Protein AF-A0A3D4UMM6-F1 (afdb_monomer)

Solvent-accessible surface area (backbone atoms only — not comparable to full-atom values): 27914 Å² total; per-residue (Å²): 135,83,89,82,91,86,87,90,85,89,84,88,84,90,84,82,95,77,92,90,87,89,80,90,81,88,78,94,67,90,73,76,74,73,75,72,77,53,72,61,40,45,60,52,69,57,92,91,57,96,60,86,86,85,70,81,53,97,82,38,48,57,34,25,31,24,60,84,80,28,36,75,89,38,85,10,67,42,84,94,35,12,12,31,48,64,60,63,50,56,68,73,52,52,69,54,32,35,22,31,42,27,32,32,30,65,31,63,41,84,45,51,53,66,61,64,81,60,21,13,56,34,85,88,36,34,18,34,43,29,21,23,60,83,49,72,46,52,23,34,26,36,8,51,30,83,40,50,28,26,44,28,63,58,86,66,72,34,33,14,35,36,39,32,36,41,30,44,34,44,48,84,60,56,63,88,41,72,19,27,35,36,36,38,55,32,23,32,38,43,38,39,40,27,31,31,37,31,33,61,16,12,24,22,28,35,40,46,33,46,88,100,72,40,51,34,30,39,39,37,39,38,37,27,32,32,30,43,2,26,30,58,81,53,80,10,18,20,26,39,38,32,33,36,41,36,38,38,40,28,56,23,40,28,35,38,4,11,27,37,71,94,67,67,9,64,47,38,88,82,9,15,20,30,40,38,36,48,65,29,41,68,35,39,42,32,30,22,35,26,28,44,13,13,21,23,23,33,34,29,20,32,28,30,40,42,30,38,27,30,29,36,39,8,8,23,33,35,36,40,18,18,59,97,67,50,58,84,84,32,26,47,37,40,33,32,48,28,42,41,32,48,16,21,53,44,41,98,86,52,64,33,19,19,39,32,40,40,23,13,26,41,33,31,41,42,29,48,28,39,36,37,36,36,57,88,71,79,74,24,28,44,34,32,35,57,42,92,63,35,60,23,42,25,49,33,39,39,32,47,28,40,39,38,50,42,57,22,18,57,31,44,49,52,67,37,98,80,29,48,59,29,62,29,39,42,27,49,29,38,37,36,37,74,37,64,74,41,99,83,71,56,75,76,58,26,69,38,27,44,28,54,80,37,84,81,28,48,47,52,38,56,28,36,44,38,30,22,61,80,61,82,41,44,29,30,54,50,93,39,69,32,35,67,68,58,39,30,74,74,63,22,76,57,54,43,82,43,82,44,97,60,76,77,84,80,85,47,64,41,48,53,33,48,76,72,76,38,89,60,44,63,67,54,45,51,58,47,34,64,59,42,30,71,75,38,65,41,62,91,46,35,27,56,52,50,48,54,53,60,69,69,48,79,50,76,68,58,60,60,74,77,115

pLDDT: mean 86.94, std 17.61, range [27.81, 98.94]

Structure (mmCIF, N/CA/C/O backbone):
data_AF-A0A3D4UMM6-F1
#
_entry.id   AF-A0A3D4UMM6-F1
#
loop_
_atom_site.group_PDB
_atom_site.id
_atom_site.type_symbol
_atom_site.label_atom_id
_atom_site.label_alt_id
_atom_site.label_comp_id
_atom_site.label_asym_id
_atom_site.label_entity_id
_atom_site.label_seq_id
_atom_site.pdbx_PDB_ins_code
_atom_site.Cartn_x
_atom_site.Cartn_y
_atom_site.Cartn_z
_atom_site.occupancy
_atom_site.B_iso_or_equiv
_atom_site.auth_seq_id
_atom_site.auth_comp_id
_atom_site.auth_asym_id
_atom_site.auth_atom_id
_atom_site.pdbx_PDB_model_num
ATOM 1 N N . MET A 1 1 ? 71.684 -23.745 23.868 1.00 33.88 1 MET A N 1
ATOM 2 C CA . MET A 1 1 ? 73.091 -24.184 23.768 1.00 33.88 1 MET A CA 1
ATOM 3 C C . MET A 1 1 ? 73.199 -25.240 22.677 1.00 33.88 1 MET A C 1
ATOM 5 O O . MET A 1 1 ? 72.455 -26.202 22.736 1.00 33.88 1 MET A O 1
ATOM 9 N N . ALA A 1 2 ? 74.092 -24.990 21.714 1.00 32.94 2 ALA A N 1
ATOM 10 C CA . ALA A 1 2 ? 74.837 -25.927 20.858 1.00 32.94 2 ALA A CA 1
ATOM 11 C C . ALA A 1 2 ? 74.114 -27.076 20.106 1.00 32.94 2 ALA A C 1
ATOM 13 O O . ALA A 1 2 ? 73.856 -28.149 20.635 1.00 32.94 2 ALA A O 1
ATOM 14 N N . THR A 1 3 ? 73.891 -26.807 18.817 1.00 32.06 3 THR A N 1
ATOM 15 C CA . THR A 1 3 ? 74.255 -27.561 17.592 1.00 32.06 3 THR A CA 1
ATOM 16 C C . THR A 1 3 ? 75.137 -28.820 17.709 1.00 32.06 3 THR A C 1
ATOM 18 O O . THR A 1 3 ? 76.051 -28.823 18.524 1.00 32.06 3 THR A O 1
ATOM 21 N N . ILE A 1 4 ? 74.947 -29.781 16.774 1.00 33.00 4 ILE A N 1
ATOM 22 C CA . ILE A 1 4 ? 75.949 -30.535 15.944 1.00 33.00 4 ILE A CA 1
ATOM 23 C C . ILE A 1 4 ? 75.188 -31.654 15.163 1.00 33.00 4 ILE A C 1
ATOM 25 O O . ILE A 1 4 ? 74.508 -32.456 15.791 1.00 33.00 4 ILE A O 1
ATOM 29 N N . THR A 1 5 ? 74.950 -31.567 13.834 1.00 33.38 5 THR A N 1
ATOM 30 C CA . THR A 1 5 ? 75.728 -32.104 12.661 1.00 33.38 5 THR A CA 1
ATOM 31 C C . THR A 1 5 ? 76.009 -33.628 12.721 1.00 33.38 5 THR A C 1
ATOM 33 O O . THR A 1 5 ? 76.312 -34.131 13.786 1.00 33.38 5 THR A O 1
ATOM 36 N N . HIS A 1 6 ? 75.924 -34.502 11.699 1.00 32.72 6 HIS A N 1
ATOM 37 C CA . HIS A 1 6 ? 76.168 -34.509 10.240 1.00 32.72 6 HIS A CA 1
ATOM 38 C C . HIS A 1 6 ? 75.595 -35.844 9.650 1.00 32.72 6 HIS A C 1
ATOM 40 O O . HIS A 1 6 ? 75.558 -36.840 10.357 1.00 32.72 6 HIS A O 1
ATOM 46 N N . ASN A 1 7 ? 74.989 -35.924 8.455 1.00 31.30 7 ASN A N 1
ATOM 47 C CA . ASN A 1 7 ? 75.530 -35.952 7.076 1.00 31.30 7 ASN A CA 1
ATOM 48 C C . ASN A 1 7 ? 75.678 -37.372 6.444 1.00 31.30 7 ASN A C 1
ATOM 50 O O . ASN A 1 7 ? 76.569 -38.140 6.782 1.00 31.30 7 ASN A O 1
ATOM 54 N N . THR A 1 8 ? 74.791 -37.642 5.473 1.00 36.94 8 THR A N 1
ATOM 55 C CA . THR A 1 8 ? 74.926 -38.374 4.185 1.00 36.94 8 THR A CA 1
ATOM 56 C C . THR A 1 8 ? 75.698 -39.696 4.044 1.00 36.94 8 THR A C 1
ATOM 58 O O . THR A 1 8 ? 76.904 -39.746 4.262 1.00 36.94 8 THR A O 1
ATOM 61 N N . LYS A 1 9 ? 75.069 -40.656 3.339 1.00 29.44 9 LYS A N 1
ATOM 62 C CA . LYS A 1 9 ? 75.676 -41.369 2.190 1.00 29.44 9 LYS A CA 1
ATOM 63 C C . LYS A 1 9 ? 74.608 -41.908 1.222 1.00 29.44 9 LYS A C 1
ATOM 65 O O . LYS A 1 9 ? 73.663 -42.575 1.623 1.00 29.44 9 LYS A O 1
ATOM 70 N N . ARG A 1 10 ? 74.777 -41.584 -0.066 1.00 34.91 10 ARG A N 1
ATOM 71 C CA . ARG A 1 10 ? 74.031 -42.100 -1.230 1.00 34.91 10 ARG A CA 1
ATOM 72 C C . ARG A 1 10 ? 74.667 -43.403 -1.726 1.00 34.91 10 ARG A C 1
ATOM 74 O O . ARG A 1 10 ? 75.887 -43.447 -1.840 1.00 34.91 10 ARG A O 1
ATOM 81 N N . SER A 1 11 ? 73.861 -44.337 -2.231 1.00 30.06 11 SER A N 1
ATOM 82 C CA . SER A 1 11 ? 74.217 -45.130 -3.420 1.00 30.06 11 SER A CA 1
ATOM 83 C C . SER A 1 11 ? 72.967 -45.656 -4.129 1.00 30.06 11 SER A C 1
ATOM 85 O O . SER A 1 11 ? 72.020 -46.111 -3.498 1.00 30.06 11 SER A O 1
ATOM 87 N N . ARG A 1 12 ? 72.990 -45.517 -5.455 1.00 34.31 12 ARG A N 1
ATOM 88 C CA . ARG A 1 12 ? 71.911 -45.717 -6.427 1.00 34.31 12 ARG A CA 1
ATOM 89 C C . ARG A 1 12 ? 71.711 -47.195 -6.776 1.00 34.31 12 ARG A C 1
ATOM 91 O O . ARG A 1 12 ? 72.692 -47.926 -6.867 1.00 34.31 12 ARG A O 1
ATOM 98 N N . LEU A 1 13 ? 70.484 -47.559 -7.145 1.00 32.50 13 LEU A N 1
ATOM 99 C CA . LEU A 1 13 ? 70.198 -48.670 -8.055 1.00 32.50 13 LEU A CA 1
ATOM 100 C C . LEU A 1 13 ? 69.187 -48.194 -9.109 1.00 32.50 13 LEU A C 1
ATOM 102 O O . LEU A 1 13 ? 68.095 -47.743 -8.779 1.00 32.50 13 LEU A O 1
ATOM 106 N N . ASN A 1 14 ? 69.612 -48.256 -10.372 1.00 34.53 14 ASN A N 1
ATOM 107 C CA . ASN A 1 14 ? 68.819 -48.013 -11.577 1.00 34.53 14 ASN A CA 1
ATOM 108 C C . ASN A 1 14 ? 68.177 -49.327 -12.027 1.00 34.53 14 ASN A C 1
ATOM 110 O O . ASN A 1 14 ? 68.931 -50.275 -12.216 1.00 34.53 14 ASN A O 1
ATOM 114 N N . TRP A 1 15 ? 66.873 -49.339 -12.326 1.00 30.20 15 TRP A N 1
ATOM 115 C CA . TRP A 1 15 ? 66.260 -50.216 -13.338 1.00 30.20 15 TRP A CA 1
ATOM 116 C C . TRP A 1 15 ? 65.118 -49.482 -14.070 1.00 30.20 15 TRP A C 1
ATOM 118 O O . TRP A 1 15 ? 64.527 -48.535 -13.560 1.00 30.20 15 TRP A O 1
ATOM 128 N N . THR A 1 16 ? 64.919 -49.895 -15.320 1.00 37.53 16 THR A N 1
ATOM 129 C CA . THR A 1 16 ? 64.316 -49.228 -16.490 1.00 37.53 16 THR A CA 1
ATOM 130 C C . THR A 1 16 ? 62.823 -49.591 -16.711 1.00 37.53 16 THR A C 1
ATOM 132 O O . THR A 1 16 ? 62.187 -50.143 -15.823 1.00 37.53 16 THR A O 1
ATOM 135 N N . PRO A 1 17 ? 62.209 -49.324 -17.882 1.00 44.00 17 PRO A N 1
ATOM 136 C CA . PRO A 1 17 ? 61.390 -48.162 -18.190 1.00 44.00 17 PRO A CA 1
ATOM 137 C C . PRO A 1 17 ? 59.918 -48.569 -18.387 1.00 44.00 17 PRO A C 1
ATOM 139 O O . PRO A 1 17 ? 59.522 -48.968 -19.478 1.00 44.00 17 PRO A O 1
ATOM 142 N N . ARG A 1 18 ? 59.087 -48.458 -17.352 1.00 39.34 18 ARG A N 1
ATOM 143 C CA . ARG A 1 18 ? 57.619 -48.459 -17.455 1.00 39.34 18 ARG A CA 1
ATOM 144 C C . ARG A 1 18 ? 57.078 -47.844 -16.169 1.00 39.34 18 ARG A C 1
ATOM 146 O O . ARG A 1 18 ? 57.476 -48.265 -15.097 1.00 39.34 18 ARG A O 1
ATOM 153 N N . GLN A 1 19 ? 56.170 -46.879 -16.320 1.00 41.44 19 GLN A N 1
ATOM 154 C CA . GLN A 1 19 ? 55.566 -46.042 -15.269 1.00 41.44 19 GLN A CA 1
ATOM 155 C C . GLN A 1 19 ? 56.451 -44.886 -14.776 1.00 41.44 19 GLN A C 1
ATOM 157 O O . GLN A 1 19 ? 57.228 -45.040 -13.849 1.00 41.44 19 GLN A O 1
ATOM 162 N N . LEU A 1 20 ? 56.295 -43.720 -15.417 1.00 31.16 20 LEU A N 1
ATOM 163 C CA . LEU A 1 20 ? 56.352 -42.370 -14.824 1.00 31.16 20 LEU A CA 1
ATOM 164 C C . LEU A 1 20 ? 56.167 -41.343 -15.956 1.00 31.16 20 LEU A C 1
ATOM 166 O O . LEU A 1 20 ? 57.111 -40.785 -16.504 1.00 31.16 20 LEU A O 1
ATOM 170 N N . LYS A 1 21 ? 54.912 -41.127 -16.351 1.00 30.75 21 LYS A N 1
ATOM 171 C CA . LYS A 1 21 ? 54.481 -39.942 -17.101 1.00 30.75 21 LYS A CA 1
ATOM 172 C C . LYS A 1 21 ? 53.145 -39.506 -16.526 1.00 30.75 21 LYS A C 1
ATOM 174 O O . LYS A 1 21 ? 52.124 -40.090 -16.867 1.00 30.75 21 LYS A O 1
ATOM 179 N N . ARG A 1 22 ? 53.180 -38.509 -15.646 1.00 34.19 22 ARG A N 1
ATOM 180 C CA . ARG A 1 22 ? 52.098 -37.551 -15.379 1.00 34.19 22 ARG A CA 1
ATOM 181 C C . ARG A 1 22 ? 52.657 -36.501 -14.426 1.00 34.19 22 ARG A C 1
ATOM 183 O O . ARG A 1 22 ? 52.575 -36.679 -13.223 1.00 34.19 22 ARG A O 1
ATOM 190 N N . GLN A 1 23 ? 53.282 -35.468 -14.985 1.00 33.47 23 GLN A N 1
ATOM 191 C CA . GLN A 1 23 ? 53.184 -34.080 -14.523 1.00 33.47 23 GLN A CA 1
ATOM 192 C C . GLN A 1 23 ? 53.961 -33.166 -15.489 1.00 33.47 23 GLN A C 1
ATOM 194 O O . GLN A 1 23 ? 55.097 -33.459 -15.845 1.00 33.47 23 GLN A O 1
ATOM 199 N N . ALA A 1 24 ? 53.278 -32.092 -15.897 1.00 33.91 24 ALA A N 1
ATOM 200 C CA . ALA A 1 24 ? 53.756 -30.881 -16.568 1.00 33.91 24 ALA A CA 1
ATOM 201 C C . ALA A 1 24 ? 54.419 -31.010 -17.958 1.00 33.91 24 ALA A C 1
ATOM 203 O O . ALA A 1 24 ? 55.626 -31.181 -18.068 1.00 33.91 24 ALA A O 1
ATOM 204 N N . LEU A 1 25 ? 53.629 -30.790 -19.019 1.00 28.28 25 LEU A N 1
ATOM 205 C CA . LEU A 1 25 ? 53.886 -29.698 -19.974 1.00 28.28 25 LEU A CA 1
ATOM 206 C C . LEU A 1 25 ? 52.655 -29.466 -20.876 1.00 28.28 25 LEU A C 1
ATOM 208 O O . LEU A 1 25 ? 52.283 -30.320 -21.674 1.00 28.28 25 LEU A O 1
ATOM 212 N N . THR A 1 26 ? 52.038 -28.303 -20.678 1.00 36.56 26 THR A N 1
ATOM 213 C CA . THR A 1 26 ? 51.482 -27.386 -21.685 1.00 36.56 26 THR A CA 1
ATOM 214 C C . THR A 1 26 ? 50.743 -27.985 -22.888 1.00 36.56 26 THR A C 1
ATOM 216 O O . THR A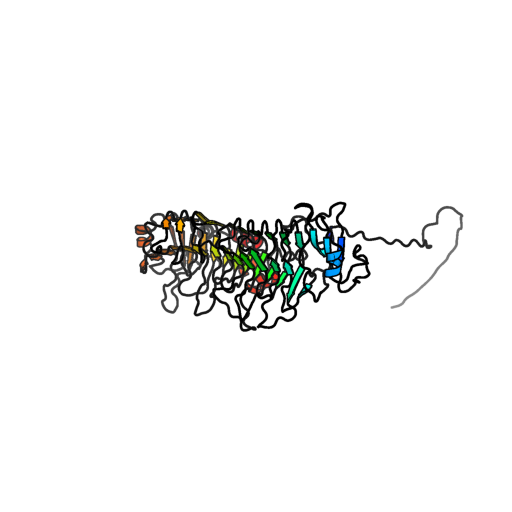 1 26 ? 51.342 -28.277 -23.920 1.00 36.56 26 THR A O 1
ATOM 219 N N . LEU A 1 27 ? 49.408 -28.012 -22.804 1.00 30.59 27 LEU A N 1
ATOM 220 C CA . LEU A 1 27 ? 48.553 -27.829 -23.975 1.00 30.59 27 LEU A CA 1
ATOM 221 C C . LEU A 1 27 ? 47.824 -26.491 -23.828 1.00 30.59 27 LEU A C 1
ATOM 223 O O . LEU A 1 27 ? 47.023 -26.313 -22.912 1.00 30.59 27 LEU A O 1
ATOM 227 N N . CYS A 1 28 ? 48.113 -25.566 -24.744 1.00 39.19 28 CYS A N 1
ATOM 228 C CA . CYS A 1 28 ? 47.215 -24.473 -25.079 1.00 39.19 28 CYS A CA 1
ATOM 229 C C . CYS A 1 28 ? 45.876 -25.070 -25.517 1.00 39.19 28 CYS A C 1
ATOM 231 O O . CYS A 1 28 ? 45.760 -25.609 -26.615 1.00 39.19 28 CYS A O 1
ATOM 233 N N . ALA A 1 29 ? 44.870 -24.944 -24.668 1.00 30.14 29 ALA A N 1
ATOM 234 C CA . ALA A 1 29 ? 43.486 -24.907 -25.087 1.00 30.14 29 ALA A CA 1
ATOM 235 C C . ALA A 1 29 ? 42.887 -23.701 -24.372 1.00 30.14 29 ALA A C 1
ATOM 237 O O . ALA A 1 29 ? 42.767 -23.700 -23.148 1.00 30.14 29 ALA A O 1
ATOM 238 N N . CYS A 1 30 ? 42.591 -22.648 -25.133 1.00 32.91 30 CYS A N 1
ATOM 239 C CA . CYS A 1 30 ? 41.723 -21.565 -24.698 1.00 32.91 30 CYS A CA 1
ATOM 240 C C . CYS A 1 30 ? 40.363 -22.175 -24.352 1.00 32.91 30 CYS A C 1
ATOM 242 O O . CYS A 1 30 ? 39.481 -22.283 -25.198 1.00 32.91 30 CYS A O 1
ATOM 244 N N . GLY A 1 31 ? 40.217 -22.624 -23.109 1.00 27.81 31 GLY A N 1
ATOM 245 C CA . GLY A 1 31 ? 38.927 -22.844 -22.495 1.00 27.81 31 GLY A CA 1
ATOM 246 C C . GLY A 1 31 ? 38.342 -21.477 -22.199 1.00 27.81 31 GLY A C 1
ATOM 247 O O . GLY A 1 31 ? 38.535 -20.947 -21.110 1.00 27.81 31 GLY A O 1
ATOM 248 N N . VAL A 1 32 ? 37.636 -20.900 -23.169 1.00 33.22 32 VAL A N 1
ATOM 249 C CA . VAL A 1 32 ? 36.535 -20.009 -22.818 1.00 33.22 32 VAL A CA 1
ATOM 250 C C . VAL A 1 32 ? 35.508 -20.934 -22.176 1.00 33.22 32 VAL A C 1
ATOM 252 O O . VAL A 1 32 ? 34.712 -21.569 -22.862 1.00 33.22 32 VAL A O 1
ATOM 255 N N . ILE A 1 33 ? 35.582 -21.091 -20.853 1.00 33.50 33 ILE A N 1
ATOM 256 C CA . ILE A 1 33 ? 34.386 -21.434 -20.096 1.00 33.50 33 ILE A CA 1
ATOM 257 C C . ILE A 1 33 ? 33.529 -20.186 -20.255 1.00 33.50 33 ILE A C 1
ATOM 259 O O . ILE A 1 33 ? 33.692 -19.218 -19.519 1.00 33.50 33 ILE A O 1
ATOM 263 N N . ALA A 1 34 ? 32.691 -20.168 -21.293 1.00 33.66 34 ALA A N 1
ATOM 264 C CA . ALA A 1 34 ? 31.513 -19.334 -21.258 1.00 33.66 34 ALA A CA 1
ATOM 265 C C . ALA A 1 34 ? 30.771 -19.834 -20.024 1.00 33.66 34 ALA A C 1
ATOM 267 O O . ALA A 1 34 ? 30.235 -20.945 -20.027 1.00 33.66 34 ALA A O 1
ATOM 268 N N . VAL A 1 35 ? 30.863 -19.084 -18.928 1.00 37.59 35 VAL A N 1
ATOM 269 C CA . VAL A 1 35 ? 29.930 -19.243 -17.826 1.00 37.59 35 VAL A CA 1
ATOM 270 C C . VAL A 1 35 ? 28.607 -18.847 -18.454 1.00 37.59 35 VAL A C 1
ATOM 272 O O . VAL A 1 35 ? 28.281 -17.670 -18.547 1.00 37.59 35 VAL A O 1
ATOM 275 N N . SER A 1 36 ? 27.900 -19.824 -19.021 1.00 40.19 36 SER A N 1
ATOM 276 C CA . SER A 1 36 ? 26.510 -19.644 -19.389 1.00 40.19 36 SER A CA 1
ATOM 277 C C . SER A 1 36 ? 25.835 -19.200 -18.104 1.00 40.19 36 SER A C 1
ATOM 279 O O . SER A 1 36 ? 25.768 -19.995 -17.161 1.00 40.19 36 SER A O 1
ATOM 281 N N . MET A 1 37 ? 25.452 -17.924 -18.028 1.00 49.22 37 MET A N 1
ATOM 282 C CA . MET A 1 37 ? 24.699 -17.410 -16.895 1.00 49.22 37 MET A CA 1
ATOM 283 C C . MET A 1 37 ? 23.513 -18.346 -16.706 1.00 49.22 37 MET A C 1
ATOM 285 O O . MET A 1 37 ? 22.700 -18.531 -17.614 1.00 49.22 37 MET A O 1
ATOM 289 N N . SER A 1 38 ? 23.465 -19.011 -15.556 1.00 49.00 38 SER A N 1
ATOM 290 C CA . SER A 1 38 ? 22.259 -19.709 -15.158 1.00 49.00 38 SER A CA 1
ATOM 291 C C . SER A 1 38 ? 21.160 -18.654 -14.994 1.00 49.00 38 SER A C 1
ATOM 293 O O . SER A 1 38 ? 21.461 -17.539 -14.545 1.00 49.00 38 SER A O 1
ATOM 295 N N . PRO A 1 39 ? 19.895 -18.987 -15.307 1.00 49.00 39 PRO A N 1
ATOM 296 C CA . PRO A 1 39 ? 18.746 -18.116 -15.052 1.00 49.00 39 PRO A CA 1
ATOM 297 C C . PRO A 1 39 ? 18.759 -17.476 -13.651 1.00 49.00 39 PRO A C 1
ATOM 299 O O . PRO A 1 39 ? 18.305 -16.354 -13.501 1.00 49.00 39 PRO A O 1
ATOM 302 N N . SER A 1 40 ? 19.397 -18.123 -12.666 1.00 52.69 40 SER A N 1
ATOM 303 C CA . SER A 1 40 ? 19.588 -17.641 -11.289 1.00 52.69 40 SER A CA 1
ATOM 304 C C . SER A 1 40 ? 20.339 -16.306 -11.126 1.00 52.69 40 SER A C 1
ATOM 306 O O . SER A 1 40 ? 20.273 -15.704 -10.061 1.00 52.69 40 SER A O 1
ATOM 308 N N . THR A 1 41 ? 21.081 -15.842 -12.138 1.00 59.25 41 THR A N 1
ATOM 309 C CA . THR A 1 41 ? 21.821 -14.555 -12.097 1.00 59.25 41 THR A CA 1
ATOM 310 C C . THR A 1 41 ? 21.102 -13.414 -12.829 1.00 59.25 41 THR A C 1
ATOM 312 O O . THR A 1 41 ? 21.523 -12.258 -12.742 1.00 59.25 41 THR A O 1
ATOM 315 N N . ALA A 1 42 ? 20.011 -13.725 -13.537 1.00 69.94 42 ALA A N 1
ATOM 316 C CA . ALA A 1 42 ? 19.047 -12.751 -14.028 1.00 69.94 42 ALA A CA 1
ATOM 317 C C . ALA A 1 42 ? 17.931 -12.615 -12.985 1.00 69.94 42 ALA A C 1
ATOM 319 O O . ALA A 1 42 ? 17.477 -13.606 -12.423 1.00 69.94 42 ALA A O 1
ATOM 320 N N . LEU A 1 43 ? 17.511 -11.384 -12.702 1.00 80.38 43 LEU A N 1
ATOM 321 C CA . LEU A 1 43 ? 16.438 -11.013 -11.770 1.00 80.38 43 LEU A CA 1
ATOM 322 C C . LEU A 1 43 ? 16.678 -11.350 -10.286 1.00 80.38 43 LEU A C 1
ATOM 324 O O . LEU A 1 43 ? 15.975 -10.799 -9.449 1.00 80.38 43 LEU A O 1
ATOM 328 N N . ALA A 1 44 ? 17.721 -12.123 -9.956 1.00 71.56 44 ALA A N 1
ATOM 329 C CA . ALA A 1 44 ? 17.950 -12.760 -8.654 1.00 71.56 44 ALA A CA 1
ATOM 330 C C . ALA A 1 44 ? 16.813 -13.741 -8.288 1.00 71.56 44 ALA A C 1
ATOM 332 O O . ALA A 1 44 ? 15.639 -13.372 -8.230 1.00 71.56 44 ALA A O 1
ATOM 333 N N . SER A 1 45 ? 17.157 -15.014 -8.072 1.00 66.25 45 SER A N 1
ATOM 334 C CA . SER A 1 45 ? 16.207 -16.065 -7.681 1.00 66.25 45 SER A CA 1
ATOM 335 C C . SER A 1 45 ? 16.194 -16.267 -6.166 1.00 66.25 45 SER A C 1
ATOM 337 O O . SER A 1 45 ? 17.260 -16.449 -5.577 1.00 66.25 45 SER A O 1
ATOM 339 N N . ASP A 1 46 ? 15.003 -16.322 -5.571 1.00 67.38 46 ASP A N 1
ATOM 340 C CA . ASP A 1 46 ? 14.778 -16.706 -4.171 1.00 67.38 46 ASP A CA 1
ATOM 341 C C . ASP A 1 46 ? 13.658 -17.762 -4.108 1.00 67.38 46 ASP A C 1
ATOM 343 O O . ASP A 1 46 ? 12.466 -17.447 -4.026 1.00 67.38 46 ASP A O 1
ATOM 347 N N . ASP A 1 47 ? 14.039 -19.028 -4.292 1.00 59.66 47 ASP A N 1
ATOM 348 C CA . ASP A 1 47 ? 13.116 -20.163 -4.385 1.00 59.66 47 ASP A CA 1
ATOM 349 C C . ASP A 1 47 ? 12.365 -20.375 -3.057 1.00 59.66 47 ASP A C 1
ATOM 351 O O . ASP A 1 47 ? 12.973 -20.631 -2.020 1.00 59.66 47 ASP A O 1
ATOM 355 N N . GLY A 1 48 ? 11.028 -20.335 -3.096 1.00 57.03 48 GLY A N 1
ATOM 356 C CA . GLY A 1 48 ? 10.171 -20.539 -1.916 1.00 57.03 48 GLY A CA 1
ATOM 357 C C . GLY A 1 48 ? 9.763 -19.261 -1.172 1.00 57.03 48 GLY A C 1
ATOM 358 O O . GLY A 1 48 ? 9.114 -19.349 -0.132 1.00 57.03 48 GLY A O 1
ATOM 359 N N . SER A 1 49 ? 10.111 -18.093 -1.710 1.00 77.19 49 SER A N 1
ATOM 360 C CA . SER A 1 49 ? 9.643 -16.781 -1.251 1.00 77.19 49 SER A CA 1
ATOM 361 C C . SER A 1 49 ? 8.306 -16.369 -1.895 1.00 77.19 49 SER A C 1
ATOM 363 O O . SER A 1 49 ? 7.725 -17.108 -2.692 1.00 77.19 49 SER A O 1
ATOM 365 N N . PHE A 1 50 ? 7.829 -15.161 -1.575 1.00 85.25 50 PHE A N 1
ATOM 366 C CA . PHE A 1 50 ? 6.684 -14.522 -2.238 1.00 85.25 50 PHE A CA 1
ATOM 367 C C . PHE A 1 50 ? 7.033 -13.907 -3.609 1.00 85.25 50 PHE A C 1
ATOM 369 O O . PHE A 1 50 ? 6.177 -13.289 -4.240 1.00 85.25 50 PHE A O 1
ATOM 376 N N . TRP A 1 51 ? 8.277 -14.040 -4.078 1.00 91.00 51 TRP A N 1
ATOM 377 C CA . TRP A 1 51 ? 8.721 -13.487 -5.353 1.00 91.00 51 TRP A CA 1
ATOM 378 C C . TRP A 1 51 ? 8.300 -14.356 -6.540 1.00 91.00 51 TRP A C 1
ATOM 380 O O . TRP A 1 51 ? 8.389 -15.586 -6.511 1.00 91.00 51 TRP A O 1
ATOM 390 N N . THR A 1 52 ? 7.927 -13.706 -7.642 1.00 91.56 52 THR A N 1
ATOM 391 C CA . THR A 1 52 ? 7.603 -14.391 -8.896 1.00 91.56 52 THR A CA 1
ATOM 392 C C . THR A 1 52 ? 8.818 -15.147 -9.438 1.00 91.56 52 THR A C 1
ATOM 394 O O . THR A 1 52 ? 9.922 -14.603 -9.553 1.00 91.56 52 THR A O 1
ATOM 397 N N . GLN A 1 53 ? 8.621 -16.408 -9.821 1.00 89.75 53 GLN A N 1
ATOM 398 C CA . GLN A 1 53 ? 9.653 -17.209 -10.476 1.00 89.75 53 GLN A CA 1
ATOM 399 C C . GLN A 1 53 ? 9.549 -17.056 -11.993 1.00 89.75 53 GLN A C 1
ATOM 401 O O . GLN A 1 53 ? 8.646 -17.599 -12.629 1.00 89.75 53 GLN A O 1
ATOM 406 N N . PHE A 1 54 ? 10.492 -16.324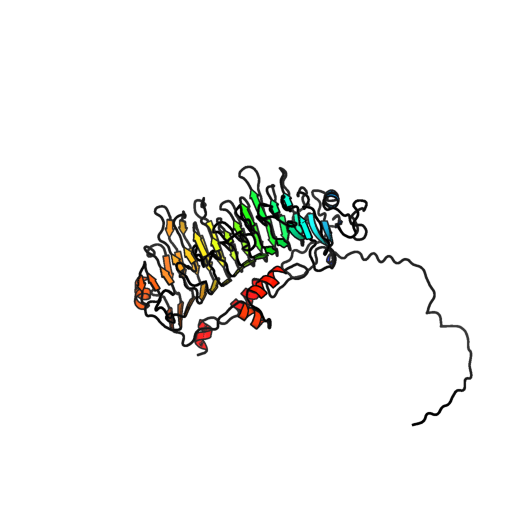 -12.584 1.00 90.19 54 PHE A N 1
ATOM 407 C CA . PHE A 1 54 ? 10.554 -16.128 -14.029 1.00 90.19 54 PHE A CA 1
ATOM 408 C C . PHE A 1 54 ? 11.430 -17.191 -14.680 1.00 90.19 54 PHE A C 1
ATOM 410 O O . PHE A 1 54 ? 12.594 -17.367 -14.322 1.00 90.19 54 PHE A O 1
ATOM 417 N N . THR A 1 55 ? 10.891 -17.864 -15.693 1.00 90.12 55 THR A N 1
ATOM 418 C CA . THR A 1 55 ? 11.646 -18.816 -16.512 1.00 90.12 55 THR A CA 1
ATOM 419 C C . THR A 1 55 ? 11.668 -18.327 -17.958 1.00 90.12 55 THR A C 1
ATOM 421 O O . THR A 1 55 ? 10.594 -18.140 -18.529 1.00 90.12 55 THR A O 1
ATOM 424 N N . PRO A 1 56 ? 12.849 -18.118 -18.572 1.00 91.69 56 PRO A N 1
ATOM 425 C CA . PRO A 1 56 ? 12.932 -17.792 -19.990 1.00 91.69 56 PRO A CA 1
ATOM 426 C C . PRO A 1 56 ? 12.316 -18.898 -20.852 1.00 91.69 56 PRO A C 1
ATOM 428 O O . PRO A 1 56 ? 12.589 -20.085 -20.647 1.00 91.69 56 PRO A O 1
ATOM 431 N N . SER A 1 57 ? 11.550 -18.510 -21.865 1.00 94.19 57 SER A N 1
ATOM 432 C CA . SER A 1 57 ? 11.094 -19.417 -22.914 1.00 94.19 57 SER A CA 1
ATOM 433 C C . SER A 1 57 ? 12.256 -19.813 -23.827 1.00 94.19 57 SER A C 1
ATOM 435 O O . SER A 1 57 ? 13.279 -19.132 -23.902 1.00 94.19 57 SER A O 1
ATOM 437 N N . VAL A 1 58 ? 12.083 -20.894 -24.598 1.00 94.38 58 VAL A N 1
ATOM 438 C CA . VAL A 1 58 ? 13.089 -21.365 -25.575 1.00 94.38 58 VAL A CA 1
ATOM 439 C C . VAL A 1 58 ? 13.525 -20.268 -26.553 1.00 94.38 58 VAL A C 1
ATOM 441 O O . VAL A 1 58 ? 14.667 -20.274 -27.009 1.00 94.38 58 VAL A O 1
ATOM 444 N N . ASP A 1 59 ? 12.633 -19.335 -26.884 1.00 96.44 59 ASP A N 1
ATOM 445 C CA . ASP A 1 59 ? 12.898 -18.238 -27.809 1.00 96.44 59 ASP A CA 1
ATOM 446 C C . ASP A 1 59 ? 12.989 -16.857 -27.138 1.00 96.44 59 ASP A C 1
ATOM 448 O O . ASP A 1 59 ? 12.992 -15.847 -27.849 1.00 96.44 59 ASP A O 1
ATOM 452 N N . THR A 1 60 ? 13.097 -16.797 -25.805 1.00 97.31 60 THR A N 1
ATOM 453 C CA . THR A 1 60 ? 13.369 -15.554 -25.069 1.00 97.31 60 THR A CA 1
ATOM 454 C C . THR A 1 60 ? 14.694 -14.955 -25.526 1.00 97.31 60 THR A C 1
ATOM 456 O O . THR A 1 60 ? 15.742 -15.606 -25.503 1.00 97.31 60 THR A O 1
ATOM 459 N N . ARG A 1 61 ? 14.669 -13.678 -25.916 1.00 97.38 61 ARG A N 1
ATOM 460 C CA . ARG A 1 61 ? 15.887 -12.898 -26.139 1.00 97.38 61 ARG A CA 1
ATOM 461 C C . ARG A 1 61 ? 16.279 -12.195 -24.845 1.00 97.38 61 ARG A C 1
ATOM 463 O O . ARG A 1 61 ? 15.520 -11.369 -24.355 1.00 97.38 61 ARG A O 1
ATOM 470 N N . LEU A 1 62 ? 17.479 -12.477 -24.345 1.00 97.75 62 LEU A N 1
ATOM 471 C CA . LEU A 1 62 ? 18.089 -11.720 -23.252 1.00 97.75 62 LEU A CA 1
ATOM 472 C C . LEU A 1 62 ? 18.889 -10.546 -23.832 1.00 97.75 62 LEU A C 1
ATOM 474 O O . LEU A 1 62 ? 19.737 -10.746 -24.704 1.00 97.75 62 LEU A O 1
ATOM 478 N N . ILE A 1 63 ? 18.596 -9.335 -23.367 1.00 98.62 63 ILE A N 1
ATOM 479 C CA . ILE A 1 63 ? 19.227 -8.082 -23.785 1.00 98.62 63 ILE A CA 1
ATOM 480 C C . ILE A 1 63 ? 19.895 -7.465 -22.560 1.00 98.62 63 ILE A C 1
ATOM 482 O O . ILE A 1 63 ? 19.217 -7.041 -21.632 1.00 98.62 63 ILE A O 1
ATOM 486 N N . PHE A 1 64 ? 21.220 -7.412 -22.557 1.00 98.50 64 PHE A N 1
ATOM 487 C CA . PHE A 1 64 ? 22.032 -6.925 -21.449 1.00 98.50 64 PHE A CA 1
ATOM 488 C C . PHE A 1 64 ? 22.395 -5.455 -21.640 1.00 98.50 64 PHE A C 1
ATOM 490 O O . PHE A 1 64 ? 22.833 -5.047 -22.723 1.00 98.50 64 PHE A O 1
ATOM 497 N N . VAL A 1 65 ? 22.244 -4.680 -20.569 1.00 98.62 65 VAL A N 1
ATOM 498 C CA . VAL A 1 65 ? 22.448 -3.231 -20.542 1.00 98.62 65 VAL A CA 1
ATOM 499 C C . VAL A 1 65 ? 23.371 -2.871 -19.388 1.00 98.62 65 VAL A C 1
ATOM 501 O O . VAL A 1 65 ? 23.108 -3.235 -18.245 1.00 98.62 65 VAL A O 1
ATOM 504 N N . SER A 1 66 ? 24.446 -2.145 -19.672 1.00 98.56 66 SER A N 1
ATOM 505 C CA . SER A 1 66 ? 25.379 -1.669 -18.650 1.00 98.56 66 SER A CA 1
ATOM 506 C C . SER A 1 66 ? 25.866 -0.272 -19.004 1.00 98.56 66 SER A C 1
ATOM 508 O O . SER A 1 66 ? 26.419 -0.059 -20.084 1.00 98.56 66 SER A O 1
ATOM 510 N N . SER A 1 67 ? 25.684 0.688 -18.098 1.00 98.50 67 SER A N 1
ATOM 511 C CA . SER A 1 67 ? 26.178 2.052 -18.293 1.00 98.50 67 SER A CA 1
ATOM 512 C C . SER A 1 67 ? 27.697 2.143 -18.119 1.00 98.50 67 SER A C 1
ATOM 514 O O . SER A 1 67 ? 28.334 2.998 -18.747 1.00 98.50 67 SER A O 1
ATOM 516 N N . SER A 1 68 ? 28.279 1.249 -17.312 1.00 98.00 68 SER A N 1
ATOM 517 C CA . SER A 1 68 ? 29.707 1.224 -16.985 1.00 98.00 68 SER A CA 1
ATOM 518 C C . SER A 1 68 ? 30.554 0.439 -17.994 1.00 98.00 68 SER A C 1
ATOM 520 O O . SER A 1 68 ? 31.678 0.844 -18.297 1.00 98.00 68 SER A O 1
ATOM 522 N N . GLU A 1 69 ? 30.018 -0.644 -18.564 1.00 97.38 69 GLU A N 1
ATOM 523 C CA . GLU A 1 69 ? 30.751 -1.556 -19.460 1.00 97.38 69 GLU A CA 1
ATOM 524 C C . GLU A 1 69 ? 30.185 -1.611 -20.889 1.00 97.38 69 GLU A C 1
ATOM 526 O O . GLU A 1 69 ? 30.824 -2.151 -21.798 1.00 97.38 69 GLU A O 1
ATOM 531 N N . GLY A 1 70 ? 28.987 -1.067 -21.111 1.00 97.75 70 GLY A N 1
ATOM 532 C CA . GLY A 1 70 ? 28.273 -1.180 -22.377 1.00 97.75 70 GLY A CA 1
ATOM 533 C C . GLY A 1 70 ? 28.721 -0.220 -23.477 1.00 97.75 70 GLY A C 1
ATOM 534 O O . GLY A 1 70 ? 29.325 0.833 -23.264 1.00 97.75 70 GLY A O 1
ATOM 535 N N . SER A 1 71 ? 28.358 -0.584 -24.707 1.00 98.50 71 SER A N 1
ATOM 536 C CA . SER A 1 71 ? 28.456 0.261 -25.899 1.00 98.50 71 SER A CA 1
ATOM 537 C C . SER A 1 71 ? 27.279 -0.030 -26.819 1.00 98.50 71 SER A C 1
ATOM 539 O O . SER A 1 71 ? 27.020 -1.189 -27.117 1.00 98.50 71 SER A O 1
ATOM 541 N N . ASP A 1 72 ? 26.619 0.993 -27.362 1.00 98.44 72 ASP A N 1
ATOM 542 C CA . ASP A 1 72 ? 25.479 0.800 -28.282 1.00 98.44 72 ASP A CA 1
ATOM 543 C C . ASP A 1 72 ? 25.873 0.203 -29.644 1.00 98.44 72 ASP A C 1
ATOM 545 O O . ASP A 1 72 ? 25.017 -0.189 -30.437 1.00 98.44 72 ASP A O 1
ATOM 549 N N . SER A 1 73 ? 27.180 0.071 -29.894 1.00 98.12 73 SER A N 1
ATOM 550 C CA . SER A 1 73 ? 27.729 -0.714 -31.005 1.00 98.12 73 SER A CA 1
ATOM 551 C C . SER A 1 73 ? 27.760 -2.226 -30.736 1.00 98.12 73 SER A C 1
ATOM 553 O O . SER A 1 73 ? 27.991 -3.017 -31.655 1.00 98.12 73 SER A O 1
ATOM 555 N N . ASN A 1 74 ? 27.554 -2.648 -29.486 1.00 98.31 74 ASN A N 1
ATOM 556 C CA . ASN A 1 74 ? 27.470 -4.052 -29.115 1.00 98.31 74 ASN A CA 1
ATOM 557 C C . ASN A 1 74 ? 26.122 -4.654 -29.538 1.00 98.31 74 ASN A C 1
ATOM 559 O O . ASN A 1 74 ? 25.149 -3.951 -29.803 1.00 98.31 74 ASN A O 1
ATOM 563 N N . SER A 1 75 ? 26.059 -5.987 -29.596 1.00 97.06 75 SER A N 1
ATOM 564 C CA . SER A 1 75 ? 24.806 -6.682 -29.903 1.00 97.06 75 SER A CA 1
ATOM 565 C C . SER A 1 75 ? 23.791 -6.600 -28.763 1.00 97.06 75 SER A C 1
ATOM 567 O O . SER A 1 75 ? 22.600 -6.698 -29.032 1.00 97.06 75 SER A O 1
ATOM 569 N N . GLY A 1 76 ? 24.251 -6.485 -27.511 1.00 97.06 76 GLY A N 1
ATOM 570 C CA . GLY A 1 76 ? 23.411 -6.576 -26.318 1.00 97.06 76 GLY A CA 1
ATOM 571 C C . GLY A 1 76 ? 22.969 -7.998 -25.978 1.00 97.06 76 GLY A C 1
ATOM 572 O O . GLY A 1 76 ? 22.270 -8.180 -24.999 1.00 97.06 76 GLY A O 1
ATOM 573 N N . LEU A 1 77 ? 23.352 -9.018 -26.753 1.00 95.56 77 LEU A N 1
ATOM 574 C CA . LEU A 1 77 ? 22.826 -10.386 -26.598 1.00 95.56 77 LEU A CA 1
ATOM 575 C C . LEU A 1 77 ? 23.669 -11.284 -25.681 1.00 95.56 77 LEU A C 1
ATOM 577 O O . LEU A 1 77 ? 23.337 -12.452 -25.495 1.00 95.56 77 LEU A O 1
ATOM 581 N N . THR A 1 78 ? 24.776 -10.769 -25.141 1.00 94.19 78 THR A N 1
ATOM 582 C CA . THR A 1 78 ? 25.596 -11.458 -24.134 1.00 94.19 78 THR A CA 1
ATOM 583 C C . THR A 1 78 ? 26.031 -10.463 -23.055 1.00 94.19 78 THR A C 1
ATOM 585 O O . THR A 1 78 ? 26.183 -9.274 -23.361 1.00 94.19 78 THR A O 1
ATOM 588 N N . PRO A 1 79 ? 26.260 -10.915 -21.810 1.00 93.00 79 PRO A N 1
ATOM 589 C CA . PRO A 1 79 ? 26.650 -10.032 -20.711 1.00 93.00 79 PRO A CA 1
ATOM 590 C C . PRO A 1 79 ? 28.044 -9.407 -20.892 1.00 93.00 79 PRO A C 1
ATOM 592 O O . PRO A 1 79 ? 28.310 -8.369 -20.302 1.00 93.00 79 PRO A O 1
ATOM 595 N N . GLU A 1 80 ? 28.924 -9.977 -21.727 1.00 94.81 80 GLU A N 1
ATOM 596 C CA . GLU A 1 80 ? 30.249 -9.417 -22.063 1.00 94.81 80 GLU A CA 1
ATOM 597 C C . GLU A 1 80 ? 30.192 -8.352 -23.169 1.00 94.81 80 GLU A C 1
ATOM 599 O O . GLU A 1 80 ? 31.174 -7.655 -23.438 1.00 94.81 80 GLU A O 1
ATOM 604 N N . ARG A 1 81 ? 29.060 -8.262 -23.874 1.00 96.75 81 ARG A N 1
ATOM 605 C CA . ARG A 1 81 ? 28.812 -7.296 -24.950 1.00 96.75 81 ARG A CA 1
ATOM 606 C C . ARG A 1 81 ? 27.467 -6.586 -24.714 1.00 96.75 81 ARG A C 1
ATOM 608 O O . ARG A 1 81 ? 26.621 -6.620 -25.616 1.00 96.75 81 ARG A O 1
ATOM 615 N N . PRO A 1 82 ? 27.252 -5.939 -23.549 1.00 98.38 82 PRO A N 1
ATOM 616 C CA . PRO A 1 82 ? 26.005 -5.243 -23.266 1.00 98.38 82 PRO A CA 1
ATOM 617 C C . PRO A 1 82 ? 25.911 -3.949 -24.083 1.00 98.38 82 PRO A C 1
ATOM 619 O O . PRO A 1 82 ? 26.931 -3.339 -24.428 1.00 98.38 82 PRO A O 1
ATOM 622 N N . VAL A 1 83 ? 24.692 -3.519 -24.405 1.00 98.81 83 VAL A N 1
ATOM 623 C CA . VAL A 1 83 ? 24.460 -2.152 -24.908 1.00 98.81 83 VAL A CA 1
ATOM 624 C C . VAL A 1 83 ? 24.548 -1.151 -23.752 1.00 98.81 83 VAL A C 1
ATOM 626 O O . VAL A 1 83 ? 24.556 -1.555 -22.589 1.00 98.81 83 VAL A O 1
ATOM 629 N N . LYS A 1 84 ? 24.692 0.143 -24.053 1.00 98.56 84 LYS A N 1
ATOM 630 C CA . LYS A 1 84 ? 24.899 1.175 -23.031 1.00 98.56 84 LYS A CA 1
ATOM 631 C C . LYS A 1 84 ? 23.601 1.873 -22.632 1.00 98.56 84 LYS A C 1
ATOM 633 O O . LYS A 1 84 ? 23.331 1.997 -21.439 1.00 98.56 84 LYS A O 1
ATOM 638 N N . SER A 1 85 ? 22.844 2.355 -23.615 1.00 98.31 85 SER A N 1
ATOM 639 C CA . SER A 1 85 ? 21.643 3.163 -23.383 1.00 98.31 85 SER A CA 1
ATOM 640 C C . SER A 1 85 ? 20.388 2.311 -23.226 1.00 98.31 85 SER A C 1
ATOM 642 O O . SER A 1 85 ? 20.258 1.237 -23.831 1.00 98.31 85 SER A O 1
ATOM 644 N N . LEU A 1 86 ? 19.439 2.816 -22.432 1.00 98.56 86 LEU A N 1
ATOM 645 C CA . LEU A 1 86 ? 18.135 2.176 -22.262 1.00 98.56 86 LEU A CA 1
ATOM 646 C C . LEU A 1 86 ? 17.342 2.155 -23.574 1.00 98.56 86 LEU A C 1
ATOM 648 O O . LEU A 1 86 ? 16.756 1.127 -23.910 1.00 98.56 86 LEU A O 1
ATOM 652 N N . ASP A 1 87 ? 17.379 3.239 -24.353 1.00 98.06 87 ASP A N 1
ATOM 653 C CA . ASP A 1 87 ? 16.700 3.322 -25.653 1.00 98.06 87 ASP A CA 1
ATOM 654 C C . ASP A 1 87 ? 17.193 2.239 -26.618 1.00 98.06 87 ASP A C 1
ATOM 656 O O . ASP A 1 87 ? 16.392 1.511 -27.214 1.00 98.06 87 ASP A O 1
ATOM 660 N N . ARG A 1 88 ? 18.518 2.060 -26.724 1.00 98.44 88 ARG A N 1
ATOM 661 C CA . ARG A 1 88 ? 19.087 1.038 -27.605 1.00 98.44 88 ARG A CA 1
ATOM 662 C C . ARG A 1 88 ? 18.679 -0.369 -27.182 1.00 98.44 88 ARG A C 1
ATOM 664 O O . ARG A 1 88 ? 18.388 -1.206 -28.036 1.00 98.44 88 ARG A O 1
ATOM 671 N N . ALA A 1 89 ? 18.668 -0.645 -25.882 1.00 98.50 89 ALA A N 1
ATOM 672 C CA . ALA A 1 89 ? 18.203 -1.922 -25.357 1.00 98.50 89 ALA A CA 1
ATOM 673 C C . ALA A 1 89 ? 16.719 -2.151 -25.663 1.00 98.50 89 ALA A C 1
ATOM 675 O O . ALA A 1 89 ? 16.332 -3.233 -26.113 1.00 98.50 89 ALA A O 1
ATOM 676 N N . TYR A 1 90 ? 15.901 -1.114 -25.492 1.00 98.50 90 TYR A N 1
ATOM 677 C CA . TYR A 1 90 ? 14.471 -1.182 -25.739 1.00 98.50 90 TYR A CA 1
ATOM 678 C C . TYR A 1 90 ? 14.156 -1.473 -27.207 1.00 98.50 90 TYR A C 1
ATOM 680 O O . TYR A 1 90 ? 13.267 -2.274 -27.493 1.00 98.50 90 TYR A O 1
ATOM 688 N N . GLU A 1 91 ? 14.904 -0.908 -28.159 1.00 98.31 91 GLU A N 1
ATOM 689 C CA . GLU A 1 91 ? 14.781 -1.225 -29.591 1.00 98.31 91 GLU A CA 1
ATOM 690 C C . GLU A 1 91 ? 14.973 -2.717 -29.899 1.00 98.31 91 GLU A C 1
ATOM 692 O O . GLU A 1 91 ? 14.328 -3.243 -30.809 1.00 98.31 91 GLU A O 1
ATOM 697 N N . LEU A 1 92 ? 15.832 -3.409 -29.144 1.00 98.50 92 LEU A N 1
ATOM 698 C CA . LEU A 1 92 ? 16.146 -4.824 -29.359 1.00 98.50 92 LEU A CA 1
ATOM 699 C C . LEU A 1 92 ? 15.032 -5.774 -28.897 1.00 98.50 92 LEU A C 1
ATOM 701 O O . LEU A 1 92 ? 15.013 -6.925 -29.352 1.00 98.50 92 LEU A O 1
ATOM 705 N N . LEU A 1 93 ? 14.118 -5.315 -28.035 1.00 98.69 93 LEU A N 1
ATOM 706 C CA . LEU A 1 93 ? 12.934 -6.070 -27.613 1.00 98.69 93 LEU A CA 1
ATOM 707 C C . LEU A 1 93 ? 11.979 -6.286 -28.793 1.00 98.69 93 LEU A C 1
ATOM 709 O O . LEU A 1 93 ? 11.770 -5.383 -29.610 1.00 98.69 93 LEU A O 1
ATOM 713 N N . ARG A 1 94 ? 11.334 -7.449 -28.863 1.00 98.44 94 ARG A N 1
ATOM 714 C CA . ARG A 1 94 ? 10.274 -7.734 -29.838 1.00 98.44 94 ARG A CA 1
ATOM 715 C C . ARG A 1 94 ? 8.904 -7.650 -29.171 1.00 98.44 94 ARG A C 1
ATOM 717 O O . ARG A 1 94 ? 8.695 -8.220 -28.108 1.00 98.44 94 ARG A O 1
ATOM 724 N N . ASP A 1 95 ? 7.972 -6.965 -29.823 1.00 98.44 95 ASP A N 1
ATOM 725 C CA . ASP A 1 95 ? 6.580 -6.914 -29.373 1.00 98.44 95 ASP A CA 1
ATOM 726 C C . ASP A 1 95 ? 5.893 -8.280 -29.539 1.00 98.44 95 ASP A C 1
ATOM 728 O O . ASP A 1 95 ? 6.040 -8.926 -30.580 1.00 98.44 95 ASP A O 1
ATOM 732 N N . GLY A 1 96 ? 5.176 -8.731 -28.508 1.00 98.44 96 GLY A N 1
ATOM 733 C CA . GLY A 1 96 ? 4.510 -10.035 -28.451 1.00 98.44 96 GLY A CA 1
ATOM 734 C C . GLY A 1 96 ? 5.434 -11.222 -28.142 1.00 98.44 96 GLY A C 1
ATOM 735 O O . GLY A 1 96 ? 5.018 -12.372 -28.306 1.00 98.44 96 GLY A O 1
ATOM 736 N N . TYR A 1 97 ? 6.678 -10.979 -27.715 1.00 98.56 97 TYR A N 1
ATOM 737 C CA . TYR A 1 97 ? 7.651 -12.020 -27.355 1.00 98.56 97 TYR A CA 1
ATOM 738 C C . TYR A 1 97 ? 8.053 -11.924 -25.876 1.00 98.56 97 TYR A C 1
ATOM 740 O O . TYR A 1 97 ? 8.052 -10.828 -25.315 1.00 98.56 97 TYR A O 1
ATOM 748 N N . PRO A 1 98 ? 8.452 -13.045 -25.245 1.00 98.00 98 PRO A N 1
ATOM 749 C CA . PRO A 1 98 ? 8.936 -13.067 -23.865 1.00 98.00 98 PRO A CA 1
ATOM 750 C C . PRO A 1 98 ? 10.390 -12.584 -23.767 1.00 98.00 98 PRO A C 1
ATOM 752 O O . PRO A 1 98 ? 11.255 -13.293 -23.256 1.00 98.00 98 PRO A O 1
ATOM 755 N N . ASP A 1 99 ? 10.692 -11.419 -24.342 1.00 98.62 99 ASP A N 1
ATOM 756 C CA . ASP A 1 99 ? 12.042 -10.850 -24.356 1.00 98.62 99 ASP A CA 1
ATOM 757 C C . ASP A 1 99 ? 12.355 -10.141 -23.039 1.00 98.62 99 ASP A C 1
ATOM 759 O O . ASP A 1 99 ? 11.474 -9.547 -22.417 1.00 98.62 99 ASP A O 1
ATOM 763 N N . TRP A 1 100 ? 13.609 -10.224 -22.596 1.00 98.50 100 TRP A N 1
ATOM 764 C CA . TRP A 1 100 ? 14.050 -9.679 -21.317 1.00 98.50 100 TRP A CA 1
ATOM 765 C C . TRP A 1 100 ? 15.119 -8.607 -21.537 1.00 98.50 100 TRP A C 1
ATOM 767 O O . TRP A 1 100 ? 16.184 -8.897 -22.078 1.00 98.50 100 TRP A O 1
ATOM 777 N N . MET A 1 101 ? 14.856 -7.382 -21.091 1.00 98.69 101 MET A N 1
ATOM 778 C CA . MET A 1 101 ? 15.836 -6.302 -20.974 1.00 98.69 101 MET A CA 1
ATOM 779 C C . MET A 1 101 ? 16.380 -6.289 -19.547 1.00 98.69 101 MET A C 1
ATOM 781 O O . MET A 1 101 ? 15.627 -6.126 -18.595 1.00 98.69 101 MET A O 1
ATOM 785 N N . LEU A 1 102 ? 17.686 -6.487 -19.399 1.00 98.56 102 LEU A N 1
ATOM 786 C CA . LEU A 1 102 ? 18.352 -6.712 -18.125 1.00 98.56 102 LEU A CA 1
ATOM 787 C C . LEU A 1 102 ? 19.426 -5.648 -17.899 1.00 98.56 102 LEU A C 1
ATOM 789 O O . LEU A 1 102 ? 20.443 -5.624 -18.592 1.00 98.56 102 LEU A O 1
ATOM 793 N N . LEU A 1 103 ? 19.211 -4.788 -16.910 1.00 98.69 103 LEU A N 1
ATOM 794 C CA . LEU A 1 103 ? 20.136 -3.747 -16.476 1.00 98.69 103 LEU A CA 1
ATOM 795 C C . LEU A 1 103 ? 21.111 -4.310 -15.440 1.00 98.69 103 LEU A C 1
ATOM 797 O O . LEU A 1 103 ? 20.728 -5.049 -14.534 1.00 98.69 103 LEU A O 1
ATOM 801 N N . LYS A 1 104 ? 22.390 -3.980 -15.564 1.00 98.19 104 LYS A N 1
ATOM 802 C CA . LYS A 1 104 ? 23.410 -4.488 -14.650 1.00 98.19 104 LYS A CA 1
ATOM 803 C C . LYS A 1 104 ? 23.223 -3.906 -13.246 1.00 98.19 104 LYS A C 1
ATOM 805 O O . LYS A 1 104 ? 23.195 -2.693 -13.079 1.00 98.19 104 LYS A O 1
ATOM 810 N N . ARG A 1 105 ? 23.120 -4.765 -12.233 1.00 97.88 105 ARG A N 1
ATOM 811 C CA . ARG A 1 105 ? 23.098 -4.370 -10.815 1.00 97.88 105 ARG A CA 1
ATOM 812 C C . ARG A 1 105 ? 24.356 -3.573 -10.449 1.00 97.88 105 ARG A C 1
ATOM 814 O O . ARG A 1 105 ? 25.438 -3.874 -10.957 1.00 97.88 105 ARG A O 1
ATOM 821 N N . GLY A 1 106 ? 24.186 -2.553 -9.609 1.00 97.38 106 GLY A N 1
ATOM 822 C CA . GLY A 1 106 ? 25.229 -1.589 -9.236 1.00 97.38 106 GLY A CA 1
ATOM 823 C C . GLY A 1 106 ? 25.528 -0.486 -10.267 1.00 97.38 106 GLY A C 1
ATOM 824 O O . GLY A 1 106 ? 26.221 0.475 -9.932 1.00 97.38 106 GLY A O 1
ATOM 825 N N . ASP A 1 107 ? 25.012 -0.571 -11.501 1.00 98.62 107 ASP A N 1
ATOM 826 C CA . ASP A 1 107 ? 25.163 0.510 -12.484 1.00 98.62 107 ASP A CA 1
ATOM 827 C C . ASP A 1 107 ? 24.142 1.640 -12.254 1.00 98.62 107 ASP A C 1
ATOM 829 O O . ASP A 1 107 ? 23.037 1.432 -11.746 1.00 98.62 107 ASP A O 1
ATOM 833 N N . ALA A 1 108 ? 24.510 2.844 -12.700 1.00 98.50 108 ALA A N 1
ATOM 834 C CA . ALA A 1 108 ? 23.665 4.034 -12.666 1.00 98.50 108 ALA A CA 1
ATOM 835 C C . ALA A 1 108 ? 23.458 4.624 -14.068 1.00 98.50 108 ALA A C 1
ATOM 837 O O . ALA A 1 108 ? 24.404 4.719 -14.857 1.00 98.50 108 ALA A O 1
ATOM 838 N N . TRP A 1 109 ? 22.238 5.068 -14.355 1.00 98.62 109 TRP A N 1
ATOM 839 C CA . TRP A 1 109 ? 21.846 5.771 -15.577 1.00 98.62 109 TRP A CA 1
ATOM 840 C C . TRP A 1 109 ? 21.326 7.168 -15.244 1.00 98.62 109 TRP A C 1
ATOM 842 O O . TRP A 1 109 ? 20.667 7.351 -14.229 1.00 98.62 109 TRP A O 1
ATOM 852 N N . TYR A 1 110 ? 21.601 8.135 -16.120 1.00 97.75 110 TYR A N 1
ATOM 853 C CA . TYR A 1 110 ? 21.100 9.514 -16.035 1.00 97.75 110 TYR A CA 1
ATOM 854 C C . TYR A 1 110 ? 20.124 9.779 -17.186 1.00 97.75 110 TYR A C 1
ATOM 856 O O . TYR A 1 110 ? 20.355 10.621 -18.054 1.00 97.75 110 TYR A O 1
ATOM 864 N N . GLU A 1 111 ? 19.082 8.958 -17.255 1.00 96.44 111 GLU A N 1
ATOM 865 C CA . GLU A 1 111 ? 18.045 8.995 -18.283 1.00 96.44 111 GLU A CA 1
ATOM 866 C C . GLU A 1 111 ? 16.731 8.418 -17.736 1.00 96.44 111 GLU A C 1
ATOM 868 O O . GLU A 1 111 ? 16.702 7.760 -16.695 1.00 96.44 111 GLU A O 1
ATOM 873 N N . ASN A 1 112 ? 15.627 8.696 -18.428 1.00 97.00 112 ASN A N 1
ATOM 874 C CA . ASN A 1 112 ? 14.316 8.140 -18.095 1.00 97.00 112 ASN A CA 1
ATOM 875 C C . ASN A 1 112 ? 14.165 6.735 -18.690 1.00 97.00 112 ASN A C 1
ATOM 877 O O . ASN A 1 112 ? 14.816 6.391 -19.676 1.00 97.00 112 ASN A O 1
ATOM 881 N N . MET A 1 113 ? 13.239 5.946 -18.146 1.00 97.44 113 MET A N 1
ATOM 882 C CA . MET A 1 113 ? 12.846 4.684 -18.765 1.00 97.44 113 MET A CA 1
ATOM 883 C C . MET A 1 113 ? 12.147 4.954 -20.112 1.00 97.44 113 MET A C 1
ATOM 885 O O . MET A 1 113 ? 11.255 5.813 -20.166 1.00 97.44 113 MET A O 1
ATOM 889 N N . PRO A 1 114 ? 12.474 4.206 -21.185 1.00 96.12 114 PRO A N 1
ATOM 890 C CA . PRO A 1 114 ? 11.762 4.300 -22.453 1.00 96.12 114 PRO A CA 1
ATOM 891 C C . PRO A 1 114 ? 10.259 4.081 -22.269 1.00 96.12 114 PRO A C 1
ATOM 893 O O . PRO A 1 114 ? 9.833 3.248 -21.465 1.00 96.12 114 PRO A O 1
ATOM 896 N N . SER A 1 115 ? 9.441 4.823 -23.021 1.00 95.25 115 SER A N 1
ATOM 897 C CA . SER A 1 115 ? 7.984 4.723 -22.905 1.00 95.25 115 SER A CA 1
ATOM 898 C C . SER A 1 115 ? 7.517 3.303 -23.251 1.00 95.25 115 SER A C 1
ATOM 900 O O . SER A 1 115 ? 7.736 2.853 -24.386 1.00 95.25 115 SER A O 1
ATOM 902 N N . PRO A 1 116 ? 6.861 2.585 -22.315 1.00 95.94 116 PRO A N 1
ATOM 903 C CA . PRO A 1 116 ? 6.375 1.246 -22.593 1.00 95.94 116 PRO A CA 1
ATOM 904 C C . PRO A 1 116 ? 5.444 1.247 -23.810 1.00 95.94 116 PRO A C 1
ATOM 906 O O . PRO A 1 116 ? 4.526 2.063 -23.917 1.00 95.94 116 PRO A O 1
ATOM 909 N N . SER A 1 117 ? 5.705 0.334 -24.745 1.00 96.31 117 SER A N 1
ATOM 910 C CA . SER A 1 117 ? 4.964 0.174 -26.001 1.00 96.31 117 SER A CA 1
ATOM 911 C C . SER A 1 117 ? 4.957 -1.248 -26.566 1.00 96.31 117 SER A C 1
ATOM 913 O O . SER A 1 117 ? 4.405 -1.456 -27.641 1.00 96.31 117 SER A O 1
ATOM 915 N N . LYS A 1 118 ? 5.537 -2.217 -25.849 1.00 98.06 118 LYS A N 1
ATOM 916 C CA . LYS A 1 118 ? 5.659 -3.621 -26.262 1.00 98.06 118 LYS A CA 1
ATOM 917 C C . LYS A 1 118 ? 5.056 -4.539 -25.207 1.00 98.06 118 LYS A C 1
ATOM 919 O O . LYS A 1 118 ? 5.193 -4.267 -24.016 1.00 98.06 118 LYS A O 1
ATOM 924 N N . SER A 1 119 ? 4.424 -5.614 -25.656 1.00 98.62 119 SER A N 1
ATOM 925 C CA . SER A 1 119 ? 3.763 -6.623 -24.830 1.00 98.62 119 SER A CA 1
ATOM 926 C C . SER A 1 119 ? 4.561 -7.923 -24.772 1.00 98.62 119 SER A C 1
ATOM 928 O O . SER A 1 119 ? 5.266 -8.274 -25.720 1.00 98.62 119 SER A O 1
ATOM 930 N N . GLY A 1 120 ? 4.396 -8.671 -23.682 1.00 98.62 120 GLY A N 1
ATOM 931 C CA . GLY A 1 120 ? 4.780 -10.078 -23.621 1.00 98.62 120 GLY A CA 1
ATOM 932 C C . GLY A 1 120 ? 3.790 -10.968 -24.364 1.00 98.62 120 GLY A C 1
ATOM 933 O O . GLY A 1 120 ? 2.658 -10.570 -24.656 1.00 98.62 120 GLY A O 1
ATOM 934 N N . ARG A 1 121 ? 4.200 -12.206 -24.647 1.00 98.25 121 ARG A N 1
ATOM 935 C CA . ARG A 1 121 ? 3.364 -13.152 -25.397 1.00 98.25 121 ARG A CA 1
ATOM 936 C C . ARG A 1 121 ? 2.119 -13.558 -24.611 1.00 98.25 121 ARG A C 1
ATOM 938 O O . ARG A 1 121 ? 1.039 -13.676 -25.182 1.00 98.25 121 ARG A O 1
ATOM 945 N N . SER A 1 122 ? 2.280 -13.815 -23.317 1.00 98.00 122 SER A N 1
ATOM 946 C CA . SER A 1 122 ? 1.200 -14.239 -22.424 1.00 98.00 122 SER A CA 1
ATOM 947 C C . SER A 1 122 ? 1.576 -13.992 -20.964 1.00 98.00 122 SER A C 1
ATOM 949 O O . SER A 1 122 ? 2.724 -13.676 -20.671 1.00 98.00 122 SER A O 1
ATOM 951 N N . GLU A 1 123 ? 0.634 -14.187 -20.044 1.00 95.50 123 GLU A N 1
ATOM 952 C CA . GLU A 1 123 ? 0.873 -14.107 -18.596 1.00 95.50 123 GLU A CA 1
ATOM 953 C C . GLU A 1 123 ? 2.010 -15.020 -18.112 1.00 95.50 123 GLU A C 1
ATOM 955 O O . GLU A 1 123 ? 2.783 -14.630 -17.245 1.00 95.50 123 GLU A O 1
ATOM 960 N N . HIS A 1 124 ? 2.160 -16.199 -18.721 1.00 95.50 124 HIS A N 1
ATOM 961 C CA . HIS A 1 124 ? 3.206 -17.166 -18.371 1.00 95.50 124 HIS A CA 1
ATOM 962 C C . HIS A 1 124 ? 4.516 -16.932 -19.137 1.00 95.50 124 HIS A C 1
ATOM 964 O O . HIS A 1 124 ? 5.536 -17.540 -18.830 1.00 95.50 124 HIS A O 1
ATOM 970 N N . GLU A 1 125 ? 4.487 -16.072 -20.155 1.00 97.25 125 GLU A N 1
ATOM 971 C CA . GLU A 1 125 ? 5.622 -15.736 -21.014 1.00 97.25 125 GLU A CA 1
ATOM 972 C C . GLU A 1 125 ? 5.687 -14.202 -21.189 1.00 97.25 125 GLU A C 1
ATOM 974 O O . GLU A 1 125 ? 5.461 -13.693 -22.301 1.00 97.25 125 GLU A O 1
ATOM 979 N N . PRO A 1 126 ? 5.914 -13.449 -20.092 1.00 98.19 126 PRO A N 1
ATOM 980 C CA . PRO A 1 126 ? 5.893 -11.994 -20.115 1.00 98.19 126 PRO A CA 1
ATOM 981 C C . PRO A 1 126 ? 7.157 -11.418 -20.760 1.00 98.19 126 PRO A C 1
ATOM 983 O O . PRO A 1 126 ? 8.224 -12.038 -20.770 1.00 98.19 126 PRO A O 1
ATOM 986 N N . LEU A 1 127 ? 7.040 -10.185 -21.254 1.00 98.75 127 LEU A N 1
ATOM 987 C CA . LEU A 1 127 ? 8.197 -9.333 -21.507 1.00 98.75 127 LEU A CA 1
ATOM 988 C C . LEU A 1 127 ? 8.694 -8.828 -20.152 1.00 98.75 127 LEU A C 1
ATOM 990 O O . LEU A 1 127 ? 7.895 -8.366 -19.336 1.00 98.75 127 LEU A O 1
ATOM 994 N N . VAL A 1 128 ? 9.999 -8.906 -19.908 1.00 98.69 128 VAL A N 1
ATOM 995 C CA . VAL A 1 128 ? 10.584 -8.508 -18.620 1.00 98.69 128 VAL A CA 1
ATOM 996 C C . VAL A 1 128 ? 11.561 -7.361 -18.819 1.00 98.69 128 VAL A C 1
ATOM 998 O O . VAL A 1 128 ? 12.420 -7.406 -19.695 1.00 98.69 128 VAL A O 1
ATOM 1001 N N . ILE A 1 129 ? 11.458 -6.334 -17.987 1.00 98.75 129 ILE A N 1
ATOM 1002 C CA . ILE A 1 129 ? 12.470 -5.290 -17.842 1.00 98.75 129 ILE A CA 1
ATOM 1003 C C . ILE A 1 129 ? 12.956 -5.370 -16.402 1.00 98.75 129 ILE A C 1
ATOM 1005 O O . ILE A 1 129 ? 12.216 -5.058 -15.476 1.00 98.75 129 ILE A O 1
ATOM 1009 N N . GLY A 1 130 ? 14.182 -5.825 -16.190 1.00 97.75 130 GLY A N 1
ATOM 1010 C CA . GLY A 1 130 ? 14.693 -6.024 -14.843 1.00 97.75 130 GLY A CA 1
ATOM 1011 C C . GLY A 1 130 ? 16.201 -5.950 -14.754 1.00 97.75 130 GLY A C 1
ATOM 1012 O O . GLY A 1 130 ? 16.830 -5.264 -15.555 1.00 97.75 130 GLY A O 1
ATOM 1013 N N . ALA A 1 131 ? 16.783 -6.638 -13.776 1.00 97.00 131 ALA A N 1
ATOM 1014 C CA . ALA A 1 131 ? 18.207 -6.536 -13.473 1.00 97.00 131 ALA A CA 1
ATOM 1015 C C . ALA A 1 131 ? 18.984 -7.852 -13.670 1.00 97.00 131 ALA A C 1
ATOM 1017 O O . ALA A 1 131 ? 18.409 -8.937 -13.613 1.00 97.00 131 ALA A O 1
ATOM 1018 N N . TYR A 1 132 ? 20.304 -7.785 -13.863 1.00 96.19 132 TYR A N 1
ATOM 1019 C CA . TYR A 1 132 ? 21.208 -8.946 -13.849 1.00 96.19 132 TYR A CA 1
ATOM 1020 C C . TYR A 1 132 ? 22.507 -8.660 -13.098 1.00 96.19 132 TYR A C 1
ATOM 1022 O O . TYR A 1 132 ? 22.894 -7.510 -12.905 1.00 96.19 132 TYR A O 1
ATOM 1030 N N . GLY A 1 133 ? 23.222 -9.725 -12.742 1.00 93.12 133 GLY A N 1
ATOM 1031 C CA . GLY A 1 133 ? 24.500 -9.639 -12.043 1.00 93.12 133 GLY A CA 1
ATOM 1032 C C . GLY A 1 133 ? 24.359 -9.898 -10.546 1.00 93.12 133 GLY A C 1
ATOM 1033 O O . GLY A 1 133 ? 23.263 -10.120 -10.040 1.00 93.12 133 GLY A O 1
ATOM 1034 N N . ASN A 1 134 ? 25.499 -9.914 -9.858 1.00 90.69 134 ASN A N 1
ATOM 1035 C CA . ASN A 1 134 ? 25.595 -10.366 -8.466 1.00 90.69 134 ASN A CA 1
ATOM 1036 C C . ASN A 1 134 ? 25.734 -9.221 -7.457 1.00 90.69 134 ASN A C 1
ATOM 1038 O O . ASN A 1 134 ? 25.840 -9.492 -6.263 1.00 90.69 134 ASN A O 1
ATOM 1042 N N . ASP A 1 135 ? 25.815 -7.974 -7.923 1.00 93.69 135 ASP A N 1
ATOM 1043 C CA . ASP A 1 135 ? 25.832 -6.830 -7.016 1.00 93.69 135 ASP A CA 1
ATOM 1044 C C . ASP A 1 135 ? 24.497 -6.791 -6.248 1.00 93.69 135 ASP A C 1
ATOM 1046 O O . ASP A 1 135 ? 23.452 -7.021 -6.867 1.00 93.69 135 ASP A O 1
ATOM 1050 N N . PRO A 1 136 ? 24.498 -6.600 -4.917 1.00 91.38 136 PRO A N 1
ATOM 1051 C CA . PRO A 1 136 ? 23.257 -6.552 -4.155 1.00 91.38 136 PRO A CA 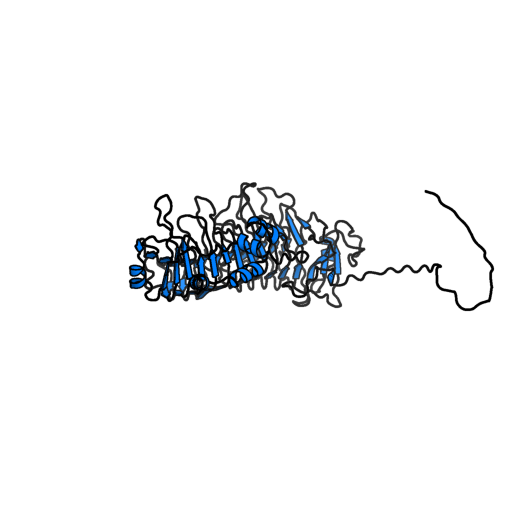1
ATOM 1052 C C . PRO A 1 136 ? 22.390 -5.342 -4.521 1.00 91.38 136 PRO A C 1
ATOM 1054 O O . PRO A 1 136 ? 21.169 -5.433 -4.398 1.00 91.38 136 PRO A O 1
ATOM 1057 N N . GLU A 1 137 ? 22.976 -4.249 -5.007 1.00 95.44 137 GLU A N 1
ATOM 1058 C CA . GLU A 1 137 ? 22.252 -3.014 -5.282 1.00 95.44 137 GLU A CA 1
ATOM 1059 C C . GLU A 1 137 ? 21.468 -3.082 -6.596 1.00 95.44 137 GLU A C 1
ATOM 1061 O O . GLU A 1 137 ? 21.903 -3.640 -7.612 1.00 95.44 137 GLU A O 1
ATOM 1066 N N . ARG A 1 138 ? 20.271 -2.490 -6.601 1.00 97.19 138 ARG A N 1
ATOM 1067 C CA . ARG A 1 138 ? 19.485 -2.347 -7.833 1.00 97.19 138 ARG A CA 1
ATOM 1068 C C . ARG A 1 138 ? 20.226 -1.432 -8.821 1.00 97.19 138 ARG A C 1
ATOM 1070 O O . ARG A 1 138 ? 20.895 -0.496 -8.389 1.00 97.19 138 ARG A O 1
ATOM 1077 N N . PRO A 1 139 ? 20.098 -1.648 -10.142 1.00 98.38 139 PRO A N 1
ATOM 1078 C CA . PRO A 1 139 ? 20.416 -0.597 -11.101 1.00 98.38 139 PRO A CA 1
ATOM 1079 C C . PRO A 1 139 ? 19.564 0.645 -10.809 1.00 98.38 139 PRO A C 1
ATOM 1081 O O . PRO A 1 139 ? 18.343 0.531 -10.647 1.00 98.38 139 PRO A O 1
ATOM 1084 N N . ILE A 1 140 ? 20.201 1.815 -10.771 1.00 98.56 140 ILE A N 1
ATOM 1085 C CA . ILE A 1 140 ? 19.532 3.087 -10.481 1.00 98.56 140 ILE A CA 1
ATOM 1086 C C . ILE A 1 140 ? 19.378 3.951 -11.725 1.00 98.56 140 ILE A C 1
ATOM 1088 O O . ILE A 1 140 ? 20.310 4.126 -12.512 1.00 98.56 140 ILE A O 1
ATOM 1092 N N . LEU A 1 141 ? 18.185 4.510 -11.891 1.00 98.62 141 LEU A N 1
ATOM 1093 C CA . LEU A 1 141 ? 17.877 5.531 -12.877 1.00 98.62 141 LEU A CA 1
ATOM 1094 C C . LEU A 1 141 ? 17.710 6.862 -12.144 1.00 98.62 141 LEU A C 1
ATOM 1096 O O . LEU A 1 141 ? 16.683 7.104 -11.508 1.00 98.62 141 LEU A O 1
ATOM 1100 N N . TRP A 1 142 ? 18.712 7.726 -12.283 1.00 98.25 142 TRP A N 1
ATOM 1101 C CA . TRP A 1 142 ? 18.639 9.147 -11.971 1.00 98.25 142 TRP A CA 1
ATOM 1102 C C . TRP A 1 142 ? 17.892 9.852 -13.103 1.00 98.25 142 TRP A C 1
ATOM 1104 O O . TRP A 1 142 ? 18.450 10.252 -14.125 1.00 98.25 142 TRP A O 1
ATOM 1114 N N . THR A 1 143 ? 16.577 9.916 -12.946 1.00 97.75 143 THR A N 1
ATOM 1115 C CA . THR A 1 143 ? 15.649 10.398 -13.972 1.00 97.75 143 THR A CA 1
ATOM 1116 C C . THR A 1 143 ? 15.633 11.919 -14.060 1.00 97.75 143 THR A C 1
ATOM 1118 O O . THR A 1 143 ? 15.991 12.626 -13.121 1.00 97.75 143 THR A O 1
ATOM 1121 N N . ASN A 1 144 ? 15.180 12.450 -15.191 1.00 94.81 144 ASN A N 1
ATOM 1122 C CA . ASN A 1 144 ? 15.049 13.887 -15.378 1.00 94.81 144 ASN A CA 1
ATOM 1123 C C . ASN A 1 144 ? 14.083 14.479 -14.328 1.00 94.81 144 ASN A C 1
ATOM 1125 O O . ASN A 1 144 ? 12.912 14.096 -14.299 1.00 94.81 144 ASN A O 1
ATOM 1129 N N . PRO A 1 145 ? 14.506 15.469 -13.524 1.00 92.12 145 PRO A N 1
ATOM 1130 C CA . PRO A 1 145 ? 13.706 15.965 -12.406 1.00 92.12 145 PRO A CA 1
ATOM 1131 C C . PRO A 1 145 ? 12.485 16.797 -12.838 1.00 92.12 145 PRO A C 1
ATOM 1133 O O . PRO A 1 145 ? 11.618 17.099 -12.026 1.00 92.12 145 PRO A O 1
ATOM 1136 N N . SER A 1 146 ? 12.376 17.161 -14.120 1.00 91.38 146 SER A N 1
ATOM 1137 C CA . SER A 1 146 ? 11.223 17.864 -14.704 1.00 91.38 146 SER A CA 1
ATOM 1138 C C . SER A 1 146 ? 10.290 16.959 -15.518 1.00 91.38 146 SER A C 1
ATOM 1140 O O . SER A 1 146 ? 9.334 17.452 -16.119 1.00 91.38 146 SER A O 1
ATOM 1142 N N . GLN A 1 147 ? 10.555 15.654 -15.597 1.00 93.38 147 GLN A N 1
ATOM 1143 C CA . GLN A 1 147 ? 9.761 14.708 -16.384 1.00 93.38 147 GLN A CA 1
ATOM 1144 C C . GLN A 1 147 ? 9.427 13.466 -15.560 1.00 93.38 147 GLN A C 1
ATOM 1146 O O . GLN A 1 147 ? 10.039 13.199 -14.534 1.00 93.38 147 GLN A O 1
ATOM 1151 N N . SER A 1 148 ? 8.425 12.700 -15.994 1.00 95.81 148 SER A N 1
ATOM 1152 C CA . SER A 1 148 ? 8.152 11.419 -15.345 1.00 95.81 148 SER A CA 1
ATOM 1153 C C . SER A 1 148 ? 9.296 10.433 -15.588 1.00 95.81 148 SER A C 1
ATOM 1155 O O . SER A 1 148 ? 9.766 10.330 -16.721 1.00 95.81 148 SER A O 1
ATOM 1157 N N . GLY A 1 149 ? 9.688 9.678 -14.559 1.00 97.38 149 GLY A N 1
ATOM 1158 C CA . GLY A 1 149 ? 10.776 8.701 -14.657 1.00 97.38 149 GLY A CA 1
ATOM 1159 C C . GLY A 1 149 ? 10.468 7.565 -15.634 1.00 97.38 149 GLY A C 1
ATOM 1160 O O . GLY A 1 149 ? 11.316 7.161 -16.425 1.00 97.38 149 GLY A O 1
ATOM 1161 N N . MET A 1 150 ? 9.217 7.112 -15.642 1.00 97.94 150 MET A N 1
ATOM 1162 C CA . MET A 1 150 ? 8.637 6.232 -16.645 1.00 97.94 150 MET A CA 1
ATOM 1163 C C . MET A 1 150 ? 7.232 6.719 -16.988 1.00 97.94 150 MET A C 1
ATOM 1165 O O . MET A 1 150 ? 6.400 6.947 -16.107 1.00 97.94 150 MET A O 1
ATOM 1169 N N . GLN A 1 151 ? 6.945 6.845 -18.281 1.00 96.88 151 GLN A N 1
ATOM 1170 C CA . GLN A 1 151 ? 5.645 7.301 -18.759 1.00 96.88 151 GLN A CA 1
ATOM 1171 C C . GLN A 1 151 ? 5.074 6.343 -19.801 1.00 96.88 151 GLN A C 1
ATOM 1173 O O . GLN A 1 151 ? 5.624 6.203 -20.892 1.00 96.88 151 GLN A O 1
ATOM 1178 N N . ALA A 1 152 ? 3.936 5.726 -19.485 1.00 96.44 152 ALA A N 1
ATOM 1179 C CA . ALA A 1 152 ? 3.159 4.927 -20.424 1.00 96.44 152 ALA A CA 1
ATOM 1180 C C . ALA A 1 152 ? 1.970 5.754 -20.925 1.00 96.44 152 ALA A C 1
ATOM 1182 O O . ALA A 1 152 ? 1.010 6.006 -20.194 1.00 96.44 152 ALA A O 1
ATOM 1183 N N . MET A 1 153 ? 2.050 6.186 -22.182 1.00 92.31 153 MET A N 1
ATOM 1184 C CA . MET A 1 153 ? 0.982 6.866 -22.917 1.00 92.31 153 MET A CA 1
ATOM 1185 C C . MET A 1 153 ? 0.879 6.244 -24.310 1.00 92.31 153 MET A C 1
ATOM 1187 O O . MET A 1 153 ? 1.862 5.724 -24.834 1.00 92.31 153 MET A O 1
ATOM 1191 N N . GLY A 1 154 ? -0.305 6.275 -24.910 1.00 88.50 154 GLY A N 1
ATOM 1192 C CA . GLY A 1 154 ? -0.549 5.689 -26.228 1.00 88.50 154 GLY A CA 1
ATOM 1193 C C . GLY A 1 154 ? -1.955 5.115 -26.337 1.00 88.50 154 GLY A C 1
ATOM 1194 O O . GLY A 1 154 ? -2.641 4.978 -25.327 1.00 88.50 154 GLY A O 1
ATOM 1195 N N . ALA A 1 155 ? -2.372 4.809 -27.566 1.00 83.38 155 ALA A N 1
ATOM 1196 C CA . ALA A 1 155 ? -3.710 4.290 -27.850 1.00 83.38 155 ALA A CA 1
ATOM 1197 C C . ALA A 1 155 ? -3.785 2.753 -27.835 1.00 83.38 155 ALA A C 1
ATOM 1199 O O . ALA A 1 155 ? -4.842 2.211 -27.540 1.00 83.38 155 ALA A O 1
ATOM 1200 N N . ASP A 1 156 ? -2.691 2.043 -28.138 1.00 90.81 156 ASP A N 1
ATOM 1201 C CA . ASP A 1 156 ? -2.723 0.574 -28.163 1.00 90.81 156 ASP A CA 1
ATOM 1202 C C . ASP A 1 156 ? -2.577 -0.010 -26.756 1.00 90.81 156 ASP A C 1
ATOM 1204 O O . ASP A 1 156 ? -1.834 0.522 -25.929 1.00 90.81 156 ASP A O 1
ATOM 1208 N N . THR A 1 157 ? -3.201 -1.154 -26.497 1.00 95.75 157 THR A N 1
ATOM 1209 C CA . THR A 1 157 ? -3.062 -1.870 -25.225 1.00 95.75 157 THR A CA 1
ATOM 1210 C C . THR A 1 157 ? -1.678 -2.506 -25.076 1.00 95.75 157 THR A C 1
ATOM 1212 O O . THR A 1 157 ? -1.171 -3.127 -26.007 1.00 95.75 157 THR A O 1
ATOM 1215 N N . ILE A 1 158 ? -1.083 -2.394 -23.885 1.00 97.44 158 ILE A N 1
ATOM 1216 C CA . ILE A 1 158 ? 0.108 -3.164 -23.489 1.00 97.44 158 ILE A CA 1
ATOM 1217 C C . ILE A 1 158 ? -0.312 -4.303 -22.574 1.00 97.44 158 ILE A C 1
ATOM 1219 O O . ILE A 1 158 ? -1.145 -4.117 -21.686 1.00 97.44 158 ILE A O 1
ATOM 1223 N N . SER A 1 159 ? 0.255 -5.491 -22.749 1.00 98.38 159 SER A N 1
ATOM 1224 C CA . SER A 1 159 ? -0.059 -6.611 -21.867 1.00 98.38 159 SER A CA 1
ATOM 1225 C C . SER A 1 159 ? 1.123 -7.499 -21.530 1.00 98.38 159 SER A C 1
ATOM 1227 O O . SER A 1 159 ? 2.060 -7.625 -22.313 1.00 98.38 159 SER A O 1
ATOM 1229 N N . ASN A 1 160 ? 1.033 -8.164 -20.378 1.00 98.75 160 ASN A N 1
ATOM 1230 C CA . ASN A 1 160 ? 1.984 -9.181 -19.931 1.00 98.75 160 ASN A CA 1
ATOM 1231 C C . ASN A 1 160 ? 3.416 -8.637 -19.833 1.00 98.75 160 ASN A C 1
ATOM 1233 O O . ASN A 1 160 ? 4.333 -9.134 -20.495 1.00 98.75 160 ASN A O 1
ATOM 1237 N N . VAL A 1 161 ? 3.592 -7.578 -19.045 1.00 98.75 161 VAL A N 1
ATOM 1238 C CA . VAL A 1 161 ? 4.895 -6.933 -18.837 1.00 98.75 161 VAL A CA 1
ATOM 1239 C C . VAL A 1 161 ? 5.232 -6.927 -17.356 1.00 98.75 161 VAL A C 1
ATOM 1241 O O . VAL A 1 161 ? 4.396 -6.546 -16.540 1.00 98.75 161 VAL A O 1
ATOM 1244 N N . ALA A 1 162 ? 6.462 -7.310 -17.023 1.00 98.75 162 ALA A N 1
ATOM 1245 C CA . ALA A 1 162 ? 6.995 -7.238 -15.670 1.00 98.75 162 ALA A CA 1
ATOM 1246 C C . ALA A 1 162 ? 8.185 -6.273 -15.592 1.00 98.75 162 ALA A C 1
ATOM 1248 O O . ALA A 1 162 ? 9.114 -6.359 -16.396 1.00 98.75 162 ALA A O 1
ATOM 1249 N N . PHE A 1 163 ? 8.165 -5.386 -14.600 1.00 98.75 163 PHE A N 1
ATOM 1250 C CA . PHE A 1 163 ? 9.280 -4.528 -14.208 1.00 98.75 163 PHE A CA 1
ATOM 1251 C C . PHE A 1 163 ? 9.838 -5.037 -12.882 1.00 98.75 163 PHE A C 1
ATOM 1253 O O . PHE A 1 163 ? 9.085 -5.112 -11.912 1.00 98.75 163 PHE A O 1
ATOM 1260 N N . VAL A 1 164 ? 11.116 -5.427 -12.850 1.00 98.00 164 VAL A N 1
ATOM 1261 C CA . VAL A 1 164 ? 11.662 -6.225 -11.741 1.00 98.00 164 VAL A CA 1
ATOM 1262 C C . VAL A 1 164 ? 13.016 -5.716 -11.255 1.00 98.00 164 VAL A C 1
ATOM 1264 O O . VAL A 1 164 ? 14.009 -5.792 -11.978 1.00 98.00 164 VAL A O 1
ATOM 1267 N N . GLY A 1 165 ? 13.097 -5.286 -9.996 1.00 97.12 165 GLY A N 1
ATOM 1268 C CA . GLY A 1 165 ? 14.388 -5.039 -9.346 1.00 97.12 165 GLY A CA 1
ATOM 1269 C C . GLY A 1 165 ? 15.094 -3.759 -9.788 1.00 97.12 165 GLY A C 1
ATOM 1270 O O . GLY A 1 165 ? 16.315 -3.772 -9.931 1.00 97.12 165 GLY A O 1
ATOM 1271 N N . LEU A 1 166 ? 14.355 -2.673 -10.036 1.00 98.50 166 LEU A N 1
ATOM 1272 C CA . LEU A 1 166 ? 14.892 -1.390 -10.516 1.00 98.50 166 LEU A CA 1
ATOM 1273 C C . LEU A 1 166 ? 14.687 -0.271 -9.486 1.00 98.50 166 LEU A C 1
ATOM 1275 O O . LEU A 1 166 ? 13.693 -0.279 -8.760 1.00 98.50 166 LEU A O 1
ATOM 1279 N N . HIS A 1 167 ? 15.593 0.710 -9.458 1.00 98.75 167 HIS A N 1
ATOM 1280 C CA . HIS A 1 167 ? 15.473 1.924 -8.641 1.00 98.75 167 HIS A CA 1
ATOM 1281 C C . HIS A 1 167 ? 15.227 3.142 -9.531 1.00 98.75 167 HIS A C 1
ATOM 1283 O O . HIS A 1 167 ? 16.008 3.410 -10.442 1.00 98.75 167 HIS A O 1
ATOM 1289 N N . LEU A 1 168 ? 14.148 3.882 -9.271 1.00 98.69 168 LEU A N 1
ATOM 1290 C CA . LEU A 1 168 ? 13.824 5.151 -9.926 1.00 98.69 168 LEU A CA 1
ATOM 1291 C C . LEU A 1 168 ? 13.843 6.295 -8.906 1.00 98.69 168 LEU A C 1
ATOM 1293 O O . LEU A 1 168 ? 13.152 6.228 -7.888 1.00 98.69 168 LEU A O 1
ATOM 1297 N N . GLU A 1 169 ? 14.598 7.350 -9.206 1.00 97.94 169 GLU A N 1
ATOM 1298 C CA . GLU A 1 169 ? 14.654 8.577 -8.406 1.00 97.94 169 GLU A CA 1
ATOM 1299 C C . GLU A 1 169 ? 14.925 9.791 -9.316 1.00 97.94 169 GLU A C 1
ATOM 1301 O O . GLU A 1 169 ? 15.613 9.655 -10.335 1.00 97.94 169 GLU A O 1
ATOM 1306 N N . PRO A 1 170 ? 14.362 10.983 -9.055 1.00 96.62 170 PRO A N 1
ATOM 1307 C CA . PRO A 1 170 ? 14.699 12.172 -9.833 1.00 96.62 170 PRO A CA 1
ATOM 1308 C C . PRO A 1 170 ? 16.094 12.699 -9.474 1.00 96.62 170 PRO A C 1
ATOM 1310 O O . PRO A 1 170 ? 16.434 12.864 -8.306 1.00 96.62 170 PRO A O 1
ATOM 1313 N N . ASP A 1 171 ? 16.885 13.026 -10.491 1.00 95.25 171 ASP A N 1
ATOM 1314 C CA . ASP A 1 171 ? 18.216 13.610 -10.345 1.00 95.25 171 ASP A CA 1
ATOM 1315 C C . ASP A 1 171 ? 18.118 15.045 -9.802 1.00 95.25 171 ASP A C 1
ATOM 1317 O O . ASP A 1 171 ? 17.786 15.969 -10.543 1.00 95.25 171 ASP A O 1
ATOM 1321 N N . HIS A 1 172 ? 18.400 15.241 -8.509 1.00 86.38 172 HIS A N 1
ATOM 1322 C CA . HIS A 1 172 ? 18.464 16.562 -7.861 1.00 86.38 172 HIS A CA 1
ATOM 1323 C C . HIS A 1 172 ? 17.199 17.417 -8.074 1.00 86.38 172 HIS A C 1
ATOM 1325 O O . HIS A 1 172 ? 17.243 18.519 -8.629 1.00 86.38 172 HIS A O 1
ATOM 1331 N N . ARG A 1 173 ? 16.051 16.900 -7.630 1.00 86.88 173 ARG A N 1
ATOM 1332 C CA . ARG A 1 173 ? 14.753 17.566 -7.783 1.00 86.88 173 ARG A CA 1
ATOM 1333 C C . ARG A 1 173 ? 14.653 18.864 -6.973 1.00 86.88 173 ARG A C 1
ATOM 1335 O O . ARG A 1 173 ? 14.870 18.857 -5.765 1.00 86.88 173 ARG A O 1
ATOM 1342 N N . ALA A 1 174 ? 14.259 19.951 -7.631 1.00 82.81 174 ALA A N 1
ATOM 1343 C CA . ALA A 1 174 ? 13.926 21.223 -6.994 1.00 82.81 174 ALA A CA 1
ATOM 1344 C C . ALA A 1 174 ? 12.487 21.239 -6.439 1.00 82.81 174 ALA A C 1
ATOM 1346 O O . ALA A 1 174 ? 11.634 20.441 -6.842 1.00 82.81 174 ALA A O 1
ATOM 1347 N N . ASP A 1 175 ? 12.205 22.186 -5.542 1.00 77.12 175 ASP A N 1
ATOM 1348 C CA . ASP A 1 175 ? 10.926 22.293 -4.825 1.00 77.12 175 ASP A CA 1
ATOM 1349 C C . ASP A 1 175 ? 9.715 22.565 -5.728 1.00 77.12 175 ASP A C 1
ATOM 1351 O O . ASP A 1 175 ? 8.607 22.101 -5.450 1.00 77.12 175 ASP A O 1
ATOM 1355 N N . ASP A 1 176 ? 9.913 23.298 -6.823 1.00 78.56 176 ASP A N 1
ATOM 1356 C CA . ASP A 1 176 ? 8.865 23.674 -7.775 1.00 78.56 176 ASP A CA 1
ATOM 1357 C C . ASP A 1 176 ? 8.612 22.617 -8.862 1.00 78.56 176 ASP A C 1
ATOM 1359 O O . ASP A 1 176 ? 7.670 22.740 -9.650 1.00 78.56 176 ASP A O 1
ATOM 1363 N N . GLN A 1 177 ? 9.417 21.554 -8.893 1.00 83.69 177 GLN A N 1
ATOM 1364 C CA . GLN A 1 177 ? 9.266 20.455 -9.834 1.00 83.69 177 GLN A CA 1
ATOM 1365 C C . GLN A 1 177 ? 8.320 19.384 -9.287 1.00 83.69 177 GLN A C 1
ATOM 1367 O O . GLN A 1 177 ? 8.365 18.999 -8.119 1.00 83.69 177 GLN A O 1
ATOM 1372 N N . ALA A 1 178 ? 7.469 18.861 -10.171 1.00 88.62 178 ALA A N 1
ATOM 1373 C CA . ALA A 1 178 ? 6.440 17.886 -9.823 1.00 88.62 178 ALA A CA 1
ATOM 1374 C C . ALA A 1 178 ? 6.459 16.627 -10.722 1.00 88.62 178 ALA A C 1
ATOM 1376 O O . ALA A 1 178 ? 5.423 16.277 -11.299 1.00 88.62 178 ALA A O 1
ATOM 1377 N N . PRO A 1 179 ? 7.610 15.945 -10.892 1.00 94.56 179 PRO A N 1
ATOM 1378 C CA . PRO A 1 179 ? 7.689 14.725 -11.686 1.00 94.56 179 PRO A CA 1
ATOM 1379 C C . PRO A 1 179 ? 6.936 13.573 -11.011 1.00 94.56 179 PRO A C 1
ATOM 1381 O O . PRO A 1 179 ? 6.789 13.527 -9.791 1.00 94.56 179 PRO A O 1
ATOM 1384 N N . THR A 1 180 ? 6.509 12.602 -11.813 1.00 97.62 180 THR A N 1
ATOM 1385 C CA . THR A 1 180 ? 5.939 11.339 -11.321 1.00 97.62 180 THR A CA 1
ATOM 1386 C C . THR A 1 180 ? 6.910 10.204 -11.611 1.00 97.62 180 THR A C 1
ATOM 1388 O O . THR A 1 180 ? 7.373 10.117 -12.746 1.00 97.62 180 THR A O 1
ATOM 1391 N N . GLY A 1 181 ? 7.176 9.311 -10.659 1.00 98.38 181 GLY A N 1
ATOM 1392 C CA . GLY A 1 181 ? 8.078 8.176 -10.884 1.00 98.38 181 GLY A CA 1
ATOM 1393 C C . GLY A 1 181 ? 7.567 7.270 -11.996 1.00 98.38 181 GLY A C 1
ATOM 1394 O O . GLY A 1 181 ? 8.160 7.196 -13.070 1.00 98.38 181 GLY A O 1
ATOM 1395 N N . ILE A 1 182 ? 6.398 6.669 -11.785 1.00 98.75 182 ILE A N 1
ATOM 1396 C CA . ILE A 1 182 ? 5.672 5.888 -12.790 1.00 98.75 182 ILE A CA 1
ATOM 1397 C C . ILE A 1 182 ? 4.347 6.569 -13.101 1.00 98.75 182 ILE A C 1
ATOM 1399 O O . ILE A 1 182 ? 3.461 6.627 -12.255 1.00 98.75 182 ILE A O 1
ATOM 1403 N N . ARG A 1 183 ? 4.176 7.048 -14.334 1.00 98.38 183 ARG A N 1
ATOM 1404 C CA . ARG A 1 183 ? 2.918 7.625 -14.820 1.00 98.38 183 ARG A CA 1
ATOM 1405 C C . ARG A 1 183 ? 2.316 6.742 -15.904 1.00 98.38 183 ARG A C 1
ATOM 1407 O O . ARG A 1 183 ? 2.776 6.758 -17.045 1.00 98.38 183 ARG A O 1
ATOM 1414 N N . TRP A 1 184 ? 1.267 6.002 -15.559 1.00 98.19 184 TRP A N 1
ATOM 1415 C CA . TRP A 1 184 ? 0.580 5.091 -16.469 1.00 98.19 184 TRP A CA 1
ATOM 1416 C C . TRP A 1 184 ? -0.811 5.604 -16.835 1.00 98.19 184 TRP A C 1
ATOM 1418 O O . TRP A 1 184 ? -1.725 5.604 -16.011 1.00 98.19 184 TRP A O 1
ATOM 1428 N N . LEU A 1 185 ? -0.963 6.022 -18.092 1.00 96.69 185 LEU A N 1
ATOM 1429 C CA . LEU A 1 185 ? -2.204 6.554 -18.674 1.00 96.69 185 LEU A CA 1
ATOM 1430 C C . LEU A 1 185 ? -2.628 5.799 -19.938 1.00 96.69 185 LEU A C 1
ATOM 1432 O O . LEU A 1 185 ? -3.405 6.301 -20.744 1.00 96.69 185 LEU A O 1
ATOM 1436 N N . ARG A 1 186 ? -2.054 4.619 -20.153 1.00 95.50 186 ARG A N 1
ATOM 1437 C CA . ARG A 1 186 ? -2.242 3.805 -21.349 1.00 95.50 186 ARG A CA 1
ATOM 1438 C C . ARG A 1 186 ? -3.035 2.554 -21.015 1.00 95.50 186 ARG A C 1
ATOM 1440 O O . ARG A 1 186 ? -2.870 2.014 -19.923 1.00 95.50 186 ARG A O 1
ATOM 1447 N N . ASP A 1 187 ? -3.835 2.085 -21.967 1.00 97.12 187 ASP A N 1
ATOM 1448 C CA . ASP A 1 187 ? -4.494 0.784 -21.884 1.00 97.12 187 ASP A CA 1
ATOM 1449 C C . ASP A 1 187 ? -3.511 -0.307 -21.482 1.00 97.12 187 ASP A C 1
ATOM 1451 O O . ASP A 1 187 ? -2.452 -0.473 -22.102 1.00 97.12 187 ASP A O 1
ATOM 1455 N N . CYS A 1 188 ? -3.866 -1.068 -20.453 1.00 98.06 188 CYS A N 1
ATOM 1456 C CA . CYS A 1 188 ? -3.060 -2.204 -20.061 1.00 98.06 188 CYS A CA 1
ATOM 1457 C C . CYS A 1 188 ? -3.865 -3.364 -19.501 1.00 98.06 188 CYS A C 1
ATOM 1459 O O . CYS A 1 188 ? -4.990 -3.213 -19.022 1.00 98.06 188 CYS A O 1
ATOM 1461 N N . ASN A 1 189 ? -3.245 -4.535 -19.569 1.00 98.56 189 ASN A N 1
ATOM 1462 C CA . ASN A 1 189 ? -3.716 -5.736 -18.914 1.00 98.56 189 ASN A CA 1
ATOM 1463 C C . ASN A 1 189 ? -2.522 -6.565 -18.437 1.00 98.56 189 ASN A C 1
ATOM 1465 O O . ASN A 1 189 ? -1.644 -6.863 -19.241 1.00 98.56 189 ASN A O 1
ATOM 1469 N N . ASN A 1 190 ? -2.522 -6.996 -17.179 1.00 98.69 190 ASN A N 1
ATOM 1470 C CA . ASN A 1 190 ? -1.485 -7.863 -16.619 1.00 98.69 190 ASN A CA 1
ATOM 1471 C C . ASN A 1 190 ? -0.098 -7.194 -16.628 1.00 98.69 190 ASN A C 1
ATOM 1473 O O . ASN A 1 190 ? 0.782 -7.535 -17.426 1.00 98.69 190 ASN A O 1
ATOM 1477 N N . ILE A 1 191 ? 0.057 -6.191 -15.762 1.00 98.81 191 ILE A N 1
ATOM 1478 C CA . ILE A 1 191 ? 1.319 -5.477 -15.543 1.00 98.81 191 ILE A CA 1
ATOM 1479 C C . ILE A 1 191 ? 1.801 -5.756 -14.124 1.00 98.81 191 ILE A C 1
ATOM 1481 O O . ILE A 1 191 ? 1.085 -5.478 -13.163 1.00 98.81 191 ILE A O 1
ATOM 1485 N N . LEU A 1 192 ? 3.023 -6.267 -14.006 1.00 98.81 192 LEU A N 1
ATOM 1486 C CA . LEU A 1 192 ? 3.678 -6.544 -12.734 1.00 98.81 192 LEU A CA 1
ATOM 1487 C C . LEU A 1 192 ? 4.785 -5.519 -12.477 1.00 98.81 192 LEU A C 1
ATOM 1489 O O . LEU A 1 192 ? 5.655 -5.299 -13.318 1.00 98.81 192 LEU A O 1
ATOM 1493 N N . PHE A 1 193 ? 4.766 -4.931 -11.292 1.00 98.88 193 PHE A N 1
ATOM 1494 C CA . PHE A 1 193 ? 5.877 -4.200 -10.704 1.00 98.88 193 PHE A CA 1
ATOM 1495 C C . PHE A 1 193 ? 6.337 -4.984 -9.487 1.00 98.88 193 PHE A C 1
ATOM 1497 O O . PHE A 1 193 ? 5.562 -5.193 -8.557 1.00 98.88 193 PHE A O 1
ATOM 1504 N N . GLU A 1 194 ? 7.579 -5.437 -9.494 1.00 98.12 194 GLU A N 1
ATOM 1505 C CA . GLU A 1 194 ? 8.095 -6.284 -8.433 1.00 98.12 194 GLU A CA 1
ATOM 1506 C C . GLU A 1 194 ? 9.499 -5.859 -8.035 1.00 98.12 194 GLU A C 1
ATOM 1508 O O . GLU A 1 194 ? 10.314 -5.526 -8.892 1.00 98.12 194 GLU A O 1
ATOM 1513 N N . ASP A 1 195 ? 9.807 -5.854 -6.739 1.00 97.69 195 ASP A N 1
ATOM 1514 C CA . ASP A 1 195 ? 11.141 -5.470 -6.258 1.00 97.69 195 ASP A CA 1
ATOM 1515 C C . ASP A 1 195 ? 11.565 -4.060 -6.735 1.00 97.69 195 ASP A C 1
ATOM 1517 O O . ASP A 1 195 ? 12.745 -3.778 -6.945 1.00 97.69 195 ASP A O 1
ATOM 1521 N N . MET A 1 196 ? 10.606 -3.161 -6.972 1.00 98.69 196 MET A N 1
ATOM 1522 C CA . MET A 1 196 ? 10.884 -1.794 -7.420 1.00 98.69 196 MET A CA 1
ATOM 1523 C C . MET A 1 196 ? 11.189 -0.898 -6.220 1.00 98.69 196 MET A C 1
ATOM 1525 O O . MET A 1 196 ? 10.477 -0.958 -5.222 1.00 98.69 196 MET A O 1
ATOM 1529 N N . TYR A 1 197 ? 12.187 -0.024 -6.335 1.00 98.88 197 TYR A N 1
ATOM 1530 C CA . TYR A 1 197 ? 12.424 1.073 -5.394 1.00 98.88 197 TYR A CA 1
ATOM 1531 C C . TYR A 1 197 ? 12.101 2.398 -6.092 1.00 98.88 197 TYR A C 1
ATOM 1533 O O . TYR A 1 197 ? 12.698 2.715 -7.119 1.00 98.88 197 TYR A O 1
ATOM 1541 N N . ILE A 1 198 ? 11.122 3.152 -5.595 1.00 98.88 198 ILE A N 1
ATOM 1542 C CA . ILE A 1 198 ? 10.665 4.397 -6.227 1.00 98.88 198 ILE A CA 1
ATOM 1543 C C . ILE A 1 198 ? 10.589 5.472 -5.156 1.00 98.88 198 ILE A C 1
ATOM 1545 O O . ILE A 1 198 ? 9.801 5.349 -4.214 1.00 98.88 198 ILE A O 1
ATOM 1549 N N . ALA A 1 199 ? 11.403 6.514 -5.313 1.00 98.25 199 ALA A N 1
ATOM 1550 C CA . ALA A 1 199 ? 11.576 7.515 -4.274 1.00 98.25 199 ALA A CA 1
ATOM 1551 C C . ALA A 1 199 ? 11.625 8.948 -4.793 1.00 98.25 199 ALA A C 1
ATOM 1553 O O . ALA A 1 199 ? 12.019 9.211 -5.930 1.00 98.25 199 ALA A O 1
ATOM 1554 N N . GLY A 1 200 ? 11.251 9.889 -3.925 1.00 96.69 200 GLY A N 1
ATOM 1555 C CA . GLY A 1 200 ? 11.582 11.298 -4.107 1.00 96.69 200 GLY A CA 1
ATOM 1556 C C . GLY A 1 200 ? 10.815 12.019 -5.215 1.00 96.69 200 GLY A C 1
ATOM 1557 O O . GLY A 1 200 ? 11.193 13.137 -5.562 1.00 96.69 200 GLY A O 1
ATOM 1558 N N . TYR A 1 201 ? 9.754 11.443 -5.790 1.00 97.94 201 TYR A N 1
ATOM 1559 C CA . TYR A 1 201 ? 8.910 12.103 -6.800 1.00 97.94 201 TYR A CA 1
ATOM 1560 C C . TYR A 1 201 ? 7.768 12.915 -6.168 1.00 97.94 201 TYR A C 1
ATOM 1562 O O . TYR A 1 201 ? 7.559 12.897 -4.957 1.00 97.94 201 TYR A O 1
ATOM 1570 N N . LYS A 1 202 ? 7.021 13.685 -6.972 1.00 97.00 202 LYS A N 1
ATOM 1571 C CA . LYS A 1 202 ? 5.789 14.331 -6.493 1.00 97.00 202 LYS A CA 1
ATOM 1572 C C . LYS A 1 202 ? 4.700 13.299 -6.254 1.00 97.00 202 LYS A C 1
ATOM 1574 O O . LYS A 1 202 ? 4.138 13.247 -5.169 1.00 97.00 202 LYS A O 1
ATOM 1579 N N . ASP A 1 203 ? 4.470 12.443 -7.241 1.00 98.31 203 ASP A N 1
ATOM 1580 C CA . ASP A 1 203 ? 3.816 11.162 -7.004 1.00 98.31 203 ASP A CA 1
ATOM 1581 C C . ASP A 1 203 ? 4.815 10.068 -7.361 1.00 98.31 203 ASP A C 1
ATOM 1583 O O . ASP A 1 203 ? 5.364 10.094 -8.464 1.00 98.31 203 ASP A O 1
ATOM 1587 N N . ASN A 1 204 ? 5.060 9.096 -6.488 1.00 98.88 204 ASN A N 1
ATOM 1588 C CA . ASN A 1 204 ? 5.931 7.982 -6.875 1.00 98.88 204 ASN A CA 1
ATOM 1589 C C . ASN A 1 204 ? 5.252 7.139 -7.963 1.00 98.88 204 ASN A C 1
ATOM 1591 O O . ASN A 1 204 ? 5.873 6.825 -8.980 1.00 98.88 204 ASN A O 1
ATOM 1595 N N . ILE A 1 205 ? 3.954 6.857 -7.819 1.00 98.94 205 ILE A N 1
ATOM 1596 C CA . ILE A 1 205 ? 3.167 6.127 -8.819 1.00 98.94 205 ILE A CA 1
ATOM 1597 C C . ILE A 1 205 ? 1.834 6.829 -9.097 1.00 98.94 205 ILE A C 1
ATOM 1599 O O . ILE A 1 205 ? 1.112 7.249 -8.196 1.00 98.94 205 ILE A O 1
ATOM 1603 N N . THR A 1 206 ? 1.469 6.913 -10.371 1.00 98.81 206 THR A N 1
ATOM 1604 C CA . THR A 1 206 ? 0.141 7.298 -10.852 1.00 98.81 206 THR A CA 1
ATOM 1605 C C . THR A 1 206 ? -0.361 6.286 -11.865 1.00 98.81 206 THR A C 1
ATOM 1607 O O . THR A 1 206 ? 0.200 6.161 -12.954 1.00 98.81 206 THR A O 1
ATOM 1610 N N . PHE A 1 207 ? -1.477 5.642 -11.542 1.00 98.69 207 PHE A N 1
ATOM 1611 C CA . PHE A 1 207 ? -2.279 4.863 -12.476 1.00 98.69 207 PHE A CA 1
ATOM 1612 C C . PHE A 1 207 ? -3.612 5.562 -12.666 1.00 98.69 207 PHE A C 1
ATOM 1614 O O . PHE A 1 207 ? -4.380 5.725 -11.719 1.00 98.69 207 PHE A O 1
ATOM 1621 N N . GLN A 1 208 ? -3.886 6.018 -13.880 1.00 97.50 208 GLN A N 1
ATOM 1622 C CA . GLN A 1 208 ? -5.092 6.789 -14.117 1.00 97.50 208 GLN A CA 1
ATOM 1623 C C . GLN A 1 208 ? -5.708 6.446 -15.465 1.00 97.50 208 GLN A C 1
ATOM 1625 O O . GLN A 1 208 ? -5.123 6.673 -16.527 1.00 97.50 208 GLN A O 1
ATOM 1630 N N . ALA A 1 209 ? -6.934 5.942 -15.390 1.00 95.38 209 ALA A N 1
ATOM 1631 C CA . ALA A 1 209 ? -7.829 5.853 -16.521 1.00 95.38 209 ALA A CA 1
ATOM 1632 C C . ALA A 1 209 ? -8.837 7.002 -16.518 1.00 95.38 209 ALA A C 1
ATOM 1634 O O . ALA A 1 209 ? -9.323 7.433 -15.468 1.00 95.38 209 ALA A O 1
ATOM 1635 N N . TYR A 1 210 ? -9.155 7.483 -17.712 1.00 90.81 210 TYR A N 1
ATOM 1636 C CA . TYR A 1 210 ? -10.239 8.417 -17.960 1.00 90.81 210 TYR A CA 1
ATOM 1637 C C . TYR A 1 210 ? -11.388 7.655 -18.630 1.00 90.81 210 TYR A C 1
ATOM 1639 O O . TYR A 1 210 ? -11.127 6.851 -19.533 1.00 90.81 210 TYR A O 1
ATOM 1647 N N . PRO A 1 211 ? -12.649 7.896 -18.218 1.00 84.88 211 PRO A N 1
ATOM 1648 C CA . PRO A 1 211 ? -13.810 7.305 -18.876 1.00 84.88 211 PRO A CA 1
ATOM 1649 C C . PRO A 1 211 ? -13.732 7.452 -20.399 1.00 84.88 211 PRO A C 1
ATOM 1651 O O . PRO A 1 211 ? -13.294 8.488 -20.904 1.00 84.88 211 PRO A O 1
ATOM 1654 N N . ASP A 1 212 ? -14.101 6.389 -21.114 1.00 84.50 212 ASP A N 1
ATOM 1655 C CA . ASP A 1 212 ? -14.110 6.296 -22.584 1.00 84.50 212 ASP A CA 1
ATOM 1656 C C . ASP A 1 212 ? -12.758 6.530 -23.289 1.00 84.50 212 ASP A C 1
ATOM 1658 O O . ASP A 1 212 ? -12.699 6.533 -24.517 1.00 84.50 212 ASP A O 1
ATOM 1662 N N . THR A 1 213 ? -11.668 6.711 -22.537 1.00 86.94 213 THR A N 1
ATOM 1663 C CA . THR A 1 213 ? -10.333 6.987 -23.089 1.00 86.94 213 THR A CA 1
ATOM 1664 C C . THR A 1 213 ? -9.433 5.771 -22.987 1.00 86.94 213 THR A C 1
ATOM 1666 O O . THR A 1 213 ? -8.795 5.403 -23.968 1.00 86.94 213 THR A O 1
ATOM 1669 N N . ASN A 1 214 ? -9.370 5.164 -21.801 1.00 91.19 214 ASN A N 1
ATOM 1670 C CA . ASN A 1 214 ? -8.496 4.033 -21.542 1.00 91.19 214 ASN A CA 1
ATOM 1671 C C . ASN A 1 214 ? -9.035 3.101 -20.447 1.00 91.19 214 ASN A C 1
ATOM 1673 O O . ASN A 1 214 ? -9.884 3.481 -19.641 1.00 91.19 214 ASN A O 1
ATOM 1677 N N . GLN A 1 215 ? -8.534 1.867 -20.424 1.00 94.06 215 GLN A N 1
ATOM 1678 C CA . GLN A 1 215 ? -8.849 0.827 -19.449 1.00 94.06 215 GLN A CA 1
ATOM 1679 C C . GLN A 1 215 ? -7.560 0.212 -18.901 1.00 94.06 215 GLN A C 1
ATOM 1681 O O . GLN A 1 215 ? -6.778 -0.396 -19.633 1.00 94.06 215 GLN A O 1
ATOM 1686 N N . LEU A 1 216 ? -7.359 0.341 -17.592 1.00 98.19 216 LEU A N 1
ATOM 1687 C CA . LEU A 1 216 ? -6.244 -0.277 -16.881 1.00 98.19 216 LEU A CA 1
ATOM 1688 C C . LEU A 1 216 ? -6.762 -1.510 -16.139 1.00 98.19 216 LEU A C 1
ATOM 1690 O O . LEU A 1 216 ? -7.682 -1.401 -15.323 1.00 98.19 216 LEU A O 1
ATOM 1694 N N . LYS A 1 217 ? -6.194 -2.683 -16.428 1.00 98.50 217 LYS A N 1
ATOM 1695 C CA . LYS A 1 217 ? -6.627 -3.958 -15.848 1.00 98.50 217 LYS A CA 1
ATOM 1696 C C . LYS A 1 217 ? -5.459 -4.753 -15.284 1.00 98.50 217 LYS A C 1
ATOM 1698 O O . LYS A 1 217 ? -4.390 -4.782 -15.888 1.00 98.50 217 LYS A O 1
ATOM 1703 N N . ASN A 1 218 ? -5.702 -5.460 -14.184 1.00 98.69 218 ASN A N 1
ATOM 1704 C CA . ASN A 1 218 ? -4.792 -6.453 -13.615 1.00 98.69 218 ASN A CA 1
ATOM 1705 C C . ASN A 1 218 ? -3.376 -5.890 -13.422 1.00 98.69 218 ASN A C 1
ATOM 1707 O O . ASN A 1 218 ? -2.427 -6.295 -14.094 1.00 98.69 218 ASN A O 1
ATOM 1711 N N . ILE A 1 219 ? -3.259 -4.900 -12.541 1.00 98.88 219 ILE A N 1
ATOM 1712 C CA . ILE A 1 219 ? -1.973 -4.325 -12.145 1.00 98.88 219 ILE A CA 1
ATOM 1713 C C . ILE A 1 219 ? -1.590 -4.900 -10.785 1.00 98.88 219 ILE A C 1
ATOM 1715 O O . ILE A 1 219 ? -2.378 -4.845 -9.838 1.00 98.88 219 ILE A O 1
ATOM 1719 N N . HIS A 1 220 ? -0.375 -5.431 -10.693 1.00 98.88 220 HIS A N 1
ATOM 1720 C CA . HIS A 1 220 ? 0.152 -6.059 -9.493 1.00 98.88 220 HIS A CA 1
ATOM 1721 C C . HIS A 1 220 ? 1.445 -5.368 -9.045 1.00 98.88 220 HIS A C 1
ATOM 1723 O O . HIS A 1 220 ? 2.375 -5.214 -9.834 1.00 98.88 220 HIS A O 1
ATOM 1729 N N . LEU A 1 221 ? 1.491 -4.936 -7.785 1.00 98.75 221 LEU A N 1
ATOM 1730 C CA . LEU A 1 221 ? 2.697 -4.509 -7.083 1.00 98.75 221 LEU A CA 1
ATOM 1731 C C . LEU A 1 221 ? 3.052 -5.561 -6.032 1.00 98.75 221 LEU A C 1
ATOM 1733 O O . LEU A 1 221 ? 2.233 -5.819 -5.153 1.00 98.75 221 LEU A O 1
ATOM 1737 N N . ASN A 1 222 ? 4.263 -6.112 -6.097 1.00 97.94 222 ASN A N 1
ATOM 1738 C CA . ASN A 1 222 ? 4.751 -7.106 -5.142 1.00 97.94 222 ASN A CA 1
ATOM 1739 C C . ASN A 1 222 ? 6.140 -6.726 -4.611 1.00 97.94 222 ASN A C 1
ATOM 1741 O O . ASN A 1 222 ? 7.081 -6.556 -5.386 1.00 97.94 222 ASN A O 1
ATOM 1745 N N . GLY A 1 223 ? 6.298 -6.589 -3.295 1.00 97.00 223 GLY A N 1
ATOM 1746 C CA . GLY A 1 223 ? 7.610 -6.330 -2.694 1.00 97.00 223 GLY A CA 1
ATOM 1747 C C . GLY A 1 223 ? 8.281 -5.031 -3.157 1.00 97.00 223 GLY A C 1
ATOM 1748 O O . GLY A 1 223 ? 9.502 -4.970 -3.291 1.00 97.00 223 GLY A O 1
ATOM 1749 N N . CYS A 1 224 ? 7.495 -3.998 -3.453 1.00 98.75 224 CYS A N 1
ATOM 1750 C CA . CYS A 1 224 ? 8.010 -2.690 -3.850 1.00 98.75 224 CYS A CA 1
ATOM 1751 C C . CYS A 1 224 ? 8.281 -1.806 -2.624 1.00 98.75 224 CYS A C 1
ATOM 1753 O O . CYS A 1 224 ? 7.603 -1.921 -1.606 1.00 98.75 224 CYS A O 1
ATOM 1755 N N . VAL A 1 225 ? 9.227 -0.876 -2.740 1.00 98.88 225 VAL A N 1
ATOM 1756 C CA . VAL A 1 225 ? 9.528 0.159 -1.742 1.00 98.88 225 VAL A CA 1
ATOM 1757 C C . VAL A 1 225 ? 9.218 1.528 -2.346 1.00 98.88 225 VAL A C 1
ATOM 1759 O O . VAL A 1 225 ? 9.885 1.965 -3.283 1.00 98.88 225 VAL A O 1
ATOM 1762 N N . ILE A 1 226 ? 8.179 2.186 -1.831 1.00 98.94 226 ILE A N 1
ATOM 1763 C CA . ILE A 1 226 ? 7.597 3.422 -2.370 1.00 98.94 226 ILE A CA 1
ATOM 1764 C C . ILE A 1 226 ? 7.655 4.519 -1.307 1.00 98.94 226 ILE A C 1
ATOM 1766 O O . ILE A 1 226 ? 6.860 4.523 -0.363 1.00 98.94 226 ILE A O 1
ATOM 1770 N N . VAL A 1 227 ? 8.601 5.447 -1.438 1.00 98.88 227 VAL A N 1
ATOM 1771 C CA . VAL A 1 227 ? 8.987 6.308 -0.308 1.00 98.88 227 VAL A CA 1
ATOM 1772 C C . VAL A 1 227 ? 9.238 7.762 -0.672 1.00 98.88 227 VAL A C 1
ATOM 1774 O O . VAL A 1 227 ? 9.547 8.095 -1.813 1.00 98.88 227 VAL A O 1
ATOM 1777 N N . ASP A 1 228 ? 9.122 8.640 0.315 1.00 98.12 228 ASP A N 1
ATOM 1778 C CA . ASP A 1 228 ? 9.567 10.032 0.228 1.00 98.12 228 ASP A CA 1
ATOM 1779 C C . ASP A 1 228 ? 8.925 10.824 -0.932 1.00 98.12 228 ASP A C 1
ATOM 1781 O O . ASP A 1 228 ? 9.567 11.679 -1.544 1.00 98.12 228 ASP A O 1
ATOM 1785 N N . ALA A 1 229 ? 7.664 10.550 -1.290 1.00 98.25 229 ALA A N 1
ATOM 1786 C CA . ALA A 1 229 ? 6.949 11.427 -2.215 1.00 98.25 229 ALA A CA 1
ATOM 1787 C C . ALA A 1 229 ? 6.665 12.783 -1.550 1.00 98.25 229 ALA A C 1
ATOM 1789 O O . ALA A 1 229 ? 6.210 12.828 -0.411 1.00 98.25 229 ALA A O 1
ATOM 1790 N N . TRP A 1 230 ? 6.849 13.904 -2.244 1.00 97.06 230 TRP A N 1
ATOM 1791 C CA . TRP A 1 230 ? 6.572 15.233 -1.671 1.00 97.06 230 TRP A CA 1
ATOM 1792 C C . TRP A 1 230 ? 6.341 16.291 -2.747 1.00 97.06 230 TRP A C 1
ATOM 1794 O O . TRP A 1 230 ? 6.764 16.121 -3.883 1.00 97.06 230 TRP A O 1
ATOM 1804 N N . SER A 1 231 ? 5.702 17.411 -2.411 1.00 94.94 231 SER A N 1
ATOM 1805 C CA . SER A 1 231 ? 5.624 18.614 -3.254 1.00 94.94 231 SER A CA 1
ATOM 1806 C C . SER A 1 231 ? 5.229 19.807 -2.384 1.00 94.94 231 SER A C 1
ATOM 1808 O O . SER A 1 231 ? 4.313 19.686 -1.577 1.00 94.94 231 SER A O 1
ATOM 1810 N N . SER A 1 232 ? 5.892 20.955 -2.545 1.00 92.62 232 SER A N 1
ATOM 1811 C CA . SER A 1 232 ? 5.541 22.194 -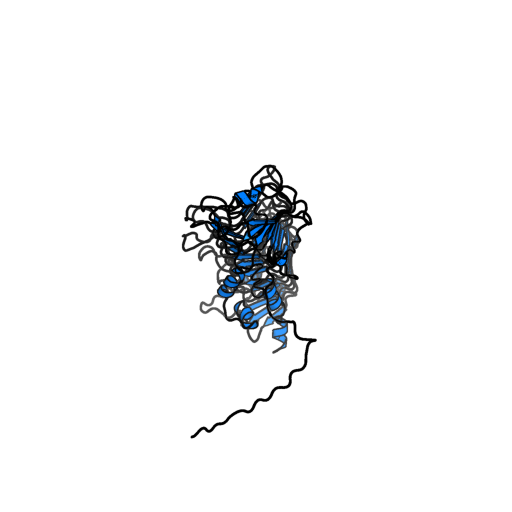1.826 1.00 92.62 232 SER A CA 1
ATOM 1812 C C . SER A 1 232 ? 4.486 23.036 -2.560 1.00 92.62 232 SER A C 1
ATOM 1814 O O . SER A 1 232 ? 3.937 23.988 -2.009 1.00 92.62 232 SER A O 1
ATOM 1816 N N . THR A 1 233 ? 4.175 22.685 -3.811 1.00 91.06 233 THR A N 1
ATOM 1817 C CA . THR A 1 233 ? 3.308 23.466 -4.710 1.00 91.06 233 THR A CA 1
ATOM 1818 C C . THR A 1 233 ? 2.070 22.703 -5.184 1.00 91.06 233 THR A C 1
ATOM 1820 O O . THR A 1 233 ? 1.195 23.281 -5.830 1.00 91.06 233 THR A O 1
ATOM 1823 N N . SER A 1 234 ? 1.963 21.408 -4.873 1.00 93.06 234 SER A N 1
ATOM 1824 C CA . SER A 1 234 ? 0.849 20.550 -5.281 1.00 93.06 234 SER A CA 1
ATOM 1825 C C . SER A 1 234 ? 0.620 19.403 -4.290 1.00 93.06 234 SER A C 1
ATOM 1827 O O . SER A 1 234 ? 1.363 19.244 -3.325 1.00 93.06 234 SER A O 1
ATOM 1829 N N . HIS A 1 235 ? -0.423 18.599 -4.506 1.00 95.56 235 HIS A N 1
ATOM 1830 C CA . HIS A 1 235 ? -0.607 17.361 -3.744 1.00 95.56 235 HIS A CA 1
ATOM 1831 C C . HIS A 1 235 ? 0.442 16.323 -4.129 1.00 95.56 235 HIS A C 1
ATOM 1833 O O . HIS A 1 235 ? 0.844 16.291 -5.283 1.00 95.56 235 HIS A O 1
ATOM 1839 N N . ALA A 1 236 ? 0.823 15.455 -3.199 1.00 97.19 236 ALA A N 1
ATOM 1840 C CA . ALA A 1 236 ? 1.834 14.423 -3.401 1.00 97.19 236 ALA A CA 1
ATOM 1841 C C . ALA A 1 236 ? 1.365 13.079 -2.836 1.00 97.19 236 ALA A C 1
ATOM 1843 O O . ALA A 1 236 ? 0.727 13.039 -1.782 1.00 97.19 236 ALA A O 1
ATOM 1844 N N . GLN A 1 237 ? 1.655 11.988 -3.541 1.00 98.44 237 GLN A N 1
ATOM 1845 C CA . GLN A 1 237 ? 1.199 10.641 -3.189 1.00 98.44 237 GLN A CA 1
ATOM 1846 C C . GLN A 1 237 ? 2.332 9.622 -3.313 1.00 98.44 237 GLN A C 1
ATOM 1848 O O . GLN A 1 237 ? 3.095 9.648 -4.277 1.00 98.44 237 GLN A O 1
ATOM 1853 N N . GLY A 1 238 ? 2.383 8.639 -2.415 1.00 98.81 238 GLY A N 1
ATOM 1854 C CA . GLY A 1 238 ? 3.158 7.427 -2.696 1.00 98.81 238 GLY A CA 1
ATOM 1855 C C . GLY A 1 238 ? 2.575 6.726 -3.927 1.00 98.81 238 GLY A C 1
ATOM 1856 O O . GLY A 1 238 ? 3.260 6.462 -4.911 1.00 98.81 238 GLY A O 1
ATOM 1857 N N . MET A 1 239 ? 1.258 6.532 -3.939 1.00 98.88 239 MET A N 1
ATOM 1858 C CA . MET A 1 239 ? 0.548 6.032 -5.107 1.00 98.88 239 MET A CA 1
ATOM 1859 C C . MET A 1 239 ? -0.841 6.646 -5.246 1.00 98.88 239 MET A C 1
ATOM 1861 O O . MET A 1 239 ? -1.626 6.648 -4.301 1.00 98.88 239 MET A O 1
ATOM 1865 N N . TYR A 1 240 ? -1.165 7.100 -6.455 1.00 98.81 240 TYR A N 1
ATOM 1866 C CA . TYR A 1 240 ? -2.503 7.520 -6.859 1.00 98.81 240 TYR A CA 1
ATOM 1867 C C . TYR A 1 240 ? -3.094 6.550 -7.882 1.00 98.81 240 TYR A C 1
ATOM 1869 O O . TYR A 1 240 ? -2.462 6.267 -8.903 1.00 98.81 240 TYR A O 1
ATOM 1877 N N . VAL A 1 241 ? -4.326 6.092 -7.644 1.00 98.75 241 VAL A N 1
ATOM 1878 C CA . VAL A 1 241 ? -5.035 5.172 -8.539 1.00 98.75 241 VAL A CA 1
ATOM 1879 C C . VAL A 1 241 ? -6.455 5.641 -8.843 1.00 98.75 241 VAL A C 1
ATOM 1881 O O . VAL A 1 241 ? -7.246 5.927 -7.942 1.00 98.75 241 VAL A O 1
ATOM 1884 N N . SER A 1 242 ? -6.795 5.656 -10.131 1.00 97.75 242 SER A N 1
ATOM 1885 C CA . SER A 1 242 ? -8.134 5.929 -10.655 1.00 97.75 242 SER A CA 1
ATOM 1886 C C . SER A 1 242 ? -8.420 5.065 -11.883 1.00 97.75 242 SER A C 1
ATOM 1888 O O . SER A 1 242 ? -7.571 4.943 -12.765 1.00 97.75 242 SER A O 1
ATOM 1890 N N . GLY A 1 243 ? -9.621 4.487 -11.961 1.00 96.75 243 GLY A N 1
ATOM 1891 C CA . GLY A 1 243 ? -10.094 3.770 -13.151 1.00 96.75 243 GLY A CA 1
ATOM 1892 C C . GLY A 1 243 ? -9.394 2.436 -13.444 1.00 96.75 243 GLY A C 1
ATOM 1893 O O . GLY A 1 243 ? -9.268 2.057 -14.607 1.00 96.75 243 GLY A O 1
ATOM 1894 N N . VAL A 1 244 ? -8.924 1.734 -12.408 1.00 98.38 244 VAL A N 1
ATOM 1895 C CA . VAL A 1 244 ? -8.300 0.403 -12.525 1.00 98.38 244 VAL A CA 1
ATOM 1896 C C . VAL A 1 244 ? -9.299 -0.691 -12.133 1.00 98.38 244 VAL A C 1
ATOM 1898 O O . VAL A 1 244 ? -10.061 -0.532 -11.182 1.00 98.38 244 VAL A O 1
ATOM 1901 N N . THR A 1 245 ? -9.298 -1.813 -12.850 1.00 98.44 245 THR A N 1
ATOM 1902 C CA . THR A 1 245 ? -9.991 -3.053 -12.447 1.00 98.44 245 THR A CA 1
ATOM 1903 C C . THR A 1 245 ? -8.955 -4.134 -12.163 1.00 98.44 245 THR A C 1
ATOM 1905 O O . THR A 1 245 ? -8.150 -4.438 -13.040 1.00 98.44 245 THR A O 1
ATOM 1908 N N . GLY A 1 246 ? -8.956 -4.712 -10.965 1.00 98.62 246 GLY A N 1
ATOM 1909 C CA . GLY A 1 246 ? -7.942 -5.683 -10.556 1.00 98.62 246 GLY A CA 1
ATOM 1910 C C . GLY A 1 246 ? -6.637 -4.986 -10.183 1.00 98.62 246 GLY A C 1
ATOM 1911 O O . GLY A 1 246 ? -5.709 -4.912 -10.989 1.00 98.62 246 GLY A O 1
ATOM 1912 N N . LEU A 1 247 ? -6.577 -4.452 -8.964 1.00 98.88 247 LEU A N 1
ATOM 1913 C CA . LEU A 1 247 ? -5.366 -3.873 -8.382 1.00 98.88 247 LEU A CA 1
ATOM 1914 C C . LEU A 1 247 ? -4.935 -4.730 -7.196 1.00 98.88 247 LEU A C 1
ATOM 1916 O O . LEU A 1 247 ? -5.642 -4.786 -6.195 1.00 98.88 247 LEU A O 1
ATOM 1920 N N . THR A 1 248 ? -3.763 -5.349 -7.286 1.00 98.94 248 THR A N 1
ATOM 1921 C CA . THR A 1 248 ? -3.161 -6.073 -6.159 1.00 98.94 248 THR A CA 1
ATOM 1922 C C . THR A 1 248 ? -1.902 -5.355 -5.707 1.00 98.9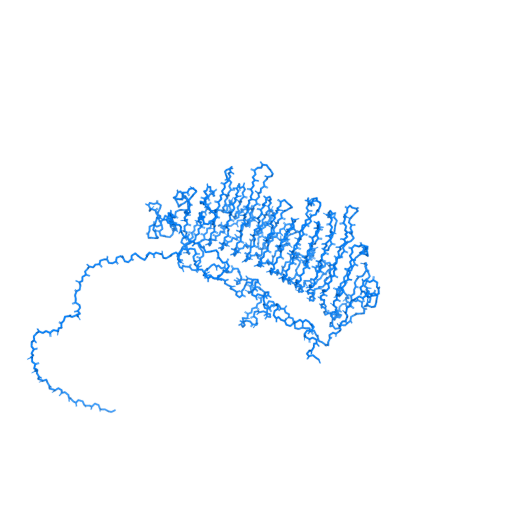4 248 THR A C 1
ATOM 1924 O O . THR A 1 248 ? -1.061 -4.992 -6.526 1.00 98.94 248 THR A O 1
ATOM 1927 N N . ILE A 1 249 ? -1.794 -5.117 -4.405 1.00 98.94 249 ILE A N 1
ATOM 1928 C CA . ILE A 1 249 ? -0.630 -4.520 -3.759 1.00 98.94 249 ILE A CA 1
ATOM 1929 C C . ILE A 1 249 ? -0.287 -5.412 -2.579 1.00 98.94 249 ILE A C 1
ATOM 1931 O O . ILE A 1 249 ? -1.051 -5.478 -1.607 1.00 98.94 249 ILE A O 1
ATOM 1935 N N . GLU A 1 250 ? 0.847 -6.092 -2.667 1.00 98.19 250 GLU A N 1
ATOM 1936 C CA . GLU A 1 250 ? 1.289 -6.996 -1.622 1.00 98.19 250 GLU A CA 1
ATOM 1937 C C . GLU A 1 250 ? 2.771 -6.916 -1.294 1.00 98.19 250 GLU A C 1
ATOM 1939 O O . GLU A 1 250 ? 3.597 -6.461 -2.089 1.00 98.19 250 GLU A O 1
ATOM 1944 N N . ASN A 1 251 ? 3.090 -7.330 -0.065 1.00 97.75 251 ASN A N 1
ATOM 1945 C CA . ASN A 1 251 ? 4.452 -7.450 0.454 1.00 97.75 251 ASN A CA 1
ATOM 1946 C C . ASN A 1 251 ? 5.269 -6.148 0.362 1.00 97.75 251 ASN A C 1
ATOM 1948 O O . ASN A 1 251 ? 6.488 -6.197 0.416 1.00 97.75 251 ASN A O 1
ATOM 1952 N N . SER A 1 252 ? 4.626 -4.990 0.180 1.00 98.69 252 SER A N 1
ATOM 1953 C CA . SER A 1 252 ? 5.279 -3.733 -0.195 1.00 98.69 252 SER A CA 1
ATOM 1954 C C . SER A 1 252 ? 5.397 -2.765 0.984 1.00 98.69 252 SER A C 1
ATOM 1956 O O . SER A 1 252 ? 4.635 -2.831 1.948 1.00 98.69 252 SER A O 1
ATOM 1958 N N . VAL A 1 253 ? 6.344 -1.834 0.889 1.00 98.88 253 VAL A N 1
ATOM 1959 C CA . VAL A 1 253 ? 6.607 -0.785 1.879 1.00 98.88 253 VAL A CA 1
ATOM 1960 C C . VAL A 1 253 ? 6.212 0.569 1.300 1.00 98.88 253 VAL A C 1
ATOM 1962 O O . VAL A 1 253 ? 6.709 0.968 0.248 1.00 98.88 253 VAL A O 1
ATOM 1965 N N . PHE A 1 254 ? 5.356 1.293 2.014 1.00 98.94 254 PHE A N 1
ATOM 1966 C CA . PHE A 1 254 ? 5.043 2.697 1.770 1.00 98.94 254 PHE A CA 1
ATOM 1967 C C . PHE A 1 254 ? 5.457 3.507 2.991 1.00 98.94 254 PHE A C 1
ATOM 1969 O O . PHE A 1 254 ? 4.910 3.289 4.068 1.00 98.94 254 PHE A O 1
ATOM 1976 N N . ASP A 1 255 ? 6.391 4.438 2.836 1.00 98.88 255 ASP A N 1
ATOM 1977 C CA . ASP A 1 255 ? 6.919 5.214 3.961 1.00 98.88 255 ASP A CA 1
ATOM 1978 C C . ASP A 1 255 ? 7.109 6.689 3.607 1.00 98.88 255 ASP A C 1
ATOM 1980 O O . ASP A 1 255 ? 7.537 7.015 2.501 1.00 98.88 255 ASP A O 1
ATOM 1984 N N . HIS A 1 256 ? 6.794 7.576 4.552 1.00 98.38 256 HIS A N 1
ATOM 1985 C CA . HIS A 1 256 ? 7.089 9.009 4.458 1.00 98.38 256 HIS A CA 1
ATOM 1986 C C . HIS A 1 256 ? 6.566 9.683 3.172 1.00 98.38 256 HIS A C 1
ATOM 1988 O O . HIS A 1 256 ? 7.217 10.545 2.589 1.00 98.38 256 HIS A O 1
ATOM 1994 N N . ASN A 1 257 ? 5.386 9.301 2.675 1.00 98.69 257 ASN A N 1
ATOM 1995 C CA . ASN A 1 257 ? 4.847 9.925 1.467 1.00 98.69 257 ASN A CA 1
ATOM 1996 C C . ASN A 1 257 ? 3.891 11.079 1.780 1.00 98.69 257 ASN A C 1
ATOM 1998 O O . ASN A 1 257 ? 3.024 11.016 2.662 1.00 98.69 257 ASN A O 1
ATOM 2002 N N . GLY A 1 258 ? 3.994 12.116 0.958 1.00 97.56 258 GLY A N 1
ATOM 2003 C CA . GLY A 1 258 ? 3.128 13.280 0.940 1.00 97.56 258 GLY A CA 1
ATOM 2004 C C . GLY A 1 258 ? 3.691 14.528 1.612 1.00 97.56 258 GLY A C 1
ATOM 2005 O O . GLY A 1 258 ? 2.965 15.520 1.674 1.00 97.56 258 GLY A O 1
ATOM 2006 N N . TRP A 1 259 ? 4.919 14.489 2.133 1.00 96.62 259 TRP A N 1
ATOM 2007 C CA . TRP A 1 259 ? 5.512 15.581 2.903 1.00 96.62 259 TRP A CA 1
ATOM 2008 C C . TRP A 1 259 ? 7.045 15.486 2.961 1.00 96.62 259 TRP A C 1
ATOM 2010 O O . TRP A 1 259 ? 7.614 14.424 2.735 1.00 96.62 259 TRP A O 1
ATOM 2020 N N . ASN A 1 260 ? 7.695 16.620 3.216 1.00 95.56 260 ASN A N 1
ATOM 2021 C CA . ASN A 1 260 ? 9.125 16.784 3.454 1.00 95.56 260 ASN A CA 1
ATOM 2022 C C . ASN A 1 260 ? 9.354 18.145 4.143 1.00 95.56 260 ASN A C 1
ATOM 2024 O O . ASN A 1 260 ? 9.231 19.193 3.504 1.00 95.56 260 ASN A O 1
ATOM 2028 N N . HIS A 1 261 ? 9.680 18.128 5.439 1.00 93.25 261 HIS A N 1
ATOM 2029 C CA . HIS A 1 261 ? 9.879 19.346 6.236 1.00 93.25 261 HIS A CA 1
ATOM 2030 C C . HIS A 1 261 ? 11.042 20.207 5.719 1.00 93.25 261 HIS A C 1
ATOM 2032 O O . HIS A 1 261 ? 10.920 21.429 5.630 1.00 93.25 261 HIS A O 1
ATOM 2038 N N . ASP A 1 262 ? 12.143 19.573 5.309 1.00 92.00 262 ASP A N 1
ATOM 2039 C CA . ASP A 1 262 ? 13.347 20.270 4.842 1.00 92.00 262 ASP A CA 1
ATOM 2040 C C . ASP A 1 262 ? 13.100 21.026 3.526 1.00 92.00 262 ASP A C 1
ATOM 2042 O O . ASP A 1 262 ? 13.713 22.065 3.281 1.00 92.00 262 ASP A O 1
ATOM 2046 N N . ALA A 1 263 ? 12.155 20.543 2.712 1.00 90.69 263 ALA A N 1
ATOM 2047 C CA . ALA A 1 263 ? 11.697 21.189 1.480 1.00 90.69 263 ALA A CA 1
ATOM 2048 C C . ALA A 1 263 ? 10.462 22.100 1.679 1.00 90.69 263 ALA A C 1
ATOM 2050 O O . ALA A 1 263 ? 9.837 22.540 0.711 1.00 90.69 263 ALA A O 1
ATOM 2051 N N . GLY A 1 264 ? 10.047 22.347 2.929 1.00 92.12 264 GLY A N 1
ATOM 2052 C CA . GLY A 1 264 ? 8.866 23.154 3.261 1.00 92.12 264 GLY A CA 1
ATOM 2053 C C . GLY A 1 264 ? 7.529 22.555 2.799 1.00 92.12 264 GLY A C 1
ATOM 2054 O O . GLY A 1 264 ? 6.531 23.271 2.696 1.00 92.12 264 GLY A O 1
ATOM 2055 N N . ALA A 1 265 ? 7.494 21.257 2.494 1.00 94.31 265 ALA A N 1
ATOM 2056 C CA . ALA A 1 265 ? 6.303 20.525 2.086 1.00 94.31 265 ALA A CA 1
ATOM 2057 C C . ALA A 1 265 ? 5.668 19.843 3.307 1.00 94.31 265 ALA A C 1
ATOM 2059 O O . ALA A 1 265 ? 5.860 18.654 3.537 1.00 94.31 265 ALA A O 1
ATOM 2060 N N . GLU A 1 266 ? 4.922 20.593 4.112 1.00 95.31 266 GLU A N 1
ATOM 2061 C CA . GLU A 1 266 ? 4.282 20.059 5.321 1.00 95.31 266 GLU A CA 1
ATOM 2062 C C . GLU A 1 266 ? 3.173 19.034 5.014 1.00 95.31 266 GLU A C 1
ATOM 2064 O O . GLU A 1 266 ? 2.529 19.105 3.957 1.00 95.31 266 GLU A O 1
ATOM 2069 N N . PRO A 1 267 ? 2.903 18.086 5.931 1.00 96.12 267 PRO A N 1
ATOM 2070 C CA . PRO A 1 267 ? 1.825 17.130 5.752 1.00 96.12 267 PRO A CA 1
ATOM 2071 C C . PRO A 1 267 ? 0.461 17.830 5.701 1.00 96.12 267 PRO A C 1
ATOM 2073 O O . PRO A 1 267 ? 0.163 18.765 6.438 1.00 96.12 267 PRO A O 1
ATOM 2076 N N . THR A 1 268 ? -0.405 17.351 4.813 1.00 95.75 268 THR A N 1
ATOM 2077 C CA . THR A 1 268 ? -1.774 17.841 4.628 1.00 95.75 268 THR A CA 1
ATOM 2078 C C . THR A 1 268 ? -2.773 16.691 4.595 1.00 95.75 268 THR A C 1
ATOM 2080 O O . THR A 1 268 ? -2.410 15.531 4.400 1.00 95.75 268 THR A O 1
ATOM 2083 N N . ILE A 1 269 ? -4.068 17.008 4.697 1.00 94.75 269 ILE A N 1
ATOM 2084 C CA . ILE A 1 269 ? -5.163 16.031 4.567 1.00 94.75 269 ILE A CA 1
ATOM 2085 C C . ILE A 1 269 ? -5.283 15.388 3.173 1.00 94.75 269 ILE A C 1
ATOM 2087 O O . ILE A 1 269 ? -5.984 14.389 3.020 1.00 94.75 269 ILE A O 1
ATOM 2091 N N . PHE A 1 270 ? -4.641 15.970 2.159 1.00 95.69 270 PHE A N 1
ATOM 2092 C CA . PHE A 1 270 ? -4.814 15.598 0.753 1.00 95.69 270 PHE A CA 1
ATOM 2093 C C . PHE A 1 270 ? -3.725 14.664 0.220 1.00 95.69 270 PHE A C 1
ATOM 2095 O O . PHE A 1 270 ? -3.833 14.187 -0.909 1.00 95.69 270 PHE A O 1
ATOM 2102 N N . ASN A 1 271 ? -2.682 14.416 1.010 1.00 98.00 271 ASN A N 1
ATOM 2103 C CA . ASN A 1 271 ? -1.516 13.636 0.615 1.00 98.00 271 ASN A CA 1
ATOM 2104 C C . ASN A 1 271 ? -1.489 12.304 1.381 1.00 98.00 271 ASN A C 1
ATOM 2106 O O . ASN A 1 271 ? -1.832 12.254 2.564 1.00 98.00 271 ASN A O 1
ATOM 2110 N N . HIS A 1 272 ? -1.123 11.208 0.720 1.00 98.25 272 HIS A N 1
ATOM 2111 C CA . HIS A 1 272 ? -1.295 9.853 1.251 1.00 98.25 272 HIS A CA 1
ATOM 2112 C C . HIS A 1 272 ? -0.121 8.945 0.865 1.00 98.25 272 HIS A C 1
ATOM 2114 O O . HIS A 1 272 ? 0.568 9.186 -0.128 1.00 98.25 272 HIS A O 1
ATOM 2120 N N . ASN A 1 273 ? 0.051 7.847 1.605 1.00 98.81 273 ASN A N 1
ATOM 2121 C CA . ASN A 1 273 ? 0.861 6.723 1.135 1.00 98.81 273 ASN A CA 1
ATOM 2122 C C . ASN A 1 273 ? 0.179 6.071 -0.072 1.00 98.81 273 ASN A C 1
ATOM 2124 O O . ASN A 1 273 ? 0.762 6.019 -1.153 1.00 98.81 273 ASN A O 1
ATOM 2128 N N . VAL A 1 274 ? -1.088 5.667 0.074 1.00 98.88 274 VAL A N 1
ATOM 2129 C CA . VAL A 1 274 ? -1.873 5.079 -1.019 1.00 98.88 274 VAL A CA 1
ATOM 2130 C C . VAL A 1 274 ? -3.252 5.729 -1.125 1.00 98.88 274 VAL A C 1
ATOM 2132 O O . VAL A 1 274 ? -4.058 5.682 -0.195 1.00 98.88 274 VAL A O 1
ATOM 2135 N N . TYR A 1 275 ? -3.545 6.306 -2.291 1.00 98.69 275 TYR A N 1
ATOM 2136 C CA . TYR A 1 275 ? -4.818 6.928 -2.639 1.00 98.69 275 TYR A CA 1
ATOM 2137 C C . TYR A 1 275 ? -5.495 6.152 -3.772 1.00 98.69 275 TYR A C 1
ATOM 2139 O O . TYR A 1 275 ? -5.119 6.285 -4.935 1.00 98.69 275 TYR A O 1
ATOM 2147 N N . VAL A 1 276 ? -6.591 5.455 -3.464 1.00 98.44 276 VAL A N 1
ATOM 2148 C CA . VAL A 1 276 ? -7.444 4.774 -4.450 1.00 98.44 276 VAL A CA 1
ATOM 2149 C C . VAL A 1 276 ? -8.824 5.441 -4.540 1.00 98.44 276 VAL A C 1
ATOM 2151 O O . VAL A 1 276 ? -9.495 5.682 -3.532 1.00 98.44 276 VAL A O 1
ATOM 2154 N N . GLN A 1 277 ? -9.232 5.789 -5.764 1.00 97.06 277 GLN A N 1
ATOM 2155 C CA . GLN A 1 277 ? -10.495 6.475 -6.066 1.00 97.06 277 GLN A CA 1
ATOM 2156 C C . GLN A 1 277 ? -11.719 5.544 -6.092 1.00 97.06 277 GLN A C 1
ATOM 2158 O O . GLN A 1 277 ? -11.609 4.324 -6.139 1.00 97.06 277 GLN A O 1
ATOM 2163 N N . ASN A 1 278 ? -12.911 6.154 -6.100 1.00 95.56 278 ASN A N 1
ATOM 2164 C CA . ASN A 1 278 ? -14.212 5.471 -6.147 1.00 95.56 278 ASN A CA 1
ATOM 2165 C C . ASN A 1 278 ? -14.423 4.589 -7.395 1.00 95.56 278 ASN A C 1
ATOM 2167 O O . ASN A 1 278 ? -15.158 3.607 -7.336 1.00 95.56 278 ASN A O 1
ATOM 2171 N N . ASN A 1 279 ? -13.802 4.937 -8.525 1.00 95.44 279 ASN A N 1
ATOM 2172 C CA . ASN A 1 279 ? -13.948 4.254 -9.818 1.00 95.44 279 ASN A CA 1
ATOM 2173 C C . ASN A 1 279 ? -12.928 3.118 -10.031 1.00 95.44 279 ASN A C 1
ATOM 2175 O O . ASN A 1 279 ? -12.625 2.767 -11.170 1.00 95.44 279 ASN A O 1
ATOM 2179 N N . VAL A 1 280 ? -12.363 2.588 -8.950 1.00 97.50 280 VAL A N 1
ATOM 2180 C CA . VAL A 1 280 ? -11.480 1.417 -8.957 1.00 97.50 280 VAL A CA 1
ATOM 2181 C C . VAL A 1 280 ? -12.281 0.206 -8.465 1.00 97.50 280 VAL A C 1
ATOM 2183 O O . VAL A 1 280 ? -13.247 0.371 -7.725 1.00 97.50 280 VAL A O 1
ATOM 2186 N N . SER A 1 281 ? -11.936 -1.005 -8.896 1.00 97.06 281 SER A N 1
ATOM 2187 C CA . SER A 1 281 ? -12.605 -2.243 -8.460 1.00 97.06 281 SER A CA 1
ATOM 2188 C C . SER A 1 281 ? -11.623 -3.406 -8.344 1.00 97.06 281 SER A C 1
ATOM 2190 O O . SER A 1 281 ? -10.526 -3.346 -8.902 1.00 97.06 281 SER A O 1
ATOM 2192 N N . ASP A 1 282 ? -12.021 -4.443 -7.601 1.00 98.19 282 ASP A N 1
ATOM 2193 C CA . ASP A 1 282 ? -11.227 -5.648 -7.332 1.00 98.19 282 ASP A CA 1
ATOM 2194 C C . ASP A 1 282 ? -9.848 -5.318 -6.738 1.00 98.19 282 ASP A C 1
ATOM 2196 O O . ASP A 1 282 ? -8.801 -5.639 -7.303 1.00 98.19 282 ASP A O 1
ATOM 2200 N N . VAL A 1 283 ? -9.860 -4.604 -5.605 1.00 98.69 283 VAL A N 1
ATOM 2201 C CA . VAL A 1 283 ? -8.645 -4.148 -4.918 1.00 98.69 283 VAL A CA 1
ATOM 2202 C C . VAL A 1 283 ? -8.258 -5.092 -3.786 1.00 98.69 283 VAL A C 1
ATOM 2204 O O . VAL A 1 283 ? -9.065 -5.372 -2.895 1.00 98.69 283 VAL A O 1
ATOM 2207 N N . ILE A 1 284 ? -6.996 -5.514 -3.793 1.00 98.88 284 ILE A N 1
ATOM 2208 C CA . ILE A 1 284 ? -6.343 -6.268 -2.725 1.00 98.88 284 ILE A CA 1
ATOM 2209 C C . ILE A 1 284 ? -5.153 -5.452 -2.218 1.00 98.88 284 ILE A C 1
ATOM 2211 O O . ILE A 1 284 ? -4.243 -5.126 -2.976 1.00 98.88 284 ILE A O 1
ATOM 2215 N N . PHE A 1 285 ? -5.155 -5.145 -0.924 1.00 98.94 285 PHE A N 1
ATOM 2216 C CA . PHE A 1 285 ? -4.054 -4.517 -0.201 1.00 98.94 285 PHE A CA 1
ATOM 2217 C C . PHE A 1 285 ? -3.654 -5.438 0.955 1.00 98.94 285 PHE A C 1
ATOM 2219 O O . PHE A 1 285 ? -4.334 -5.486 1.986 1.00 98.94 285 PHE A O 1
ATOM 2226 N N . LYS A 1 286 ? -2.598 -6.236 0.764 1.00 98.62 286 LYS A N 1
ATOM 2227 C CA . LYS A 1 286 ? -2.264 -7.333 1.677 1.00 98.62 286 LYS A CA 1
ATOM 2228 C C . LYS A 1 286 ? -0.788 -7.408 2.059 1.00 98.62 286 LYS A C 1
ATOM 2230 O O . LYS A 1 286 ? 0.069 -7.288 1.204 1.00 98.62 286 LYS A O 1
ATOM 2235 N N . ASN A 1 287 ? -0.475 -7.717 3.316 1.00 98.31 287 ASN A N 1
ATOM 2236 C CA . ASN A 1 287 ? 0.909 -7.936 3.764 1.00 98.31 287 ASN A CA 1
ATOM 2237 C C . ASN A 1 287 ? 1.854 -6.748 3.516 1.00 98.31 287 ASN A C 1
ATOM 2239 O O . ASN A 1 287 ? 3.049 -6.930 3.307 1.00 98.31 287 ASN A O 1
ATOM 2243 N N . ASN A 1 288 ? 1.324 -5.525 3.516 1.00 98.88 288 ASN A N 1
ATOM 2244 C CA . ASN A 1 288 ? 2.113 -4.317 3.308 1.00 98.88 288 ASN A CA 1
ATOM 2245 C C . ASN A 1 288 ? 2.516 -3.677 4.635 1.00 98.88 288 ASN A C 1
ATOM 2247 O O . ASN A 1 288 ? 1.803 -3.780 5.635 1.00 98.88 288 ASN A O 1
ATOM 2251 N N . ILE A 1 289 ? 3.618 -2.934 4.605 1.00 98.88 289 ILE A N 1
ATOM 2252 C CA . ILE A 1 289 ? 3.967 -1.951 5.627 1.00 98.88 289 ILE A CA 1
ATOM 2253 C C . ILE A 1 289 ? 3.575 -0.578 5.088 1.00 98.88 289 ILE A C 1
ATOM 2255 O O . ILE A 1 289 ? 3.993 -0.190 4.001 1.00 98.88 289 ILE A O 1
ATOM 2259 N N . SER A 1 290 ? 2.777 0.168 5.844 1.00 98.88 290 SER A N 1
ATOM 2260 C CA . SER A 1 290 ? 2.482 1.568 5.550 1.00 98.88 290 SER A CA 1
ATOM 2261 C C . SER A 1 290 ? 2.812 2.419 6.764 1.00 98.88 290 SER A C 1
ATOM 2263 O O . SER A 1 290 ? 2.119 2.327 7.781 1.00 98.88 290 SER A O 1
ATOM 2265 N N . SER A 1 291 ? 3.813 3.282 6.646 1.00 98.50 291 SER A N 1
ATOM 2266 C CA . SER A 1 291 ? 4.273 4.151 7.722 1.00 98.50 291 SER A CA 1
ATOM 2267 C C . SER A 1 291 ? 4.341 5.622 7.348 1.00 98.50 291 SER A C 1
ATOM 2269 O O . SER A 1 291 ? 4.467 5.986 6.180 1.00 98.50 291 SER A O 1
ATOM 2271 N N . ASP A 1 292 ? 4.203 6.470 8.365 1.00 97.56 292 ASP A N 1
ATOM 2272 C CA . ASP A 1 292 ? 4.510 7.899 8.305 1.00 97.56 292 ASP A CA 1
ATOM 2273 C C . ASP A 1 292 ? 3.874 8.668 7.132 1.00 97.56 292 ASP A C 1
ATOM 2275 O O . ASP A 1 292 ? 4.420 9.660 6.644 1.00 97.56 292 ASP A O 1
ATOM 2279 N N . ALA A 1 293 ? 2.663 8.281 6.722 1.00 97.88 293 ALA A N 1
ATOM 2280 C CA . ALA A 1 293 ? 1.920 8.998 5.694 1.00 97.88 293 ALA A CA 1
ATOM 2281 C C . ALA A 1 293 ? 1.613 10.447 6.104 1.00 97.88 293 ALA A C 1
ATOM 2283 O O . ALA A 1 293 ? 1.347 10.741 7.269 1.00 97.88 293 ALA A O 1
ATOM 2284 N N . SER A 1 294 ? 1.512 11.354 5.132 1.00 97.50 294 SER A N 1
ATOM 2285 C CA . SER A 1 294 ? 1.004 12.708 5.386 1.00 97.50 294 SER A CA 1
ATOM 2286 C C . SER A 1 294 ? -0.410 12.705 5.981 1.00 97.50 294 SER A C 1
ATOM 2288 O O . SER A 1 294 ? -0.715 13.506 6.858 1.00 97.50 294 SER A O 1
ATOM 2290 N N . SER A 1 295 ? -1.293 11.826 5.497 1.00 96.50 295 SER A N 1
ATOM 2291 C CA . SER A 1 295 ? -2.686 11.775 5.946 1.00 96.50 295 SER A CA 1
ATOM 2292 C C . SER A 1 295 ? -3.200 10.370 6.175 1.00 96.50 295 SER A C 1
ATOM 2294 O O . SER A 1 295 ? -3.628 10.066 7.285 1.00 96.50 295 SER A O 1
ATOM 2296 N N . HIS A 1 296 ? -3.192 9.533 5.132 1.00 97.31 296 HIS A N 1
ATOM 2297 C CA . HIS A 1 296 ? -3.666 8.160 5.243 1.00 97.31 296 HIS A CA 1
ATOM 2298 C C . HIS A 1 296 ? -2.586 7.167 4.857 1.00 97.31 296 HIS A C 1
ATOM 2300 O O . HIS A 1 296 ? -1.922 7.369 3.835 1.00 97.31 296 HIS A O 1
ATOM 2306 N N . GLY A 1 297 ? -2.497 6.075 5.615 1.00 98.56 297 GLY A N 1
ATOM 2307 C CA . GLY A 1 297 ? -1.731 4.907 5.198 1.00 98.56 297 GLY A CA 1
ATOM 2308 C C . GLY A 1 297 ? -2.313 4.325 3.909 1.00 98.56 297 GLY A C 1
ATOM 2309 O O . GLY A 1 297 ? -1.656 4.280 2.872 1.00 98.56 297 GLY A O 1
ATOM 2310 N N . VAL A 1 298 ? -3.608 4.011 3.928 1.00 98.75 298 VAL A N 1
ATOM 2311 C CA . VAL A 1 298 ? -4.355 3.655 2.719 1.00 98.75 298 VAL A CA 1
ATOM 2312 C C . VAL A 1 298 ? -5.744 4.285 2.715 1.00 98.75 298 VAL A C 1
ATOM 2314 O O . VAL A 1 298 ? -6.460 4.295 3.715 1.00 98.75 298 VAL A O 1
ATOM 2317 N N . GLN A 1 299 ? -6.138 4.814 1.561 1.00 97.81 299 GLN A N 1
ATOM 2318 C CA . GLN A 1 299 ? -7.497 5.254 1.284 1.00 97.81 299 GLN A CA 1
ATOM 2319 C C . GLN A 1 299 ? -8.080 4.400 0.153 1.00 97.81 299 GLN A C 1
ATOM 2321 O O . GLN A 1 299 ? -7.713 4.594 -1.003 1.00 97.81 299 GLN A O 1
ATOM 2326 N N . LEU A 1 300 ? -9.013 3.500 0.474 1.00 97.19 300 LEU A N 1
ATOM 2327 C CA . LEU A 1 300 ? -9.734 2.651 -0.480 1.00 97.19 300 LEU A CA 1
ATOM 2328 C C . LEU A 1 300 ? -11.188 3.093 -0.614 1.00 97.19 300 LEU A C 1
ATOM 2330 O O . LEU A 1 300 ? -12.100 2.486 -0.050 1.00 97.19 300 LEU A O 1
ATOM 2334 N N . ARG A 1 301 ? -11.428 4.148 -1.400 1.00 96.06 301 ARG A N 1
ATOM 2335 C CA . ARG A 1 301 ? -12.792 4.672 -1.597 1.00 96.06 301 ARG A CA 1
ATOM 2336 C C . ARG A 1 301 ? -13.746 3.685 -2.266 1.00 96.06 301 ARG A C 1
ATOM 2338 O O . ARG A 1 301 ? -14.958 3.772 -2.096 1.00 96.06 301 ARG A O 1
ATOM 2345 N N . CYS A 1 302 ? -13.186 2.752 -3.021 1.00 96.19 302 CYS A N 1
ATOM 2346 C CA . CYS A 1 302 ? -13.887 1.678 -3.706 1.00 96.19 302 CYS A CA 1
ATOM 2347 C C . CYS A 1 302 ? -14.223 0.467 -2.822 1.00 96.19 302 CYS A C 1
ATOM 2349 O O . CYS A 1 302 ? -14.869 -0.456 -3.310 1.00 96.19 302 CYS A O 1
ATOM 2351 N N . GLY A 1 303 ? -13.777 0.432 -1.562 1.00 97.38 303 GLY A N 1
ATOM 2352 C CA . GLY A 1 303 ? -13.775 -0.808 -0.782 1.00 97.38 303 GLY A CA 1
ATOM 2353 C C . GLY A 1 303 ? -12.681 -1.774 -1.255 1.00 97.38 303 GLY A C 1
ATOM 2354 O O . GLY A 1 303 ? -11.715 -1.349 -1.892 1.00 97.38 303 GLY A O 1
ATOM 2355 N N . GLY A 1 304 ? -12.823 -3.061 -0.937 1.00 98.25 304 GLY A N 1
ATOM 2356 C CA . GLY A 1 304 ? -11.841 -4.107 -1.258 1.00 98.25 304 GLY A CA 1
ATOM 2357 C C . GLY A 1 304 ? -11.321 -4.865 -0.034 1.00 98.25 304 GLY A C 1
ATOM 2358 O O . GLY A 1 304 ? -11.926 -4.828 1.038 1.00 98.25 304 GLY A O 1
ATOM 2359 N N . ILE A 1 305 ? -10.205 -5.575 -0.210 1.00 98.88 305 ILE A N 1
ATOM 2360 C CA . ILE A 1 305 ? -9.573 -6.408 0.823 1.00 98.88 305 ILE A CA 1
ATOM 2361 C C . ILE A 1 305 ? -8.359 -5.682 1.407 1.00 98.88 305 ILE A C 1
ATOM 2363 O O . ILE A 1 305 ? -7.463 -5.283 0.667 1.00 98.88 305 ILE A O 1
ATOM 2367 N N . ILE A 1 306 ? -8.309 -5.556 2.733 1.00 98.88 306 ILE A N 1
ATOM 2368 C CA . ILE A 1 306 ? -7.232 -4.920 3.500 1.00 98.88 306 ILE A CA 1
ATOM 2369 C C . ILE A 1 306 ? -6.788 -5.909 4.578 1.00 98.88 306 ILE A C 1
ATOM 2371 O O . ILE A 1 306 ? -7.270 -5.851 5.707 1.00 98.88 306 ILE A O 1
ATOM 2375 N N . ASN A 1 307 ? -5.916 -6.858 4.243 1.00 98.75 307 ASN A N 1
ATOM 2376 C CA . ASN A 1 307 ? -5.591 -7.964 5.148 1.00 98.75 307 ASN A CA 1
ATOM 2377 C C . ASN A 1 307 ? -4.107 -8.044 5.493 1.0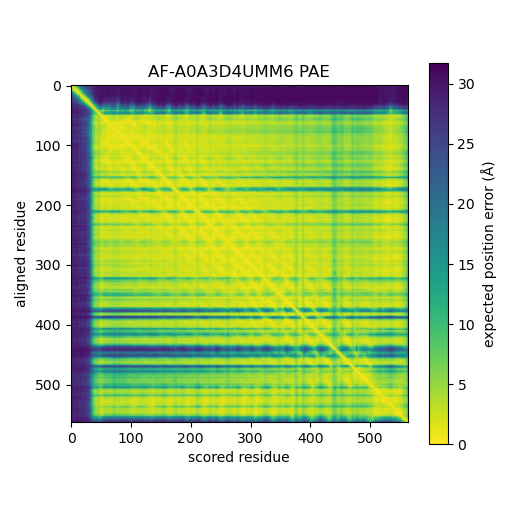0 98.75 307 ASN A C 1
ATOM 2379 O O . ASN A 1 307 ? -3.255 -7.797 4.651 1.00 98.75 307 ASN A O 1
ATOM 2383 N N . ASP A 1 308 ? -3.798 -8.478 6.711 1.00 98.56 308 ASP A N 1
ATOM 2384 C CA . ASP A 1 308 ? -2.429 -8.816 7.108 1.00 98.56 308 ASP A CA 1
ATOM 2385 C C . ASP A 1 308 ? -1.439 -7.637 6.968 1.00 98.56 308 ASP A C 1
ATOM 2387 O O . ASP A 1 308 ? -0.264 -7.856 6.718 1.00 98.56 308 ASP A O 1
ATOM 2391 N N . ASN A 1 309 ? -1.878 -6.376 7.075 1.00 98.88 309 ASN A N 1
ATOM 2392 C CA . ASN A 1 309 ? -0.989 -5.218 6.920 1.00 98.88 309 ASN A CA 1
ATOM 2393 C C . ASN A 1 309 ? -0.489 -4.677 8.264 1.00 98.88 309 ASN A C 1
ATOM 2395 O O . ASN A 1 309 ? -1.182 -4.738 9.283 1.00 98.88 309 ASN A O 1
ATOM 2399 N N . LEU A 1 310 ? 0.686 -4.055 8.224 1.00 98.56 310 LEU A N 1
ATOM 2400 C CA . LEU A 1 310 ? 1.295 -3.323 9.324 1.00 98.56 310 LEU A CA 1
ATOM 2401 C C . LEU A 1 310 ? 1.214 -1.814 9.056 1.00 98.56 310 LEU A C 1
ATOM 2403 O O . LEU A 1 310 ? 1.888 -1.285 8.174 1.00 98.56 310 LEU A O 1
ATOM 2407 N N . PHE A 1 311 ? 0.395 -1.104 9.828 1.00 98.75 311 PHE A N 1
ATOM 2408 C CA . PHE A 1 311 ? 0.260 0.350 9.761 1.00 98.75 311 PHE A CA 1
ATOM 2409 C C . PHE A 1 311 ? 0.929 0.997 10.971 1.00 98.75 311 PHE A C 1
ATOM 2411 O O . PHE A 1 311 ? 0.515 0.765 12.106 1.00 98.75 311 PHE A O 1
ATOM 2418 N N . LEU A 1 312 ? 1.919 1.853 10.734 1.00 97.69 312 LEU A N 1
ATOM 2419 C CA . LEU A 1 312 ? 2.736 2.452 11.792 1.00 97.69 312 LEU A CA 1
ATOM 2420 C C . LEU A 1 312 ? 2.740 3.971 11.663 1.00 97.69 312 LEU A C 1
ATOM 2422 O O . LEU A 1 312 ? 3.026 4.487 10.592 1.00 97.69 312 LEU A O 1
ATOM 2426 N N . SER A 1 313 ? 2.465 4.716 12.732 1.00 95.81 313 SER A N 1
ATOM 2427 C CA . SER A 1 313 ? 2.677 6.176 12.718 1.00 95.81 313 SER A CA 1
ATOM 2428 C C . SER A 1 313 ? 1.930 6.902 11.583 1.00 95.81 313 SER A C 1
ATOM 2430 O O . SER A 1 313 ? 2.398 7.879 11.003 1.00 95.81 313 SER A O 1
ATOM 2432 N N . ASN A 1 314 ? 0.727 6.433 11.240 1.00 97.12 314 ASN A N 1
ATOM 2433 C CA . ASN A 1 314 ? -0.133 7.119 10.274 1.00 97.12 314 ASN A CA 1
ATOM 2434 C C . ASN A 1 314 ? -1.101 8.059 11.002 1.00 97.12 314 ASN A C 1
ATOM 2436 O O . ASN A 1 314 ? -1.612 7.694 12.067 1.00 97.12 314 ASN A O 1
ATOM 2440 N N . PRO A 1 315 ? -1.432 9.231 10.429 1.00 95.56 315 PRO A N 1
ATOM 2441 C CA . PRO A 1 315 ? -2.492 10.059 10.982 1.00 95.56 315 PRO A CA 1
ATOM 2442 C C . PRO A 1 315 ? -3.872 9.411 10.920 1.00 95.56 315 PRO A C 1
ATOM 2444 O O . PRO A 1 315 ? -4.661 9.515 11.853 1.00 95.56 315 PRO A O 1
ATOM 2447 N N . LEU A 1 316 ? -4.155 8.706 9.834 1.00 95.62 316 LEU A N 1
ATOM 2448 C CA . LEU A 1 316 ? -5.294 7.813 9.691 1.00 95.62 316 LEU A CA 1
ATOM 2449 C C . LEU A 1 316 ? -4.785 6.539 9.017 1.00 95.62 316 LEU A C 1
ATOM 2451 O O . LEU A 1 316 ? -4.281 6.603 7.901 1.00 95.62 316 LEU A O 1
ATOM 2455 N N . ALA A 1 317 ? -4.841 5.383 9.673 1.00 97.94 317 ALA A N 1
ATOM 2456 C CA . ALA A 1 317 ? -4.263 4.180 9.068 1.00 97.94 317 ALA A CA 1
ATOM 2457 C C . ALA A 1 317 ? -5.039 3.762 7.811 1.00 97.94 317 ALA A C 1
ATOM 2459 O O . ALA A 1 317 ? -4.444 3.586 6.745 1.00 97.94 317 ALA A O 1
ATOM 2460 N N . VAL A 1 318 ? -6.366 3.678 7.923 1.00 98.19 318 VAL A N 1
ATOM 2461 C CA . VAL A 1 318 ? -7.233 3.161 6.862 1.00 98.19 318 VAL A CA 1
ATOM 2462 C C . VAL A 1 318 ? -8.471 4.030 6.689 1.00 98.19 318 VAL A C 1
ATOM 2464 O O . VAL A 1 318 ? -9.185 4.309 7.644 1.00 98.19 318 VAL A O 1
ATOM 2467 N N . LEU A 1 319 ? -8.791 4.375 5.448 1.00 96.62 319 LEU A N 1
ATOM 2468 C CA . LEU A 1 319 ? -10.148 4.748 5.057 1.00 96.62 319 LEU A CA 1
ATOM 2469 C C . LEU A 1 319 ? -10.691 3.685 4.104 1.00 96.62 319 LEU A C 1
ATOM 2471 O O . LEU A 1 319 ? -10.060 3.401 3.084 1.00 96.62 319 LEU A O 1
ATOM 2475 N N . ILE A 1 320 ? -11.863 3.132 4.418 1.00 96.56 320 ILE A N 1
ATOM 2476 C CA . ILE A 1 320 ? -12.581 2.183 3.561 1.00 96.56 32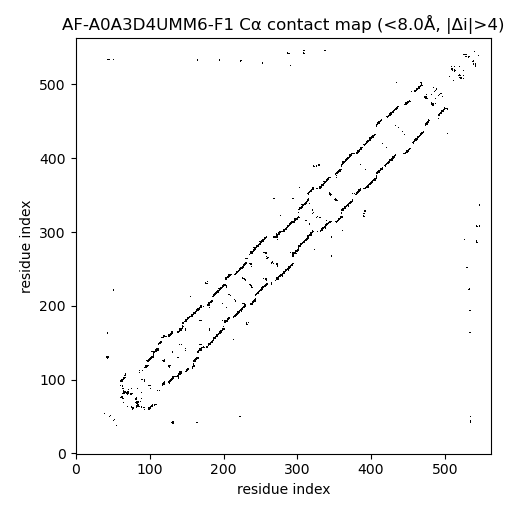0 ILE A CA 1
ATOM 2477 C C . ILE A 1 320 ? -13.952 2.748 3.162 1.00 96.56 320 ILE A C 1
ATOM 2479 O O . ILE A 1 320 ? -14.775 3.115 4.003 1.00 96.56 320 ILE A O 1
ATOM 2483 N N . GLY A 1 321 ? -14.169 2.843 1.850 1.00 95.00 321 GLY A N 1
ATOM 2484 C CA . GLY A 1 321 ? -15.344 3.450 1.230 1.00 95.00 321 GLY A CA 1
ATOM 2485 C C . GLY A 1 321 ? -15.358 4.991 1.265 1.00 95.00 321 GLY A C 1
ATOM 2486 O O . GLY A 1 321 ? -14.328 5.648 1.173 1.00 95.00 321 GLY A O 1
ATOM 2487 N N . GLY A 1 322 ? -16.532 5.614 1.335 1.00 90.69 322 GLY A N 1
ATOM 2488 C CA . GLY A 1 322 ? -16.694 7.075 1.299 1.00 90.69 322 GLY A CA 1
ATOM 2489 C C . GLY A 1 322 ? -16.266 7.732 -0.024 1.00 90.69 322 GLY A C 1
ATOM 2490 O O . GLY A 1 322 ? -16.498 7.204 -1.113 1.00 90.69 322 GLY A O 1
ATOM 2491 N N . GLY A 1 323 ? -15.647 8.913 0.069 1.00 86.06 323 GLY A N 1
ATOM 2492 C CA . GLY A 1 323 ? -15.136 9.678 -1.073 1.00 86.06 323 GLY A CA 1
ATOM 2493 C C . GLY A 1 323 ? -15.951 10.926 -1.419 1.00 86.06 323 GLY A C 1
ATOM 2494 O O . GLY A 1 323 ? -16.910 11.285 -0.747 1.00 86.06 323 GLY A O 1
ATOM 2495 N N . THR A 1 324 ? -15.530 11.642 -2.463 1.00 82.00 324 THR A N 1
ATOM 2496 C CA . THR A 1 324 ? -16.227 12.853 -2.949 1.00 82.00 324 THR A CA 1
ATOM 2497 C C . THR A 1 324 ? -17.385 12.533 -3.886 1.00 82.00 324 THR A C 1
ATOM 2499 O O . THR A 1 324 ? -18.274 13.359 -4.072 1.00 82.00 324 THR A O 1
ATOM 2502 N N . THR A 1 325 ? -17.368 11.342 -4.481 1.00 88.06 325 THR A N 1
ATOM 2503 C CA . THR A 1 325 ? -18.436 10.823 -5.338 1.00 88.06 325 THR A CA 1
ATOM 2504 C C . THR A 1 325 ? -18.662 9.365 -4.945 1.00 88.06 325 THR A C 1
ATOM 2506 O O . THR A 1 325 ? -18.176 8.469 -5.636 1.00 88.06 325 THR A O 1
ATOM 2509 N N . PRO A 1 326 ? -19.292 9.119 -3.780 1.00 89.06 326 PRO A N 1
ATOM 2510 C CA . PRO A 1 326 ? -19.462 7.767 -3.272 1.00 89.06 326 PRO A CA 1
ATOM 2511 C C . PRO A 1 326 ? -20.285 6.911 -4.243 1.00 89.06 326 PRO A C 1
ATOM 2513 O O . PRO A 1 326 ? -21.221 7.397 -4.875 1.00 89.06 326 PRO A O 1
ATOM 2516 N N . ASN A 1 327 ? -19.928 5.634 -4.364 1.00 91.75 327 ASN A N 1
ATOM 2517 C CA . ASN A 1 327 ? -20.603 4.667 -5.224 1.00 91.75 327 ASN A CA 1
ATOM 2518 C C . ASN A 1 327 ? -22.048 4.451 -4.756 1.00 91.75 327 ASN A C 1
ATOM 2520 O O . ASN A 1 327 ? -22.274 4.107 -3.592 1.00 91.75 327 ASN A O 1
ATOM 2524 N N . GLU A 1 328 ? -23.008 4.611 -5.667 1.00 91.44 328 GLU A N 1
ATOM 2525 C CA . GLU A 1 328 ? -24.413 4.298 -5.406 1.00 91.44 328 GLU A CA 1
ATOM 2526 C C . GLU A 1 328 ? -24.571 2.840 -4.960 1.00 91.44 328 GLU A C 1
ATOM 2528 O O . GLU A 1 328 ? -23.945 1.933 -5.507 1.00 91.44 328 GLU A O 1
ATOM 2533 N N . GLY A 1 329 ? -25.407 2.613 -3.947 1.00 91.69 329 GLY A N 1
ATOM 2534 C CA . GLY A 1 329 ? -25.618 1.281 -3.380 1.00 91.69 329 GLY A CA 1
ATOM 2535 C C . GLY A 1 329 ? -24.496 0.782 -2.465 1.00 91.69 329 GLY A C 1
ATOM 2536 O O . GLY A 1 329 ? -24.631 -0.322 -1.949 1.00 91.69 329 GLY A O 1
ATOM 2537 N N . GLY A 1 330 ? -23.449 1.581 -2.223 1.00 94.12 330 GLY A N 1
ATOM 2538 C CA . GLY A 1 330 ? -22.366 1.274 -1.290 1.00 94.12 330 GLY A CA 1
ATOM 2539 C C . GLY A 1 330 ? -21.372 0.230 -1.806 1.00 94.12 330 GLY A C 1
ATOM 2540 O O . GLY A 1 330 ? -21.635 -0.519 -2.748 1.00 94.12 330 GLY A O 1
ATOM 2541 N N . VAL A 1 331 ? -20.203 0.178 -1.172 1.00 96.69 331 VAL A N 1
ATOM 2542 C CA . VAL A 1 331 ? -19.108 -0.737 -1.527 1.00 96.69 331 VAL A CA 1
ATOM 2543 C C . VAL A 1 331 ? -19.007 -1.911 -0.554 1.00 96.69 331 VAL A C 1
ATOM 2545 O O . VAL A 1 331 ? -19.554 -1.868 0.551 1.00 96.69 331 VAL A O 1
ATOM 2548 N N . GLU A 1 332 ? -18.315 -2.967 -0.972 1.00 98.19 332 GLU A N 1
ATOM 2549 C CA . GLU A 1 332 ? -18.001 -4.112 -0.115 1.00 98.19 332 GLU A CA 1
ATOM 2550 C C . GLU A 1 332 ? -16.579 -4.011 0.444 1.00 98.19 332 GLU A C 1
ATOM 2552 O O . GLU A 1 332 ? -15.693 -3.423 -0.181 1.00 98.19 332 GLU A O 1
ATOM 2557 N N . GLY A 1 333 ? -16.355 -4.578 1.629 1.00 98.00 333 GLY A N 1
ATOM 2558 C CA . GLY A 1 333 ? -15.054 -4.511 2.284 1.00 98.00 333 GLY A CA 1
ATOM 2559 C C . GLY A 1 333 ? -14.729 -5.700 3.178 1.00 98.00 333 GLY A C 1
ATOM 2560 O O . GLY A 1 333 ? -15.588 -6.235 3.874 1.00 98.00 333 GLY A O 1
ATOM 2561 N N . GLU A 1 334 ? -13.456 -6.066 3.227 1.00 98.69 334 GLU A N 1
ATOM 2562 C CA . GLU A 1 334 ? -12.909 -6.946 4.255 1.00 98.69 334 GLU A CA 1
ATOM 2563 C C . GLU A 1 334 ? -11.629 -6.333 4.818 1.00 98.69 334 GLU A C 1
ATOM 2565 O O . GLU A 1 334 ? -10.752 -5.918 4.065 1.00 98.69 334 GLU A O 1
ATOM 2570 N N . MET A 1 335 ? -11.517 -6.299 6.144 1.00 98.69 335 MET A N 1
ATOM 2571 C CA . MET A 1 335 ? -10.314 -5.868 6.838 1.00 98.69 335 MET A CA 1
ATOM 2572 C C . MET A 1 335 ? -9.989 -6.814 7.993 1.00 98.69 335 MET A C 1
ATOM 2574 O O . MET A 1 335 ? -10.670 -6.802 9.024 1.00 98.69 335 MET A O 1
ATOM 2578 N N . ARG A 1 336 ? -8.951 -7.642 7.838 1.00 98.50 336 ARG A N 1
ATOM 2579 C CA . ARG A 1 336 ? -8.590 -8.665 8.827 1.00 98.50 336 ARG A CA 1
ATOM 2580 C C . ARG A 1 336 ? -7.107 -8.739 9.143 1.00 98.50 336 ARG A C 1
ATOM 2582 O O . ARG A 1 336 ? -6.275 -8.620 8.252 1.00 98.50 336 ARG A O 1
ATOM 2589 N N . ARG A 1 337 ? -6.791 -9.062 10.403 1.00 97.19 337 ARG A N 1
ATOM 2590 C CA . ARG A 1 337 ? -5.417 -9.349 10.866 1.00 97.19 337 ARG A CA 1
ATOM 2591 C C . ARG A 1 337 ? -4.428 -8.219 10.584 1.00 97.19 337 ARG A C 1
ATOM 2593 O O . ARG A 1 337 ? -3.246 -8.465 10.383 1.00 97.19 337 ARG A O 1
ATOM 2600 N N . ASN A 1 338 ? -4.908 -6.977 10.564 1.00 98.50 338 ASN A N 1
ATOM 2601 C CA . ASN A 1 338 ? -4.031 -5.820 10.465 1.00 98.50 338 ASN A CA 1
ATOM 2602 C C . ASN A 1 338 ? -3.561 -5.404 11.855 1.00 98.50 338 ASN A C 1
ATOM 2604 O O . ASN A 1 338 ? -4.322 -5.457 12.826 1.00 98.50 338 ASN A O 1
ATOM 2608 N N . LEU A 1 339 ? -2.325 -4.931 11.913 1.00 97.06 339 LEU A N 1
ATOM 2609 C CA . LEU A 1 339 ? -1.715 -4.346 13.090 1.00 97.06 339 LEU A CA 1
ATOM 2610 C C . LEU A 1 339 ? -1.592 -2.835 12.873 1.00 97.06 339 LEU A C 1
ATOM 2612 O O . LEU A 1 339 ? -0.883 -2.391 11.974 1.00 97.06 339 LEU A O 1
ATOM 2616 N N . ILE A 1 340 ? -2.314 -2.044 13.665 1.00 97.19 340 ILE A N 1
ATOM 2617 C CA . ILE A 1 340 ? -2.357 -0.582 13.570 1.00 97.19 340 ILE A CA 1
ATOM 2618 C C . ILE A 1 340 ? -1.783 0.007 14.849 1.00 97.19 340 ILE A C 1
ATOM 2620 O O . ILE A 1 340 ? -2.364 -0.140 15.924 1.00 97.19 340 ILE A O 1
ATOM 2624 N N . MET A 1 341 ? -0.642 0.684 14.734 1.00 93.31 341 MET A N 1
ATOM 2625 C CA . MET A 1 341 ? 0.108 1.155 15.891 1.00 93.31 341 MET A CA 1
ATOM 2626 C C . MET A 1 341 ? 0.594 2.589 15.744 1.00 93.31 341 MET A C 1
ATOM 2628 O O . MET A 1 341 ? 0.874 3.075 14.644 1.00 93.31 341 MET A O 1
ATOM 2632 N N . TYR A 1 342 ? 0.762 3.241 16.890 1.00 92.25 342 TYR A N 1
ATOM 2633 C CA . TYR A 1 342 ? 1.396 4.551 17.012 1.00 92.25 342 TYR A CA 1
ATOM 2634 C C . TYR A 1 342 ? 0.691 5.653 16.215 1.00 92.25 342 TYR A C 1
ATOM 2636 O O . TYR A 1 342 ? 1.358 6.529 15.677 1.00 92.25 342 TYR A O 1
ATOM 2644 N N . GLY A 1 343 ? -0.644 5.628 16.115 1.00 92.06 343 GLY A N 1
ATOM 2645 C CA . GLY A 1 343 ? -1.393 6.638 15.354 1.00 92.06 343 GLY A CA 1
ATOM 2646 C C . GLY A 1 343 ? -0.964 8.059 15.739 1.00 92.06 343 GLY A C 1
ATOM 2647 O O . GLY A 1 343 ? -0.775 8.336 16.919 1.00 92.06 343 GLY A O 1
ATOM 2648 N N . ARG A 1 344 ? -0.772 8.966 14.779 1.00 91.44 344 ARG A N 1
ATOM 2649 C CA . ARG A 1 344 ? -0.234 10.317 15.054 1.00 91.44 344 ARG A CA 1
ATOM 2650 C C . ARG A 1 344 ? -1.113 11.434 14.516 1.00 91.44 344 ARG A C 1
ATOM 2652 O O . ARG A 1 344 ? -2.166 11.198 13.945 1.00 91.44 344 ARG A O 1
ATOM 2659 N N . ASP A 1 345 ? -0.703 12.677 14.693 1.00 91.44 345 ASP A N 1
ATOM 2660 C CA . ASP A 1 345 ? -1.351 13.802 14.023 1.00 91.44 345 ASP A CA 1
ATOM 2661 C C . ASP A 1 345 ? -0.794 14.056 12.633 1.00 91.44 345 ASP A C 1
ATOM 2663 O O . ASP A 1 345 ? 0.346 13.689 12.343 1.00 91.44 345 ASP A O 1
ATOM 2667 N N . ILE A 1 346 ? -1.602 14.716 11.795 1.00 92.69 346 ILE A N 1
ATOM 2668 C CA . ILE A 1 346 ? -1.058 15.422 10.632 1.00 92.69 346 ILE A CA 1
ATOM 2669 C C . ILE A 1 346 ? -0.193 16.563 11.166 1.00 92.69 346 ILE A C 1
ATOM 2671 O O . ILE A 1 346 ? 1.004 16.605 10.913 1.00 92.69 346 ILE A O 1
ATOM 2675 N N . ASP A 1 347 ? -0.803 17.424 11.981 1.00 89.06 347 ASP A N 1
ATOM 2676 C CA . ASP A 1 347 ? -0.150 18.502 12.715 1.00 89.06 347 ASP A CA 1
ATOM 2677 C C . ASP A 1 347 ? -0.955 18.835 13.997 1.00 89.06 347 ASP A C 1
ATOM 2679 O O . ASP A 1 347 ? -2.082 18.351 14.158 1.00 89.06 347 ASP A O 1
ATOM 2683 N N . PRO A 1 348 ? -0.429 19.663 14.923 1.00 85.19 348 PRO A N 1
ATOM 2684 C CA . PRO A 1 348 ? -1.114 19.985 16.180 1.00 85.19 348 PRO A CA 1
ATOM 2685 C C . PRO A 1 348 ? -2.495 20.656 16.049 1.00 85.19 348 PRO A C 1
ATOM 2687 O O . PRO A 1 348 ? -3.273 20.643 17.003 1.00 85.19 348 PRO A O 1
ATOM 2690 N N . THR A 1 349 ? -2.800 21.278 14.909 1.00 86.25 349 THR A N 1
ATOM 2691 C CA . THR A 1 349 ? -4.078 21.944 14.604 1.00 86.25 349 THR A CA 1
ATOM 2692 C C . THR A 1 349 ? -5.036 21.066 13.801 1.00 86.25 349 THR A C 1
ATOM 2694 O O . THR A 1 349 ? -6.251 21.257 13.879 1.00 86.25 349 THR A O 1
ATOM 2697 N N . LEU A 1 350 ? -4.511 20.078 13.075 1.00 85.56 350 LEU A N 1
ATOM 2698 C CA . LEU A 1 350 ? -5.272 19.111 12.296 1.00 85.56 350 LEU A CA 1
ATOM 2699 C C . LEU A 1 350 ? -5.097 17.704 12.865 1.00 85.56 350 LEU A C 1
ATOM 2701 O O . LEU A 1 350 ? -4.453 16.823 12.283 1.00 85.56 350 LEU A O 1
ATOM 2705 N N . ALA A 1 351 ? -5.709 17.500 14.028 1.00 85.69 351 ALA A N 1
ATOM 2706 C CA . ALA A 1 351 ? -5.608 16.230 14.713 1.00 85.69 351 ALA A CA 1
ATOM 2707 C C . ALA A 1 351 ? -6.343 15.117 13.953 1.00 85.69 351 ALA A C 1
ATOM 2709 O O . ALA A 1 351 ? -7.496 15.290 13.547 1.00 85.69 351 ALA A O 1
ATOM 2710 N N . ARG A 1 352 ? -5.679 13.970 13.766 1.00 86.25 352 ARG A N 1
ATOM 2711 C CA . ARG A 1 352 ? -6.302 12.779 13.170 1.00 86.25 352 ARG A CA 1
ATOM 2712 C C . ARG A 1 352 ? -6.117 11.530 14.018 1.00 86.25 352 ARG A C 1
ATOM 2714 O O . ARG A 1 352 ? -7.106 11.091 14.567 1.00 86.25 352 ARG A O 1
ATOM 2721 N N . GLY A 1 353 ? -4.909 11.031 14.280 1.00 87.12 353 GLY A N 1
ATOM 2722 C CA . GLY A 1 353 ? -4.629 9.896 15.190 1.00 87.12 353 GLY A CA 1
ATOM 2723 C C . GLY A 1 353 ? -5.683 8.786 15.194 1.00 87.12 353 GLY A C 1
ATOM 2724 O O . GLY A 1 353 ? -6.036 8.277 16.256 1.00 87.12 353 GLY A O 1
ATOM 2725 N N . PHE A 1 354 ? -6.235 8.493 14.020 1.00 91.19 354 PHE A N 1
ATOM 2726 C CA . PHE A 1 354 ? -7.370 7.611 13.811 1.00 91.19 354 PHE A CA 1
ATOM 2727 C C . PHE A 1 354 ? -6.867 6.247 13.357 1.00 91.19 354 PHE A C 1
ATOM 2729 O O . PHE A 1 354 ? -5.899 6.150 12.597 1.00 91.19 354 PHE A O 1
ATOM 2736 N N . GLY A 1 355 ? -7.557 5.188 13.777 1.00 94.69 355 GLY A N 1
ATOM 2737 C CA . GLY A 1 355 ? -7.310 3.858 13.232 1.00 94.69 355 GLY A CA 1
ATOM 2738 C C . GLY A 1 355 ? -7.964 3.731 11.859 1.00 94.69 355 GLY A C 1
ATOM 2739 O O . GLY A 1 355 ? -7.293 3.772 10.828 1.00 94.69 355 GLY A O 1
ATOM 2740 N N . VAL A 1 356 ? -9.291 3.622 11.846 1.00 95.88 356 VAL A N 1
ATOM 2741 C CA . VAL A 1 356 ? -10.087 3.363 10.643 1.00 95.88 356 VAL A CA 1
ATOM 2742 C C . VAL A 1 356 ? -11.226 4.363 10.518 1.00 95.88 356 VAL A C 1
ATOM 2744 O O . VAL A 1 356 ? -11.917 4.647 11.494 1.00 95.88 356 VAL A O 1
ATOM 2747 N N . THR A 1 357 ? -11.489 4.838 9.305 1.00 94.19 357 THR A N 1
ATOM 2748 C CA . THR A 1 357 ? -12.770 5.460 8.956 1.00 94.19 357 THR A CA 1
ATOM 2749 C C . THR A 1 357 ? -13.545 4.580 7.982 1.00 94.19 357 THR A C 1
ATOM 2751 O O . THR A 1 357 ? -12.988 4.038 7.024 1.00 94.19 357 THR A O 1
ATOM 2754 N N . VAL A 1 358 ? -14.842 4.426 8.248 1.00 94.25 358 VAL A N 1
ATOM 2755 C CA . VAL A 1 358 ? -15.748 3.524 7.533 1.00 94.25 358 VAL A CA 1
ATOM 2756 C C . VAL A 1 358 ? -16.952 4.308 7.033 1.00 94.25 358 VAL A C 1
ATOM 2758 O O . VAL A 1 358 ? -17.742 4.824 7.824 1.00 94.25 358 VAL A O 1
ATOM 2761 N N . SER A 1 359 ? -17.109 4.350 5.714 1.00 92.00 359 SER A N 1
ATOM 2762 C CA . SER A 1 359 ? -18.101 5.184 5.035 1.00 92.00 359 SER A CA 1
ATOM 2763 C C . SER A 1 359 ? -18.569 4.525 3.736 1.00 92.00 359 SER A C 1
ATOM 2765 O O . SER A 1 359 ? -17.834 3.754 3.137 1.00 92.00 359 SER A O 1
ATOM 2767 N N . ASN A 1 360 ? -19.765 4.845 3.234 1.00 94.06 360 ASN A N 1
ATOM 2768 C CA . ASN A 1 360 ? -20.313 4.298 1.975 1.00 94.06 360 ASN A CA 1
ATOM 2769 C C . ASN A 1 360 ? -20.271 2.754 1.846 1.00 94.06 360 ASN A C 1
ATOM 2771 O O . ASN A 1 360 ? -19.972 2.231 0.775 1.00 94.06 360 ASN A O 1
ATOM 2775 N N . ILE A 1 361 ? -20.546 2.016 2.920 1.00 95.88 361 ILE A N 1
ATOM 2776 C CA . ILE A 1 361 ? -20.469 0.548 2.953 1.00 95.88 361 ILE A CA 1
ATOM 2777 C C . ILE A 1 361 ? -21.846 -0.081 2.729 1.00 95.88 361 ILE A C 1
ATOM 2779 O O . ILE A 1 361 ? -22.806 0.264 3.413 1.00 95.88 361 ILE A O 1
ATOM 2783 N N . ARG A 1 362 ? -21.926 -1.059 1.821 1.00 96.56 362 ARG A N 1
ATOM 2784 C CA . ARG A 1 362 ? -23.076 -1.967 1.678 1.00 96.56 362 ARG A CA 1
ATOM 2785 C C . ARG A 1 362 ? -22.966 -3.184 2.586 1.00 96.56 362 ARG A C 1
ATOM 2787 O O . ARG A 1 362 ? -23.980 -3.641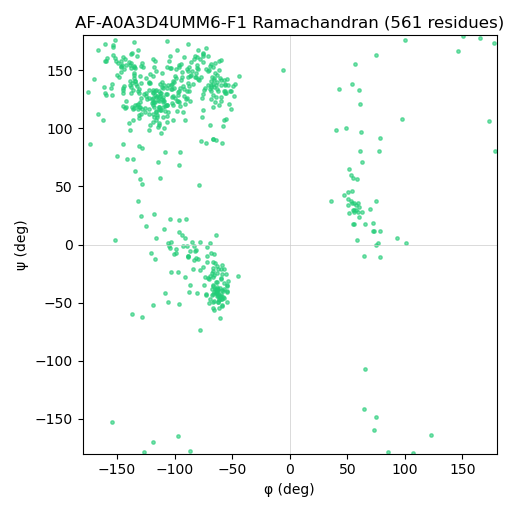 3.116 1.00 96.56 362 ARG A O 1
ATOM 2794 N N . GLN A 1 363 ? -21.759 -3.731 2.691 1.00 98.00 363 GLN A N 1
ATOM 2795 C CA . GLN A 1 363 ? -21.425 -4.873 3.531 1.00 98.00 363 GLN A CA 1
ATOM 2796 C C . GLN A 1 363 ? -19.922 -4.883 3.784 1.00 98.00 363 GLN A C 1
ATOM 2798 O O . GLN A 1 363 ? -19.142 -4.822 2.836 1.00 98.00 363 GLN A O 1
ATOM 2803 N N . ALA A 1 364 ? -19.502 -4.988 5.042 1.00 98.38 364 ALA A N 1
ATOM 2804 C CA . ALA A 1 364 ? -18.091 -5.186 5.338 1.00 98.38 364 ALA A CA 1
ATOM 2805 C C . ALA A 1 364 ? -17.859 -5.957 6.633 1.00 98.38 364 ALA A C 1
ATOM 2807 O O . ALA A 1 364 ? -18.707 -5.979 7.525 1.00 98.38 364 ALA A O 1
ATOM 2808 N N . THR A 1 365 ? -16.686 -6.575 6.748 1.00 98.81 365 THR A N 1
ATOM 2809 C CA . THR A 1 365 ? -16.203 -7.142 8.011 1.00 98.81 365 THR A CA 1
ATOM 2810 C C . THR A 1 365 ? -14.849 -6.556 8.379 1.00 98.81 365 THR A C 1
ATOM 2812 O O . THR A 1 365 ? -13.909 -6.644 7.595 1.00 98.81 365 THR A O 1
ATOM 2815 N N . ILE A 1 366 ? -14.748 -6.004 9.585 1.00 98.69 366 ILE A N 1
ATOM 2816 C CA . ILE A 1 366 ? -13.513 -5.521 10.201 1.00 98.69 366 ILE A CA 1
ATOM 2817 C C . ILE A 1 366 ? -13.253 -6.404 11.414 1.00 98.69 366 ILE A C 1
ATOM 2819 O O . ILE A 1 366 ? -13.914 -6.250 12.442 1.00 98.69 366 ILE A O 1
ATOM 2823 N N . ALA A 1 367 ? -12.349 -7.373 11.288 1.00 98.38 367 ALA A N 1
ATOM 2824 C CA . ALA A 1 367 ? -12.200 -8.382 12.326 1.00 98.38 367 ALA A CA 1
ATOM 2825 C C . ALA A 1 367 ? -10.790 -8.909 12.545 1.00 98.38 367 ALA A C 1
ATOM 2827 O O . ALA A 1 367 ? -10.050 -9.128 11.589 1.00 98.38 367 ALA A O 1
ATOM 2828 N N . ASN A 1 368 ? -10.464 -9.282 13.783 1.00 96.38 368 ASN A N 1
ATOM 2829 C CA . ASN A 1 368 ? -9.138 -9.793 14.159 1.00 96.38 368 ASN A CA 1
ATOM 2830 C C . ASN A 1 368 ? -8.023 -8.760 13.950 1.00 96.38 368 ASN A C 1
ATOM 2832 O O . ASN A 1 368 ? -6.899 -9.138 13.643 1.00 96.38 368 ASN A O 1
ATOM 2836 N N . ASN A 1 369 ? -8.328 -7.464 14.037 1.00 96.44 369 ASN A N 1
ATOM 2837 C CA . ASN A 1 369 ? -7.316 -6.413 13.952 1.00 96.44 369 ASN A CA 1
ATOM 2838 C C . ASN A 1 369 ? -6.833 -6.030 15.351 1.00 96.44 369 ASN A C 1
ATOM 2840 O O . ASN A 1 369 ? -7.603 -6.073 16.312 1.00 96.44 369 ASN A O 1
ATOM 2844 N N . TYR A 1 370 ? -5.571 -5.624 15.443 1.00 93.38 370 TYR A N 1
ATOM 2845 C CA . TYR A 1 370 ? -4.965 -5.123 16.669 1.00 93.38 370 TYR A CA 1
ATOM 2846 C C . TYR A 1 370 ? -4.694 -3.627 16.536 1.00 93.38 370 TYR A C 1
ATOM 2848 O O . TYR A 1 370 ? -4.036 -3.188 15.593 1.00 93.38 370 TYR A O 1
ATOM 2856 N N . PHE A 1 371 ? -5.184 -2.852 17.496 1.00 92.44 371 PHE A N 1
ATOM 2857 C CA . PHE A 1 371 ? -5.017 -1.407 17.568 1.00 92.44 371 PHE A CA 1
ATOM 2858 C C . PHE A 1 371 ? -4.236 -1.058 18.822 1.00 92.44 371 PHE A C 1
ATOM 2860 O O . PHE A 1 371 ? -4.671 -1.390 19.924 1.00 92.44 371 PHE A O 1
ATOM 2867 N N . HIS A 1 372 ? -3.108 -0.366 18.677 1.00 88.94 372 HIS A N 1
ATOM 2868 C CA . HIS A 1 372 ? -2.266 -0.058 19.825 1.00 88.94 372 HIS A CA 1
ATOM 2869 C C . HIS A 1 372 ? -1.611 1.305 19.793 1.00 88.94 372 HIS A C 1
ATOM 2871 O O . HIS A 1 372 ? -0.735 1.566 18.973 1.00 88.94 372 HIS A O 1
ATOM 2877 N N . ILE A 1 373 ? -1.984 2.111 20.789 1.00 79.94 373 ILE A N 1
ATOM 2878 C CA . ILE A 1 373 ? -1.445 3.440 21.074 1.00 79.94 373 ILE A CA 1
ATOM 2879 C C . ILE A 1 373 ? -1.633 4.433 19.914 1.00 79.94 373 ILE A C 1
ATOM 2881 O O . ILE A 1 373 ? -1.288 4.202 18.760 1.00 79.94 373 ILE A O 1
ATOM 2885 N N . ALA A 1 374 ? -2.111 5.622 20.259 1.00 71.94 374 ALA A N 1
ATOM 2886 C CA . ALA A 1 374 ? -2.068 6.784 19.383 1.00 71.94 374 ALA A CA 1
ATOM 2887 C C . ALA A 1 374 ? -1.651 8.028 20.171 1.00 71.94 374 ALA A C 1
ATOM 2889 O O . ALA A 1 374 ? -1.681 8.040 21.409 1.00 71.94 374 ALA A O 1
ATOM 2890 N N . SER A 1 375 ? -1.268 9.086 19.456 1.00 66.75 375 SER A N 1
ATOM 2891 C CA . SER A 1 375 ? -0.993 10.396 20.022 1.00 66.75 375 SER A CA 1
ATOM 2892 C C . SER A 1 375 ? -2.194 10.847 20.850 1.00 66.75 375 SER A C 1
ATOM 2894 O O . SER A 1 375 ? -3.361 10.674 20.486 1.00 66.75 375 SER A O 1
ATOM 2896 N N . ARG A 1 376 ? -1.927 11.417 22.024 1.00 61.47 376 ARG A N 1
ATOM 2897 C CA . ARG A 1 376 ? -2.992 11.867 22.925 1.00 61.47 376 ARG A CA 1
ATOM 2898 C C . ARG A 1 376 ? -3.600 13.160 22.371 1.00 61.47 376 ARG A C 1
ATOM 2900 O O . ARG A 1 376 ? -2.874 14.084 22.024 1.00 61.47 376 ARG A O 1
ATOM 2907 N N . GLY A 1 377 ? -4.924 13.222 22.254 1.00 58.69 377 GLY A N 1
ATOM 2908 C CA . GLY A 1 377 ? -5.650 14.382 21.724 1.00 58.69 377 GLY A CA 1
ATOM 2909 C C . GLY A 1 377 ? -7.159 14.140 21.652 1.00 58.69 377 GLY A C 1
ATOM 2910 O O . GLY A 1 377 ? -7.620 13.038 21.934 1.00 58.69 377 GLY A O 1
ATOM 2911 N N . TYR A 1 378 ? -7.933 15.173 21.313 1.00 53.72 378 TYR A N 1
ATOM 2912 C CA . TYR A 1 378 ? -9.382 15.051 21.113 1.00 53.72 378 TYR A CA 1
ATOM 2913 C C . TYR A 1 378 ? -9.696 14.407 19.756 1.00 53.72 378 TYR A C 1
ATOM 2915 O O . TYR A 1 378 ? -9.028 14.720 18.777 1.00 53.72 378 TYR A O 1
ATOM 2923 N N . ASN A 1 379 ? -10.756 13.587 19.702 1.00 63.75 379 ASN A N 1
ATOM 2924 C CA . ASN A 1 379 ? -11.266 12.928 18.491 1.00 63.75 379 ASN A CA 1
ATOM 2925 C C . ASN A 1 379 ? -10.221 11.986 17.853 1.00 63.75 379 ASN A C 1
ATOM 2927 O O . ASN A 1 379 ? -9.530 12.361 16.915 1.00 63.75 379 ASN A O 1
ATOM 2931 N N . ARG A 1 380 ? -10.095 10.767 18.400 1.00 76.00 380 ARG A N 1
ATOM 2932 C CA . ARG A 1 380 ? -9.042 9.767 18.105 1.00 76.00 380 ARG A CA 1
ATOM 2933 C C . ARG A 1 380 ? -9.616 8.376 17.852 1.00 76.00 380 ARG A C 1
ATOM 2935 O O . ARG A 1 380 ? -9.086 7.386 18.346 1.00 76.00 380 ARG A O 1
ATOM 2942 N N . ASP A 1 381 ? -10.760 8.302 17.189 1.00 85.31 381 ASP A N 1
ATOM 2943 C CA . ASP A 1 381 ? -11.503 7.055 17.041 1.00 85.31 381 ASP A CA 1
ATOM 2944 C C . ASP A 1 381 ? -10.616 5.910 16.523 1.00 85.31 381 ASP A C 1
ATOM 2946 O O . ASP A 1 381 ? -9.861 6.055 15.555 1.00 85.31 381 ASP A O 1
ATOM 2950 N N . VAL A 1 382 ? -10.713 4.762 17.195 1.00 89.75 382 VAL A N 1
ATOM 2951 C CA . VAL A 1 382 ? -10.110 3.506 16.735 1.00 89.75 382 VAL A CA 1
ATOM 2952 C C . VAL A 1 382 ? -10.759 3.133 15.412 1.00 89.75 382 VAL A C 1
ATOM 2954 O O . VAL A 1 382 ? -10.078 2.870 14.426 1.00 89.75 382 VAL A O 1
ATOM 2957 N N . ILE A 1 383 ? -12.092 3.158 15.391 1.00 92.06 383 ILE A N 1
ATOM 2958 C CA . ILE A 1 383 ? -12.915 2.960 14.205 1.00 92.06 383 ILE A CA 1
ATOM 2959 C C . ILE A 1 383 ? -14.032 3.995 14.257 1.00 92.06 383 ILE A C 1
ATOM 2961 O O . ILE A 1 383 ? -14.844 3.973 15.177 1.00 92.06 383 ILE A O 1
ATOM 2965 N N . MET A 1 384 ? -14.083 4.881 13.270 1.00 90.25 384 MET A N 1
ATOM 2966 C CA . MET A 1 384 ? -15.173 5.833 13.086 1.00 90.25 384 MET A CA 1
ATOM 2967 C C . MET A 1 384 ? -16.108 5.344 11.986 1.00 90.25 384 MET A C 1
ATOM 2969 O O . MET A 1 384 ? -15.691 5.187 10.838 1.00 90.25 384 MET A O 1
ATOM 2973 N N . VAL A 1 385 ? -17.375 5.139 12.332 1.00 90.25 385 VAL A N 1
ATOM 2974 C CA . VAL A 1 385 ? -18.417 4.666 11.421 1.00 90.25 385 VAL A CA 1
ATOM 2975 C C . VAL A 1 385 ? -19.368 5.810 11.065 1.00 90.25 385 VAL A C 1
ATOM 2977 O O . VAL A 1 385 ? -20.040 6.352 11.944 1.00 90.25 385 VAL A O 1
ATOM 2980 N N . GLY A 1 386 ? -19.469 6.131 9.773 1.00 82.25 386 GLY A N 1
ATOM 2981 C CA . GLY A 1 386 ? -20.361 7.166 9.236 1.00 82.25 386 GLY A CA 1
ATOM 2982 C C . GLY A 1 386 ? -19.796 8.598 9.267 1.00 82.25 386 GLY A C 1
ATOM 2983 O O . GLY A 1 386 ? -18.667 8.831 9.705 1.00 82.25 386 GLY A O 1
ATOM 2984 N N . GLY A 1 387 ? -20.600 9.571 8.807 1.00 72.19 387 GLY A N 1
ATOM 2985 C CA . GLY A 1 387 ? -20.242 10.991 8.722 1.00 72.19 387 GLY A CA 1
ATOM 2986 C C . GLY A 1 387 ? -20.945 11.763 7.589 1.00 72.19 387 GLY A C 1
ATOM 2987 O O . GLY A 1 387 ? -21.705 11.211 6.796 1.00 72.19 387 GLY A O 1
ATOM 2988 N N . ASP A 1 388 ? -20.662 13.067 7.489 1.00 55.81 388 ASP A N 1
ATOM 2989 C CA . ASP A 1 388 ? -21.428 14.049 6.692 1.00 55.81 388 ASP A CA 1
ATOM 2990 C C . ASP A 1 388 ? -21.339 13.910 5.153 1.00 55.81 388 ASP A C 1
ATOM 2992 O O . ASP A 1 388 ? -21.891 14.739 4.426 1.00 55.81 388 ASP A O 1
ATOM 2996 N N . ARG A 1 389 ? -20.615 12.917 4.618 1.00 62.66 389 ARG A N 1
ATOM 2997 C CA . ARG A 1 389 ? -20.378 12.748 3.165 1.00 62.66 389 ARG A CA 1
ATOM 2998 C C . ARG A 1 389 ? -20.684 11.342 2.648 1.00 62.66 389 ARG A C 1
ATOM 3000 O O . ARG A 1 389 ? -20.173 10.936 1.606 1.00 62.66 389 ARG A O 1
ATOM 3007 N N . ASP A 1 390 ? -21.549 10.628 3.353 1.00 75.12 390 ASP A N 1
ATOM 3008 C CA . ASP A 1 390 ? -21.763 9.201 3.146 1.00 75.12 390 ASP A CA 1
ATOM 3009 C C . ASP A 1 390 ? -23.162 8.912 2.589 1.00 75.12 390 ASP A C 1
ATOM 3011 O O . ASP A 1 390 ? -24.152 9.482 3.047 1.00 75.12 390 ASP A O 1
ATOM 3015 N N . LEU A 1 391 ? -23.268 7.991 1.622 1.00 84.88 391 LEU A N 1
ATOM 3016 C CA . LEU A 1 391 ? -24.577 7.516 1.147 1.00 84.88 391 LEU A CA 1
ATOM 3017 C C . LEU A 1 391 ? -25.159 6.462 2.088 1.00 84.88 391 LEU A C 1
ATOM 3019 O O . LEU A 1 391 ? -26.353 6.482 2.386 1.00 84.88 391 LEU A O 1
ATOM 3023 N N . MET A 1 392 ? -24.323 5.538 2.568 1.00 90.75 392 MET A N 1
ATOM 3024 C CA . MET A 1 392 ? -24.780 4.470 3.450 1.00 90.75 392 MET A CA 1
ATOM 3025 C C . MET A 1 392 ? -23.675 3.818 4.279 1.00 90.75 392 MET A C 1
ATOM 3027 O O . MET A 1 392 ? -22.507 3.861 3.911 1.00 90.75 392 MET A O 1
ATOM 3031 N N . VAL A 1 393 ? -24.055 3.192 5.389 1.00 93.50 393 VAL A N 1
ATOM 3032 C CA . VAL A 1 393 ? -23.269 2.160 6.077 1.00 93.50 393 VAL A CA 1
ATOM 3033 C C . VAL A 1 393 ? -24.236 1.075 6.538 1.00 93.50 393 VAL A C 1
ATOM 3035 O O . VAL A 1 393 ? -24.980 1.267 7.499 1.00 93.50 393 VAL A O 1
ATOM 3038 N N . THR A 1 394 ? -24.243 -0.059 5.843 1.00 94.25 394 THR A N 1
ATOM 3039 C CA . THR A 1 394 ? -25.110 -1.198 6.158 1.00 94.25 394 THR A CA 1
ATOM 3040 C C . THR A 1 394 ? -24.329 -2.496 6.275 1.00 94.25 394 THR A C 1
ATOM 3042 O O . THR A 1 394 ? -23.267 -2.632 5.670 1.00 94.25 394 THR A O 1
ATOM 3045 N N . ASN A 1 395 ? -24.874 -3.466 7.014 1.00 97.19 395 ASN A N 1
ATOM 3046 C CA . ASN A 1 395 ? -24.327 -4.827 7.134 1.00 97.19 395 ASN A CA 1
ATOM 3047 C C . ASN A 1 395 ? -22.829 -4.831 7.498 1.00 97.19 395 ASN A C 1
ATOM 3049 O O . ASN A 1 395 ? -22.021 -5.526 6.873 1.00 97.19 395 ASN A O 1
ATOM 3053 N N . LEU A 1 396 ? -22.458 -3.996 8.468 1.00 97.75 396 LEU A N 1
ATOM 3054 C CA . LEU A 1 396 ? -21.088 -3.860 8.947 1.00 97.75 396 LEU A CA 1
ATOM 3055 C C . LEU A 1 396 ? -20.903 -4.723 10.193 1.00 97.75 396 LEU A C 1
ATOM 3057 O O . LEU A 1 396 ? -21.594 -4.525 11.189 1.00 97.75 396 LEU A O 1
ATOM 3061 N N . LEU A 1 397 ? -19.939 -5.636 10.146 1.00 98.44 397 LEU A N 1
ATOM 3062 C CA . LEU A 1 397 ? -19.512 -6.429 11.292 1.00 98.44 397 LEU A CA 1
ATOM 3063 C C . LEU A 1 397 ? -18.133 -5.957 11.766 1.00 98.44 397 LEU A C 1
ATOM 3065 O O . LEU A 1 397 ? -17.165 -6.038 11.012 1.00 98.44 397 LEU A O 1
ATOM 3069 N N . ILE A 1 398 ? -18.042 -5.488 13.007 1.00 97.75 398 ILE A N 1
ATOM 3070 C CA . ILE A 1 398 ? -16.794 -5.168 13.705 1.00 97.75 398 ILE A CA 1
ATOM 3071 C C . ILE A 1 398 ? -16.608 -6.224 14.793 1.00 97.75 398 ILE A C 1
ATOM 3073 O O . ILE A 1 398 ? -17.263 -6.156 15.833 1.00 97.75 398 ILE A O 1
ATOM 3077 N N . ASP A 1 399 ? -15.763 -7.221 14.533 1.00 97.88 399 ASP A N 1
ATOM 3078 C CA . ASP A 1 399 ? -15.744 -8.453 15.327 1.00 97.88 399 ASP A CA 1
ATOM 3079 C C . ASP A 1 399 ? -14.351 -8.916 15.752 1.00 97.88 399 ASP A C 1
ATOM 3081 O O . ASP A 1 399 ? -13.422 -8.921 14.950 1.00 97.88 399 ASP A O 1
ATOM 3085 N N . ASN A 1 400 ? -14.197 -9.362 16.996 1.00 96.12 400 ASN A N 1
ATOM 3086 C CA . ASN A 1 400 ? -12.949 -9.965 17.478 1.00 96.12 400 ASN A CA 1
ATOM 3087 C C . ASN A 1 400 ? -11.704 -9.081 17.258 1.00 96.12 400 ASN A C 1
ATOM 3089 O O . ASN A 1 400 ? -10.632 -9.576 16.913 1.00 96.12 400 ASN A O 1
ATOM 3093 N N . ASN A 1 401 ? -11.837 -7.758 17.375 1.00 94.44 401 ASN A N 1
ATOM 3094 C CA . ASN A 1 401 ? -10.694 -6.846 17.353 1.00 94.44 401 ASN A CA 1
ATOM 3095 C C . ASN A 1 401 ? -10.151 -6.647 18.771 1.00 94.44 401 ASN A C 1
ATOM 3097 O O . ASN A 1 401 ? -10.901 -6.703 19.746 1.00 94.44 401 ASN A O 1
ATOM 3101 N N . LEU A 1 402 ? -8.853 -6.371 18.870 1.00 91.25 402 LEU A N 1
ATOM 3102 C CA . LEU A 1 402 ? -8.173 -6.072 20.122 1.00 91.25 402 LEU A CA 1
ATOM 3103 C C . LEU A 1 402 ? -7.696 -4.617 20.116 1.00 91.25 402 LEU A C 1
ATOM 3105 O O . LEU A 1 402 ? -6.890 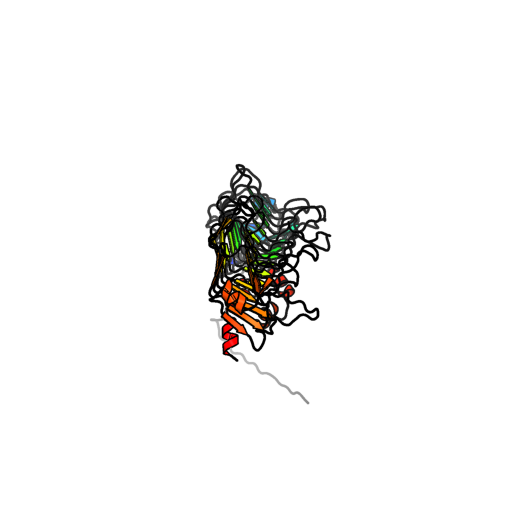-4.221 19.277 1.00 91.25 402 LEU A O 1
ATOM 3109 N N . VAL A 1 403 ? -8.194 -3.818 21.056 1.00 90.25 403 VAL A N 1
ATOM 3110 C CA . VAL A 1 403 ? -7.820 -2.414 21.249 1.00 90.25 403 VAL A CA 1
ATOM 3111 C C . VAL A 1 403 ? -7.032 -2.287 22.544 1.00 90.25 403 VAL A C 1
ATOM 3113 O O . VAL A 1 403 ? -7.532 -2.645 23.604 1.00 90.25 403 VAL A O 1
ATOM 3116 N N . VAL A 1 404 ? -5.807 -1.770 22.477 1.00 86.62 404 VAL A N 1
ATOM 3117 C CA . VAL A 1 404 ? -4.887 -1.685 23.619 1.00 86.62 404 VAL A CA 1
ATOM 3118 C C . VAL A 1 404 ? -4.347 -0.267 23.745 1.00 86.62 404 VAL A C 1
ATOM 3120 O O . VAL A 1 404 ? -3.541 0.178 22.927 1.00 86.62 404 VAL A O 1
ATOM 3123 N N . ASN A 1 405 ? -4.730 0.436 24.809 1.00 82.81 405 ASN A N 1
ATOM 3124 C CA . ASN A 1 405 ? -4.266 1.789 25.122 1.00 82.81 405 ASN A CA 1
ATOM 3125 C C . ASN A 1 405 ? -4.490 2.812 23.991 1.00 82.81 405 ASN A C 1
ATOM 3127 O O . ASN A 1 405 ? -3.720 3.768 23.842 1.00 82.81 405 ASN A O 1
ATOM 3131 N N . TRP A 1 406 ? -5.524 2.620 23.172 1.00 84.62 406 TRP A N 1
ATOM 3132 C CA . TRP A 1 406 ? -5.911 3.602 22.167 1.00 84.62 406 TRP A CA 1
ATOM 3133 C C . TRP A 1 406 ? -6.858 4.629 22.807 1.00 84.62 406 TRP A C 1
ATOM 3135 O O . TRP A 1 406 ? -7.882 4.243 23.355 1.00 84.62 406 TRP A O 1
ATOM 3145 N N . PRO A 1 407 ? -6.547 5.938 22.775 1.00 72.25 407 PRO A N 1
ATOM 3146 C CA . PRO A 1 407 ? -7.271 6.937 23.566 1.00 72.25 407 PRO A CA 1
ATOM 3147 C C . PRO A 1 407 ? -8.700 7.243 23.085 1.00 72.25 407 PRO A C 1
ATOM 3149 O O . PRO A 1 407 ? -9.443 7.904 23.805 1.00 72.25 407 PRO A O 1
ATOM 3152 N N . GLY A 1 408 ? -9.070 6.846 21.867 1.00 74.50 408 GLY A N 1
ATOM 3153 C CA . GLY A 1 408 ? -10.418 7.036 21.323 1.00 74.50 408 GLY A CA 1
ATOM 3154 C C . GLY A 1 408 ? -11.236 5.751 21.251 1.00 74.50 408 GLY A C 1
ATOM 3155 O O . GLY A 1 408 ? -10.744 4.662 21.516 1.00 74.50 408 GLY A O 1
ATOM 3156 N N . ALA A 1 409 ? -12.499 5.895 20.858 1.00 76.25 409 ALA A N 1
ATOM 3157 C CA . ALA A 1 409 ? -13.485 4.821 20.854 1.00 76.25 409 ALA A CA 1
ATOM 3158 C C . ALA A 1 409 ? -13.658 4.162 19.477 1.00 76.25 409 ALA A C 1
ATOM 3160 O O . ALA A 1 409 ? -13.271 4.718 18.447 1.00 76.25 409 ALA A O 1
ATOM 3161 N N . ILE A 1 410 ? -14.343 3.016 19.445 1.00 84.69 410 ILE A N 1
ATOM 3162 C CA . ILE A 1 410 ? -15.149 2.651 18.274 1.00 84.69 410 ILE A CA 1
ATOM 3163 C C . ILE A 1 410 ? -16.418 3.497 18.320 1.00 84.69 410 ILE A C 1
ATOM 3165 O O . ILE A 1 410 ? -17.203 3.369 19.258 1.00 84.69 410 ILE A O 1
ATOM 3169 N N . SER A 1 411 ? -16.590 4.374 17.333 1.00 82.56 411 SER A N 1
ATOM 3170 C CA . SER A 1 411 ? -17.652 5.367 17.287 1.00 82.56 411 SER A CA 1
ATOM 3171 C C . SER A 1 411 ? -18.630 5.090 16.148 1.00 82.56 411 SER A C 1
ATOM 3173 O O . SER A 1 411 ? -18.244 4.876 15.000 1.00 82.56 411 SER A O 1
ATOM 3175 N N . VAL A 1 412 ? -19.926 5.130 16.461 1.00 85.06 412 VAL A N 1
ATOM 3176 C CA . VAL A 1 412 ? -20.998 5.168 15.458 1.00 85.06 412 VAL A CA 1
ATOM 3177 C C . VAL A 1 412 ? -21.558 6.580 15.448 1.00 85.06 412 VAL A C 1
ATOM 3179 O O . VAL A 1 412 ? -22.093 7.048 16.456 1.00 85.06 412 VAL A O 1
ATOM 3182 N N . ARG A 1 413 ? -21.368 7.293 14.337 1.00 81.31 413 ARG A N 1
ATOM 3183 C CA . ARG A 1 413 ? -21.833 8.672 14.176 1.00 81.31 413 ARG A CA 1
ATOM 3184 C C . ARG A 1 413 ? -23.295 8.692 13.708 1.00 81.31 413 ARG A C 1
ATOM 3186 O O . ARG A 1 413 ? -23.718 7.770 13.009 1.00 81.31 413 ARG A O 1
ATOM 3193 N N . PRO A 1 414 ? -24.073 9.727 14.079 1.00 77.31 414 PRO A N 1
ATOM 3194 C CA . PRO A 1 414 ? -25.427 9.885 13.566 1.00 77.31 414 PRO A CA 1
ATOM 3195 C C . PRO A 1 414 ? -25.411 9.998 12.033 1.00 77.31 414 PRO A C 1
ATOM 3197 O O . PRO A 1 414 ? -24.529 10.675 11.499 1.00 77.31 414 PRO A O 1
ATOM 3200 N N . PRO A 1 415 ? -26.383 9.400 11.325 1.00 79.25 415 PRO A N 1
ATOM 3201 C CA . PRO A 1 415 ? -26.467 9.531 9.883 1.00 79.25 415 PRO A CA 1
ATOM 3202 C C . PRO A 1 415 ? -26.770 10.978 9.495 1.00 79.25 415 PRO A C 1
ATOM 3204 O O . PRO A 1 415 ? -27.603 11.645 10.119 1.00 79.25 415 PRO A O 1
ATOM 3207 N N . ALA A 1 416 ? -26.153 11.448 8.411 1.00 79.00 416 ALA A N 1
ATOM 3208 C CA . ALA A 1 416 ? -26.638 12.643 7.729 1.00 79.00 416 ALA A CA 1
ATOM 3209 C C . ALA A 1 416 ? -28.085 12.423 7.236 1.00 79.00 416 ALA A C 1
ATOM 3211 O O . ALA A 1 416 ? -28.522 11.290 7.045 1.00 79.00 416 ALA A O 1
ATOM 3212 N N . ALA A 1 417 ? -28.840 13.498 6.979 1.00 77.62 417 ALA A N 1
ATOM 3213 C CA . ALA A 1 417 ? -30.277 13.415 6.666 1.00 77.62 417 ALA A CA 1
ATOM 3214 C C . ALA A 1 417 ? -30.639 12.486 5.482 1.00 77.62 417 ALA A C 1
ATOM 3216 O O . ALA A 1 417 ? -31.762 11.992 5.414 1.00 77.62 417 ALA A O 1
ATOM 3217 N N . SER A 1 418 ? -29.710 12.259 4.550 1.00 79.44 418 SER A N 1
ATOM 3218 C CA . SER A 1 418 ? -29.871 11.379 3.384 1.00 79.44 418 SER A CA 1
ATOM 3219 C C . SER A 1 418 ? -29.124 10.045 3.494 1.00 79.44 418 SER A C 1
ATOM 3221 O O . SER A 1 418 ? -29.144 9.271 2.539 1.00 79.44 418 SER A O 1
ATOM 3223 N N . GLN A 1 419 ? -28.430 9.789 4.604 1.00 84.38 419 GLN A N 1
ATOM 3224 C CA . GLN A 1 419 ? -27.587 8.611 4.775 1.00 84.38 419 GLN A CA 1
ATOM 3225 C C . GLN A 1 419 ? -28.399 7.430 5.315 1.00 84.38 419 GLN A C 1
ATOM 3227 O O . GLN A 1 419 ? -29.121 7.549 6.305 1.00 84.38 419 GLN A O 1
ATOM 3232 N N . ILE A 1 420 ? -28.238 6.261 4.695 1.00 88.69 420 ILE A N 1
ATOM 3233 C CA . ILE A 1 420 ? -28.847 5.012 5.166 1.00 88.69 420 ILE A CA 1
ATOM 3234 C C . ILE A 1 420 ? -27.860 4.292 6.088 1.00 88.69 420 ILE A C 1
ATOM 3236 O O . ILE A 1 420 ? -26.823 3.819 5.633 1.00 88.69 420 ILE A O 1
ATOM 3240 N N . MET A 1 421 ? -28.183 4.162 7.375 1.00 89.25 421 MET A N 1
ATOM 3241 C CA . MET A 1 421 ? -27.391 3.369 8.322 1.00 89.25 421 MET A CA 1
ATOM 3242 C C . MET A 1 421 ? -28.266 2.322 9.010 1.00 89.25 421 MET A C 1
ATOM 3244 O O . MET A 1 421 ? -29.329 2.663 9.522 1.00 89.25 421 MET A O 1
ATOM 3248 N N . ASN A 1 422 ? -27.855 1.051 8.990 1.00 91.56 422 ASN A N 1
ATOM 3249 C CA . ASN A 1 422 ? -28.524 -0.042 9.708 1.00 91.56 422 ASN A CA 1
ATOM 3250 C C . ASN A 1 422 ? -27.655 -1.307 9.763 1.00 91.56 422 ASN A C 1
ATOM 3252 O O . ASN A 1 422 ? -26.685 -1.445 9.022 1.00 91.56 422 ASN A O 1
ATOM 3256 N N . ASN A 1 423 ? -28.046 -2.263 10.608 1.00 93.88 423 ASN A N 1
ATOM 3257 C CA . ASN A 1 423 ? -27.410 -3.579 10.701 1.00 93.88 423 ASN A CA 1
ATOM 3258 C C . ASN A 1 423 ? -25.886 -3.499 10.928 1.00 93.88 423 ASN A C 1
ATOM 3260 O O . ASN A 1 423 ? -25.100 -4.153 10.239 1.00 93.88 423 ASN A O 1
ATOM 3264 N N . ILE A 1 424 ? -25.476 -2.644 11.866 1.00 94.56 424 ILE A N 1
ATOM 3265 C CA . ILE A 1 424 ? -24.091 -2.530 12.322 1.00 94.56 424 ILE A CA 1
ATOM 3266 C C . ILE A 1 424 ? -23.954 -3.369 13.597 1.00 94.56 424 ILE A C 1
ATOM 3268 O O . ILE A 1 424 ? -24.691 -3.172 14.557 1.00 94.56 424 ILE A O 1
ATOM 3272 N N . THR A 1 425 ? -23.027 -4.319 13.619 1.00 95.88 425 THR A N 1
ATOM 3273 C CA . THR A 1 425 ? -22.773 -5.177 14.784 1.00 95.88 425 THR A CA 1
ATOM 3274 C C . THR A 1 425 ? -21.346 -4.975 15.265 1.00 95.88 425 THR A C 1
ATOM 3276 O O . THR A 1 425 ? -20.412 -5.118 14.479 1.00 95.88 425 THR A O 1
ATOM 3279 N N . ILE A 1 426 ? -21.185 -4.653 16.547 1.00 94.81 426 ILE A N 1
ATOM 3280 C CA . ILE A 1 426 ? -19.895 -4.553 17.229 1.00 94.81 426 ILE A CA 1
ATOM 3281 C C . ILE A 1 426 ? -19.846 -5.673 18.265 1.00 94.81 426 ILE A C 1
ATOM 3283 O O . ILE A 1 426 ? -20.496 -5.572 19.309 1.00 94.81 426 ILE A O 1
ATOM 3287 N N . SER A 1 427 ? -19.119 -6.751 17.968 1.00 96.50 427 SER A N 1
ATOM 3288 C CA . SER A 1 427 ? -19.144 -7.958 18.795 1.00 96.50 427 SER A CA 1
ATOM 3289 C C . SER A 1 427 ? -17.795 -8.582 19.107 1.00 96.50 427 SER A C 1
ATOM 3291 O O . SER A 1 427 ? -16.848 -8.445 18.343 1.00 96.50 427 SER A O 1
ATOM 3293 N N . ASN A 1 428 ? -17.704 -9.302 20.226 1.00 96.31 428 ASN A N 1
ATOM 3294 C CA . ASN A 1 428 ? -16.523 -10.091 20.601 1.00 96.31 428 ASN A CA 1
ATOM 3295 C C . ASN A 1 428 ? -15.206 -9.292 20.643 1.00 96.31 428 ASN A C 1
ATOM 3297 O O . ASN A 1 428 ? -14.130 -9.879 20.577 1.00 96.31 428 ASN A O 1
ATOM 3301 N N . ASN A 1 429 ? -15.253 -7.959 20.703 1.00 93.50 429 ASN A N 1
ATOM 3302 C CA . ASN A 1 429 ? -14.046 -7.143 20.731 1.00 93.50 429 ASN A CA 1
ATOM 3303 C C . ASN A 1 429 ? -13.509 -7.077 22.162 1.00 93.50 429 ASN A C 1
ATOM 3305 O O . ASN A 1 429 ? -14.280 -7.006 23.120 1.00 93.50 429 ASN A O 1
ATOM 3309 N N . ALA A 1 430 ? -12.187 -7.055 22.294 1.00 90.88 430 ALA A N 1
ATOM 3310 C CA . ALA A 1 430 ? -11.497 -6.876 23.560 1.00 90.88 430 ALA A CA 1
ATOM 3311 C C . ALA A 1 430 ? -10.881 -5.475 23.625 1.00 90.88 430 ALA A C 1
ATOM 3313 O O . ALA A 1 430 ? -10.160 -5.057 22.718 1.00 90.88 430 ALA A O 1
ATOM 3314 N N . TYR A 1 431 ? -11.139 -4.762 24.716 1.00 89.00 431 TYR A N 1
ATOM 3315 C CA . TYR A 1 431 ? -10.609 -3.426 24.968 1.00 89.00 431 TYR A CA 1
ATOM 3316 C C . TYR A 1 431 ? -9.766 -3.451 26.225 1.00 89.00 431 TYR A C 1
ATOM 3318 O O . TYR A 1 431 ? -10.224 -3.923 27.257 1.00 89.00 431 TYR A O 1
ATOM 3326 N N . TYR A 1 432 ? -8.566 -2.897 26.158 1.00 87.19 432 TYR A N 1
ATOM 3327 C CA . TYR A 1 432 ? -7.747 -2.617 27.319 1.00 87.19 432 TYR A CA 1
ATOM 3328 C C . TYR A 1 432 ? -7.351 -1.148 27.354 1.00 87.19 432 TYR A C 1
ATOM 3330 O O . TYR A 1 432 ? -6.810 -0.628 26.377 1.00 87.19 432 TYR A O 1
ATOM 3338 N N . GLN A 1 433 ? -7.554 -0.509 28.505 1.00 83.00 433 GLN A N 1
ATOM 3339 C CA . GLN A 1 433 ? -7.075 0.842 28.768 1.00 83.00 433 GLN A CA 1
ATOM 3340 C C . GLN A 1 433 ? -6.502 0.956 30.181 1.00 83.00 433 GLN A C 1
ATOM 3342 O O . GLN A 1 433 ? -7.111 0.526 31.162 1.00 83.00 433 GLN A O 1
ATOM 3347 N N . ASP A 1 434 ? -5.353 1.615 30.290 1.00 81.19 434 ASP A N 1
ATOM 3348 C CA . ASP A 1 434 ? -4.897 2.185 31.553 1.00 81.19 434 ASP A CA 1
ATOM 3349 C C . ASP A 1 434 ? -5.690 3.474 31.848 1.00 81.19 434 ASP A C 1
ATOM 3351 O O . ASP A 1 434 ? -5.537 4.502 31.171 1.00 81.19 434 ASP A O 1
ATOM 3355 N N . LEU A 1 435 ? -6.564 3.408 32.855 1.00 76.44 435 LEU A N 1
ATOM 3356 C CA . LEU A 1 435 ? -7.423 4.512 33.288 1.00 76.44 435 LEU A CA 1
ATOM 3357 C C . LEU A 1 435 ? -6.826 5.283 34.472 1.00 76.44 435 LEU A C 1
ATOM 3359 O O . LEU A 1 435 ? -7.552 5.971 35.193 1.00 76.44 435 LEU A O 1
ATOM 3363 N N . THR A 1 436 ? -5.509 5.196 34.686 1.00 75.19 436 THR A N 1
ATOM 3364 C CA . THR A 1 436 ? -4.810 6.037 35.664 1.00 75.19 436 THR A CA 1
ATOM 3365 C C . THR A 1 436 ? -5.135 7.517 35.405 1.00 75.19 436 THR A C 1
ATOM 3367 O O . THR A 1 436 ? -4.848 8.021 34.312 1.00 75.19 436 THR A O 1
ATOM 3370 N N . PRO A 1 437 ? -5.713 8.246 36.385 1.00 65.88 437 PRO A N 1
ATOM 3371 C CA . PRO A 1 437 ? -6.051 9.652 36.214 1.00 65.88 437 PRO A CA 1
ATOM 3372 C C . PRO A 1 437 ? -4.827 10.472 35.810 1.00 65.88 437 PRO A C 1
ATOM 3374 O O . PRO A 1 437 ? -3.761 10.372 36.422 1.00 65.88 437 PRO A O 1
ATOM 3377 N N . GLN A 1 438 ? -4.973 11.310 34.784 1.00 62.97 438 GLN A N 1
ATOM 3378 C CA . GLN A 1 438 ? -3.872 12.175 34.374 1.00 62.97 438 GLN A CA 1
ATOM 3379 C C . GLN A 1 438 ? -3.600 13.268 35.423 1.00 62.97 438 GLN A C 1
ATOM 3381 O O . GLN A 1 438 ? -4.525 13.684 36.124 1.00 62.97 438 GLN A O 1
ATOM 3386 N N . PRO A 1 439 ? -2.364 13.806 35.513 1.00 57.84 439 PRO A N 1
ATOM 3387 C CA . PRO A 1 439 ? -2.000 14.834 36.500 1.00 57.84 439 PRO A CA 1
ATOM 3388 C C . PRO A 1 439 ? -2.858 16.109 36.453 1.00 57.84 439 PRO A C 1
ATOM 3390 O O . PRO A 1 439 ? -2.914 16.854 37.426 1.00 57.84 439 PRO A O 1
ATOM 3393 N N . ASN A 1 440 ? -3.526 16.370 35.325 1.00 57.84 440 ASN A N 1
ATOM 3394 C CA . ASN A 1 440 ? -4.451 17.488 35.128 1.00 57.84 440 ASN A CA 1
ATOM 3395 C C . ASN A 1 440 ? -5.919 17.152 35.472 1.00 57.84 440 ASN A C 1
ATOM 3397 O O . ASN A 1 440 ? -6.796 17.972 35.213 1.00 57.84 440 ASN A O 1
ATOM 3401 N N . GLY A 1 441 ? -6.198 15.962 36.016 1.00 53.12 441 GLY A N 1
ATOM 3402 C CA . GLY A 1 441 ? -7.545 15.495 36.358 1.00 53.12 441 GLY A CA 1
ATOM 3403 C C . GLY A 1 441 ? -8.410 15.102 35.156 1.00 53.12 441 GLY A C 1
ATOM 3404 O O . GLY A 1 441 ? -9.616 14.933 35.312 1.00 53.12 441 GLY A O 1
ATOM 3405 N N . ASN A 1 442 ? -7.831 14.983 33.956 1.00 58.41 442 ASN A N 1
ATOM 3406 C CA . ASN A 1 442 ? -8.589 14.676 32.749 1.00 58.41 442 ASN A CA 1
ATOM 3407 C C . ASN A 1 442 ? -8.977 13.182 32.678 1.00 58.41 442 ASN A C 1
ATOM 3409 O O . ASN A 1 442 ? -8.104 12.316 32.746 1.00 58.41 442 ASN A O 1
ATOM 3413 N N . LEU A 1 443 ? -10.278 12.910 32.508 1.00 56.66 443 LEU A N 1
ATOM 3414 C CA . LEU A 1 443 ? -10.906 11.581 32.408 1.00 56.66 443 LEU A CA 1
ATOM 3415 C C . LEU A 1 443 ? -11.117 11.111 30.951 1.00 56.66 443 LEU A C 1
ATOM 3417 O O . LEU A 1 443 ? -11.842 10.153 30.717 1.00 56.66 443 LEU A O 1
ATOM 3421 N N . ASN A 1 444 ? -10.536 11.794 29.959 1.00 56.56 444 ASN A N 1
ATOM 3422 C CA . ASN A 1 444 ? -10.852 11.625 28.527 1.00 56.56 444 ASN A CA 1
ATOM 3423 C C . ASN A 1 444 ? -10.540 10.251 27.890 1.00 56.56 444 ASN A C 1
ATOM 3425 O O . ASN A 1 444 ? -10.653 10.126 26.674 1.00 56.56 444 ASN A O 1
ATOM 3429 N N . ASN A 1 445 ? -10.162 9.229 28.651 1.00 62.16 445 ASN A N 1
ATOM 3430 C CA . ASN A 1 445 ? -9.858 7.907 28.112 1.00 62.16 445 ASN A CA 1
ATOM 3431 C C . ASN A 1 445 ? -11.090 6.997 28.219 1.00 62.16 445 ASN A C 1
ATOM 3433 O O . ASN A 1 445 ? -11.103 6.065 29.018 1.00 62.16 445 ASN A O 1
ATOM 3437 N N . ALA A 1 446 ? -12.143 7.272 27.450 1.00 64.94 446 ALA A N 1
ATOM 3438 C CA . ALA A 1 446 ? -13.239 6.312 27.363 1.00 64.94 446 ALA A CA 1
ATOM 3439 C C . ALA A 1 446 ? -12.767 5.045 26.629 1.00 64.94 446 ALA A C 1
ATOM 3441 O O . ALA A 1 446 ? -12.124 5.144 25.588 1.00 64.94 446 ALA A O 1
ATOM 3442 N N . LEU A 1 447 ? -13.109 3.869 27.158 1.00 66.69 447 LEU A N 1
ATOM 3443 C CA . LEU A 1 447 ? -12.883 2.564 26.534 1.00 66.69 447 LEU A CA 1
ATOM 3444 C C . LEU A 1 447 ? -13.639 2.459 25.205 1.00 66.69 447 LEU A C 1
ATOM 3446 O O . LEU A 1 447 ? -13.082 2.039 24.195 1.00 66.69 447 LEU A O 1
ATOM 3450 N N . VAL A 1 448 ? -14.916 2.853 25.214 1.00 71.31 448 VAL A N 1
ATOM 3451 C CA . VAL A 1 448 ? -15.820 2.857 24.055 1.00 71.31 448 VAL A CA 1
ATOM 3452 C C . VAL A 1 448 ? -16.794 4.026 24.166 1.00 71.31 448 VAL A C 1
ATOM 3454 O O . VAL A 1 448 ? -17.100 4.507 25.258 1.00 71.31 448 VAL A O 1
ATOM 3457 N N . GLY A 1 449 ? -17.281 4.501 23.022 1.00 69.38 449 GLY A N 1
ATOM 3458 C CA . GLY A 1 449 ? -18.190 5.626 22.931 1.00 69.38 449 GLY A CA 1
ATOM 3459 C C . GLY A 1 449 ? -19.200 5.458 21.806 1.00 69.38 449 GLY A C 1
ATOM 3460 O O . GLY A 1 449 ? -18.829 5.421 20.636 1.00 69.38 449 GLY A O 1
ATOM 3461 N N . VAL A 1 450 ? -20.484 5.429 22.150 1.00 68.62 450 VAL A N 1
ATOM 3462 C CA . VAL A 1 450 ? -21.585 5.541 21.188 1.00 68.62 450 VAL A CA 1
ATOM 3463 C C . VAL A 1 450 ? -22.077 6.980 21.160 1.00 68.62 450 VAL A C 1
ATOM 3465 O O . VAL A 1 450 ? -22.453 7.540 22.187 1.00 68.62 450 VAL A O 1
ATOM 3468 N N . PHE A 1 451 ? -22.075 7.611 19.988 1.00 69.44 451 PHE A N 1
ATOM 3469 C CA . PHE A 1 451 ? -22.596 8.971 19.833 1.00 69.44 451 PHE A CA 1
ATOM 3470 C C . PHE A 1 451 ? -24.088 8.925 19.450 1.00 69.44 451 PHE A C 1
ATOM 3472 O O . PHE A 1 451 ? -24.608 7.882 19.061 1.00 69.44 451 PHE A O 1
ATOM 3479 N N . ASN A 1 452 ? -24.805 10.039 19.646 1.00 61.25 452 ASN A N 1
ATOM 3480 C CA . ASN A 1 452 ? -26.278 10.112 19.629 1.00 61.25 452 ASN A CA 1
ATOM 3481 C C . ASN A 1 452 ? -26.957 9.340 18.473 1.00 61.25 452 ASN A C 1
ATOM 3483 O O . ASN A 1 452 ? -26.505 9.385 17.334 1.00 61.25 452 ASN A O 1
ATOM 3487 N N . SER A 1 453 ? -28.135 8.763 18.740 1.00 61.84 453 SER A N 1
ATOM 3488 C CA . SER A 1 453 ? -28.991 8.046 17.767 1.00 61.84 453 SER A CA 1
ATOM 3489 C C . SER A 1 453 ? -28.488 6.668 17.307 1.00 61.84 453 SER A C 1
ATOM 3491 O O . SER A 1 453 ? -28.961 6.164 16.291 1.00 61.84 453 SER A O 1
ATOM 3493 N N . TYR A 1 454 ? -27.572 6.035 18.049 1.00 70.69 454 TYR A N 1
ATOM 3494 C CA . TYR A 1 454 ? -27.028 4.707 17.723 1.00 70.69 454 TYR A CA 1
ATOM 3495 C C . TYR A 1 454 ? -28.035 3.550 17.876 1.00 70.69 454 TYR A C 1
ATOM 3497 O O . TYR A 1 454 ? -27.900 2.546 17.184 1.00 70.69 454 TYR A O 1
ATOM 3505 N N . GLU A 1 455 ? -29.041 3.688 18.747 1.00 70.88 455 GLU A N 1
ATOM 3506 C CA . GLU A 1 455 ? -29.902 2.598 19.259 1.00 70.88 455 GLU A CA 1
ATOM 3507 C C . GLU A 1 455 ? -30.667 1.822 18.171 1.00 70.88 455 GLU A C 1
ATOM 3509 O O . GLU A 1 455 ? -31.000 0.656 18.352 1.00 70.88 455 GLU A O 1
ATOM 3514 N N . ASN A 1 456 ? -30.922 2.451 17.017 1.00 78.44 456 ASN A N 1
ATOM 3515 C CA . ASN A 1 456 ? -31.586 1.818 15.869 1.00 78.44 456 ASN A CA 1
ATOM 3516 C C . ASN A 1 456 ? -30.623 1.470 14.719 1.00 78.44 456 ASN A C 1
ATOM 3518 O O . ASN A 1 456 ? -31.052 0.963 13.682 1.00 78.44 456 ASN A O 1
ATOM 3522 N N . LEU A 1 457 ? -29.337 1.786 14.869 1.00 86.00 457 LEU A N 1
ATOM 3523 C CA . LEU A 1 457 ? -28.321 1.675 13.822 1.00 86.00 457 LEU A CA 1
ATOM 3524 C C . LEU A 1 457 ? -27.353 0.530 14.103 1.00 86.00 457 LEU A C 1
ATOM 3526 O O . LEU A 1 457 ? -26.986 -0.202 13.179 1.00 86.00 457 LEU A O 1
ATOM 3530 N N . ALA A 1 458 ? -26.947 0.401 15.368 1.00 89.25 458 ALA A N 1
ATOM 3531 C CA . ALA A 1 458 ? -25.889 -0.489 15.803 1.00 89.25 458 ALA A CA 1
ATOM 3532 C C . ALA A 1 458 ? -26.260 -1.267 17.069 1.00 89.25 458 ALA A C 1
ATOM 3534 O O . ALA A 1 458 ? -26.942 -0.748 17.950 1.00 89.25 458 ALA A O 1
ATOM 3535 N N . SER A 1 459 ? -25.750 -2.491 17.176 1.00 91.94 459 SER A N 1
ATOM 3536 C CA . SER A 1 459 ? -25.832 -3.323 18.377 1.00 91.94 459 SER A CA 1
ATOM 3537 C C . SER A 1 459 ? -24.442 -3.700 18.875 1.00 91.94 459 SER A C 1
ATOM 3539 O O . SER A 1 459 ? -23.580 -4.071 18.073 1.00 91.94 459 SER A O 1
ATOM 3541 N N . PHE A 1 460 ? -24.262 -3.670 20.192 1.00 92.31 460 PHE A N 1
ATOM 3542 C CA . PHE A 1 460 ? -23.066 -4.140 20.885 1.00 92.31 460 PHE A CA 1
ATOM 3543 C C . PHE A 1 460 ? -23.358 -5.496 21.525 1.00 92.31 460 PHE A C 1
ATOM 3545 O O . PHE A 1 460 ? -24.459 -5.693 22.048 1.00 92.31 460 PHE A O 1
ATOM 3552 N N . LYS A 1 461 ? -22.426 -6.450 21.422 1.00 95.31 461 LYS A N 1
ATOM 3553 C CA . LYS A 1 461 ? -22.637 -7.803 21.941 1.00 95.31 461 LYS A CA 1
ATOM 3554 C C . LYS A 1 461 ? -21.342 -8.543 22.301 1.00 95.31 461 LYS A C 1
ATOM 3556 O O . LYS A 1 461 ? -20.420 -8.596 21.498 1.00 95.31 461 LYS A O 1
ATOM 3561 N N . ASP A 1 462 ? -21.337 -9.247 23.428 1.00 96.38 462 ASP A N 1
ATOM 3562 C CA . ASP A 1 462 ? -20.255 -10.134 23.875 1.00 96.38 462 ASP A CA 1
ATOM 3563 C C . ASP A 1 462 ? -18.852 -9.464 23.860 1.00 96.38 462 ASP A C 1
ATOM 3565 O O . ASP A 1 462 ? -17.835 -10.136 23.684 1.00 96.38 462 ASP A O 1
ATOM 3569 N N . ASN A 1 463 ? -18.767 -8.133 24.001 1.00 93.81 463 ASN A N 1
ATOM 3570 C CA . ASN A 1 463 ? -17.499 -7.410 24.098 1.00 93.81 463 ASN A CA 1
ATOM 3571 C C . ASN A 1 463 ? -16.925 -7.501 25.519 1.00 93.81 463 ASN A C 1
ATOM 3573 O O . ASN A 1 463 ? -17.650 -7.587 26.514 1.00 93.81 463 ASN A O 1
ATOM 3577 N N . LYS A 1 464 ? -15.594 -7.441 25.608 1.00 91.94 464 LYS A N 1
ATOM 3578 C CA . LYS A 1 464 ? -14.844 -7.565 26.859 1.00 91.94 464 LYS A CA 1
ATOM 3579 C C . LYS A 1 464 ? -14.038 -6.307 27.138 1.00 91.94 464 LYS A C 1
ATOM 3581 O O . LYS A 1 464 ? -13.281 -5.833 26.289 1.00 91.94 464 LYS A O 1
ATOM 3586 N N . TYR A 1 465 ? -14.176 -5.794 28.351 1.00 89.75 465 TYR A N 1
ATOM 3587 C CA . TYR A 1 465 ? -13.611 -4.528 28.792 1.00 89.75 465 TYR A CA 1
ATOM 3588 C C . TYR A 1 465 ? -12.646 -4.759 29.947 1.00 89.75 465 TYR A C 1
ATOM 3590 O O . TYR A 1 465 ? -13.052 -5.017 31.078 1.00 89.75 465 TYR A O 1
ATOM 3598 N N . PHE A 1 466 ? -11.359 -4.652 29.647 1.00 87.88 466 PHE A N 1
ATOM 3599 C CA . PHE A 1 466 ? -10.256 -4.761 30.587 1.00 87.88 466 PHE A CA 1
ATOM 3600 C C . PHE A 1 466 ? -9.747 -3.368 30.951 1.00 87.88 466 PHE A C 1
ATOM 3602 O O . PHE A 1 466 ? -9.599 -2.496 30.091 1.00 87.88 466 PHE A O 1
ATOM 3609 N N . HIS A 1 467 ? -9.418 -3.148 32.219 1.00 85.75 467 HIS A N 1
ATOM 3610 C CA . HIS A 1 467 ? -8.766 -1.907 32.620 1.00 85.75 467 HIS A CA 1
ATOM 3611 C C . HIS A 1 467 ? -7.791 -2.100 33.777 1.00 85.75 467 HIS A C 1
ATOM 3613 O O . HIS A 1 467 ? -7.961 -2.983 34.616 1.00 85.75 467 HIS A O 1
ATOM 3619 N N . TYR A 1 468 ? -6.783 -1.232 33.833 1.00 82.75 468 TYR A N 1
ATOM 3620 C CA . TYR A 1 468 ? -5.893 -1.077 34.983 1.00 82.75 468 TYR A CA 1
ATOM 3621 C C . TYR A 1 468 ? -6.065 0.325 35.569 1.00 82.75 468 TYR A C 1
ATOM 3623 O O . TYR A 1 468 ? -6.083 1.304 34.821 1.00 82.75 468 TYR A O 1
ATOM 3631 N N . ASN A 1 469 ? -6.207 0.410 36.899 1.00 73.81 469 ASN A N 1
ATOM 3632 C CA . ASN A 1 469 ? -6.707 1.588 37.621 1.00 73.81 469 ASN A CA 1
ATOM 3633 C C . ASN A 1 469 ? -8.104 2.026 37.130 1.00 73.81 469 ASN A C 1
ATOM 3635 O O . ASN A 1 469 ? -8.536 1.663 36.042 1.00 73.81 469 ASN A O 1
ATOM 3639 N N . MET A 1 470 ? -8.894 2.719 37.952 1.00 69.25 470 MET A N 1
ATOM 3640 C CA . MET A 1 470 ? -10.286 3.036 37.596 1.00 69.25 470 MET A CA 1
ATOM 3641 C C . MET A 1 470 ? -10.604 4.511 37.810 1.00 69.25 470 MET A C 1
ATOM 3643 O O . MET A 1 470 ? -10.341 5.058 38.882 1.00 69.25 470 MET A O 1
ATOM 3647 N N . HIS A 1 471 ? -11.256 5.110 36.813 1.00 67.69 471 HIS A N 1
ATOM 3648 C CA . HIS A 1 471 ? -12.259 6.143 37.050 1.00 67.69 471 HIS A CA 1
ATOM 3649 C C . HIS A 1 471 ? -13.657 5.547 36.838 1.00 67.69 471 HIS A C 1
ATOM 3651 O O . HIS A 1 471 ? -13.831 4.599 36.077 1.00 67.69 471 HIS A O 1
ATOM 3657 N N . ASP A 1 472 ? -14.664 6.090 37.511 1.00 71.94 472 ASP A N 1
ATOM 3658 C CA . ASP A 1 472 ? -16.008 5.506 37.654 1.00 71.94 472 ASP A CA 1
ATOM 3659 C C . ASP A 1 472 ? -16.881 5.534 36.384 1.00 71.94 472 ASP A C 1
ATOM 3661 O O . ASP A 1 472 ? -18.013 5.050 36.400 1.00 71.94 472 ASP A O 1
ATOM 3665 N N . ARG A 1 473 ? -16.383 6.106 35.280 1.00 79.19 473 ARG A N 1
ATOM 3666 C CA . ARG A 1 473 ? -17.160 6.348 34.051 1.00 79.19 473 ARG A CA 1
ATOM 3667 C C . ARG A 1 473 ? -16.358 6.095 32.765 1.00 79.19 473 ARG A C 1
ATOM 3669 O O . ARG A 1 473 ? -15.930 7.062 32.133 1.00 79.19 473 ARG A O 1
ATOM 3676 N N . PRO A 1 474 ? -16.089 4.832 32.392 1.00 81.31 474 PRO A N 1
ATOM 3677 C CA . PRO A 1 474 ? -15.185 4.499 31.292 1.00 81.31 474 PRO A CA 1
ATOM 3678 C C . PRO A 1 474 ? -15.841 4.505 29.902 1.00 81.31 474 PRO A C 1
ATOM 3680 O O . PRO A 1 474 ? -15.170 4.201 28.924 1.00 81.31 474 PRO A O 1
ATOM 3683 N N . PHE A 1 475 ? -17.122 4.848 29.779 1.00 84.88 475 PHE A N 1
ATOM 3684 C CA . PHE A 1 475 ? -17.843 4.845 28.503 1.00 84.88 475 PHE A CA 1
ATOM 3685 C C . PHE A 1 475 ? -18.353 6.218 28.118 1.00 84.88 475 PHE A C 1
ATOM 3687 O O . PHE A 1 475 ? -18.535 7.060 28.989 1.00 84.88 475 PHE A O 1
ATOM 3694 N N . VAL A 1 476 ? -18.639 6.428 26.833 1.00 81.31 476 VAL A N 1
ATOM 3695 C CA . VAL A 1 476 ? -19.404 7.585 26.350 1.00 81.31 476 VAL A CA 1
ATOM 3696 C C . VAL A 1 476 ? -20.725 7.116 25.747 1.00 81.31 476 VAL A C 1
ATOM 3698 O O . VAL A 1 476 ? -20.736 6.289 24.840 1.00 81.31 476 VAL A O 1
ATOM 3701 N N . VAL A 1 477 ? -21.834 7.699 26.197 1.00 79.94 477 VAL A N 1
ATOM 3702 C CA . VAL A 1 477 ? -23.145 7.581 25.546 1.00 79.94 477 VAL A CA 1
ATOM 3703 C C . VAL A 1 477 ? -23.638 8.985 25.212 1.00 79.94 477 VAL A C 1
ATOM 3705 O O . VAL A 1 477 ? -23.820 9.841 26.083 1.00 79.94 477 VAL A O 1
ATOM 3708 N N . GLY A 1 478 ? -23.803 9.255 23.920 1.00 77.12 478 GLY A N 1
ATOM 3709 C CA . GLY A 1 478 ? -24.092 10.587 23.411 1.00 77.12 478 GLY A CA 1
ATOM 3710 C C . GLY A 1 478 ? -22.928 11.549 23.644 1.00 77.12 478 GLY A C 1
ATOM 3711 O O . GLY A 1 478 ? -21.909 11.476 22.963 1.00 77.12 478 GLY A O 1
ATOM 3712 N N . THR A 1 479 ? -23.087 12.474 24.590 1.00 75.62 479 THR A N 1
ATOM 3713 C CA . THR A 1 479 ? -22.036 13.418 25.022 1.00 75.62 479 THR A CA 1
ATOM 3714 C C . THR A 1 479 ? -21.622 13.219 26.480 1.00 75.62 479 THR A C 1
ATOM 3716 O O . THR A 1 479 ? -20.875 14.031 27.023 1.00 75.62 479 THR A O 1
ATOM 3719 N N . SER A 1 480 ? -22.144 12.185 27.138 1.00 80.56 480 SER A N 1
ATOM 3720 C CA . SER A 1 480 ? -21.973 11.955 28.569 1.00 80.56 480 SER A CA 1
ATOM 3721 C C . SER A 1 480 ? -21.058 10.768 28.807 1.00 80.56 480 SER A C 1
ATOM 3723 O O . SER A 1 480 ? -21.220 9.733 28.168 1.00 80.56 480 SER A O 1
ATOM 3725 N N . LEU A 1 481 ? -20.137 10.897 29.764 1.00 81.88 481 LEU A N 1
ATOM 3726 C CA . LEU A 1 481 ? -19.440 9.732 30.302 1.00 81.88 481 LEU A CA 1
ATOM 3727 C C . LEU A 1 481 ? -20.438 8.869 31.099 1.00 81.88 481 LEU A C 1
ATOM 3729 O O . LEU A 1 481 ? -21.262 9.433 31.816 1.00 81.88 481 LEU A O 1
ATOM 3733 N N . THR A 1 482 ? -20.386 7.546 31.036 1.00 85.69 482 THR A N 1
ATOM 3734 C CA . THR A 1 482 ? -21.339 6.660 31.738 1.00 85.69 482 THR A CA 1
ATOM 3735 C C . THR A 1 482 ? -20.628 5.588 32.546 1.00 85.69 482 THR A C 1
ATOM 3737 O O . THR A 1 482 ? -19.486 5.226 32.246 1.00 85.69 482 THR A O 1
ATOM 3740 N N . THR A 1 483 ? -21.293 5.112 33.599 1.00 88.19 483 THR A N 1
ATOM 3741 C CA . THR A 1 483 ? -20.777 4.032 34.452 1.00 88.19 483 THR A CA 1
ATOM 3742 C C . THR A 1 483 ? -20.838 2.680 33.737 1.00 88.19 483 THR A C 1
ATOM 3744 O O . THR A 1 483 ? -21.458 2.535 32.681 1.00 88.19 483 THR A O 1
ATOM 3747 N N . VAL A 1 484 ? -20.190 1.675 34.329 1.00 88.56 484 VAL A N 1
ATOM 3748 C CA . VAL A 1 484 ? -20.280 0.277 33.879 1.00 88.56 484 VAL A CA 1
ATOM 3749 C C . VAL A 1 484 ? -21.723 -0.234 33.944 1.00 88.56 484 VAL A C 1
ATOM 3751 O O . VAL A 1 484 ? -22.202 -0.811 32.971 1.00 88.56 484 VAL A O 1
ATOM 3754 N N . ASP A 1 485 ? -22.431 0.037 35.043 1.00 90.50 485 ASP A N 1
ATOM 3755 C CA . ASP A 1 485 ? -23.822 -0.395 35.225 1.00 90.50 485 ASP A CA 1
ATOM 3756 C C . ASP A 1 485 ? -24.752 0.256 34.190 1.00 90.50 485 ASP A C 1
ATOM 3758 O O . ASP A 1 485 ? -25.561 -0.426 33.565 1.00 90.50 485 ASP A O 1
ATOM 3762 N N . GLU A 1 486 ? -24.594 1.563 33.945 1.00 90.50 486 GLU A N 1
ATOM 3763 C CA . GLU A 1 486 ? -25.376 2.285 32.934 1.00 90.50 486 GLU A CA 1
ATOM 3764 C C . GLU A 1 486 ? -25.116 1.751 31.518 1.00 90.50 486 GLU A C 1
ATOM 3766 O O . GLU A 1 486 ? -26.051 1.657 30.721 1.00 90.50 486 GLU A O 1
ATOM 3771 N N . TRP A 1 487 ? -23.866 1.401 31.195 1.00 90.38 487 TRP A N 1
ATOM 3772 C CA . TRP A 1 487 ? -23.514 0.796 29.908 1.00 90.38 487 TRP A CA 1
ATOM 3773 C C . TRP A 1 487 ? -24.141 -0.589 29.745 1.00 90.38 487 TRP A C 1
ATOM 3775 O O . TRP A 1 487 ? -24.771 -0.863 28.722 1.00 90.38 487 TRP A O 1
ATOM 3785 N N . ALA A 1 488 ? -24.005 -1.446 30.758 1.00 91.38 488 ALA A N 1
ATOM 3786 C CA . ALA A 1 488 ? -24.556 -2.793 30.734 1.00 91.38 488 ALA A CA 1
ATOM 3787 C C . ALA A 1 488 ? -26.090 -2.779 30.630 1.00 91.38 488 ALA A C 1
ATOM 3789 O O . ALA A 1 488 ? -26.671 -3.580 29.907 1.00 91.38 488 ALA A O 1
ATOM 3790 N N . GLU A 1 489 ? -26.763 -1.849 31.307 1.00 91.75 489 GLU A N 1
ATOM 3791 C CA . GLU A 1 489 ? -28.223 -1.759 31.265 1.00 91.75 489 GLU A CA 1
ATOM 3792 C C . GLU A 1 489 ? -28.747 -1.215 29.927 1.00 91.75 489 GLU A C 1
ATOM 3794 O O . GLU A 1 489 ? -29.718 -1.748 29.387 1.00 91.75 489 GLU A O 1
ATOM 3799 N N . ASN A 1 490 ? -28.118 -0.166 29.386 1.00 88.06 490 ASN A N 1
ATOM 3800 C CA . ASN A 1 490 ? -28.695 0.604 28.278 1.00 88.06 490 ASN A CA 1
ATOM 3801 C C . ASN A 1 490 ? -28.089 0.298 26.903 1.00 88.06 490 ASN A C 1
ATOM 3803 O O . ASN A 1 490 ? -28.741 0.561 25.895 1.00 88.06 490 ASN A O 1
ATOM 3807 N N . VAL A 1 491 ? -26.857 -0.219 26.846 1.00 89.25 491 VAL A N 1
ATOM 3808 C CA . VAL A 1 491 ? -26.114 -0.398 25.587 1.00 89.25 491 VAL A CA 1
ATOM 3809 C C . VAL A 1 491 ? -25.790 -1.862 25.325 1.00 89.25 491 VAL A C 1
ATOM 3811 O O . VAL A 1 491 ? -26.083 -2.368 24.242 1.00 89.25 491 VAL A O 1
ATOM 3814 N N . GLU A 1 492 ? -25.194 -2.551 26.301 1.00 92.88 492 GLU A N 1
ATOM 3815 C CA . GLU A 1 492 ? -24.689 -3.912 26.110 1.00 92.88 492 GLU A CA 1
ATOM 3816 C C . GLU A 1 492 ? -24.851 -4.801 27.358 1.00 92.88 492 GLU A C 1
ATOM 3818 O O . GLU A 1 492 ? -23.907 -4.981 28.130 1.00 92.88 492 GLU A O 1
ATOM 3823 N N . PRO A 1 493 ? -26.011 -5.459 27.527 1.00 94.56 493 PRO A N 1
ATOM 3824 C CA . PRO A 1 493 ? -26.242 -6.379 28.647 1.00 94.56 493 PRO A CA 1
ATOM 3825 C C . PRO A 1 493 ? -25.331 -7.611 28.677 1.00 94.56 493 PRO A C 1
ATOM 3827 O O . PRO A 1 493 ? -25.224 -8.274 29.705 1.00 94.56 493 PRO A O 1
ATOM 3830 N N . SER A 1 494 ? -24.705 -7.949 27.548 1.00 95.94 494 SER A N 1
ATOM 3831 C CA . SER A 1 494 ? -23.759 -9.063 27.413 1.00 95.94 494 SER A CA 1
ATOM 3832 C C . SER A 1 494 ? -22.303 -8.686 27.702 1.00 95.94 494 SER A C 1
ATOM 3834 O O . SER A 1 494 ? -21.437 -9.543 27.572 1.00 95.94 494 SER A O 1
ATOM 3836 N N . ALA A 1 495 ? -22.015 -7.420 28.015 1.00 93.38 495 ALA A N 1
ATOM 3837 C CA . ALA A 1 495 ? -20.650 -6.949 28.211 1.00 93.38 495 ALA A CA 1
ATOM 3838 C C . ALA A 1 495 ? -19.988 -7.632 29.416 1.00 93.38 495 ALA A C 1
ATOM 3840 O O . ALA A 1 495 ? -20.582 -7.736 30.492 1.00 93.38 495 ALA A O 1
ATOM 3841 N N . GLU A 1 496 ? -18.728 -8.034 29.260 1.00 92.50 496 GLU A N 1
ATOM 3842 C CA . GLU A 1 496 ? -17.911 -8.510 30.373 1.00 92.50 496 GLU A CA 1
ATOM 3843 C C . GLU A 1 496 ? -16.917 -7.439 30.822 1.00 92.50 496 GLU A C 1
ATOM 3845 O O . GLU A 1 496 ? -16.208 -6.840 30.011 1.00 92.50 496 GLU A O 1
ATOM 3850 N N . PHE A 1 497 ? -16.829 -7.240 32.134 1.00 88.75 497 PHE A N 1
ATOM 3851 C CA . PHE A 1 497 ? -16.016 -6.204 32.760 1.00 88.75 497 PHE A CA 1
ATOM 3852 C C . PHE A 1 497 ? -14.972 -6.805 33.685 1.00 88.75 497 PHE A C 1
ATOM 3854 O O . PHE A 1 497 ? -15.311 -7.535 34.615 1.00 88.75 497 PHE A O 1
ATOM 3861 N N . HIS A 1 498 ? -13.708 -6.458 33.449 1.00 87.94 498 HIS A N 1
ATOM 3862 C CA . HIS A 1 498 ? -12.563 -7.079 34.102 1.00 87.94 498 HIS A CA 1
ATOM 3863 C C . HIS A 1 498 ? -11.564 -6.023 34.589 1.00 87.94 498 HIS A C 1
ATOM 3865 O O . HIS A 1 498 ? -10.988 -5.269 33.802 1.00 87.94 498 HIS A O 1
ATOM 3871 N N . THR A 1 499 ? -11.313 -6.001 35.896 1.00 85.94 499 THR A N 1
ATOM 3872 C CA . THR A 1 499 ? -10.254 -5.181 36.502 1.00 85.94 499 THR A CA 1
ATOM 3873 C C . THR A 1 499 ? -8.961 -5.984 36.564 1.00 85.94 499 THR A C 1
ATOM 3875 O O . THR A 1 499 ? -8.942 -7.065 37.151 1.00 85.94 499 THR A O 1
ATOM 3878 N N . LEU A 1 500 ? -7.872 -5.449 36.012 1.00 84.56 500 LEU A N 1
ATOM 3879 C CA . LEU A 1 500 ? -6.546 -6.059 36.098 1.00 84.56 500 LEU A CA 1
ATOM 3880 C C . LEU A 1 500 ? -5.810 -5.596 37.363 1.00 84.56 500 LEU A C 1
ATOM 3882 O O . LEU A 1 500 ? -5.914 -4.430 37.756 1.00 84.56 500 LEU A O 1
ATOM 3886 N N . SER A 1 501 ? -5.029 -6.488 37.982 1.00 84.50 501 SER A N 1
ATOM 3887 C CA . SER A 1 501 ? -4.184 -6.138 39.137 1.00 84.50 501 SER A CA 1
ATOM 3888 C C . SER A 1 501 ? -2.899 -5.403 38.727 1.00 84.50 501 SER A C 1
ATOM 3890 O O . SER A 1 501 ? -2.324 -4.651 39.519 1.00 84.50 501 SER A O 1
ATOM 3892 N N . SER A 1 502 ? -2.489 -5.579 37.469 1.00 83.25 502 SER A N 1
ATOM 3893 C CA . SER A 1 502 ? -1.339 -4.955 36.828 1.00 83.25 502 SER A CA 1
ATOM 3894 C C . SER A 1 502 ? -1.642 -4.683 35.341 1.00 83.25 502 SER A C 1
ATOM 3896 O O . SER A 1 502 ? -2.515 -5.334 34.762 1.00 83.25 502 SER A O 1
ATOM 3898 N N . PRO A 1 503 ? -0.990 -3.698 34.698 1.00 81.25 503 PRO A N 1
ATOM 3899 C CA . PRO A 1 503 ? -1.128 -3.506 33.258 1.00 81.25 503 PRO A CA 1
ATOM 3900 C C . PRO A 1 503 ? -0.481 -4.687 32.502 1.00 81.25 503 PRO A C 1
ATOM 3902 O O . PRO A 1 503 ? 0.569 -5.172 32.932 1.00 81.25 503 PRO A O 1
ATOM 3905 N N . PRO A 1 504 ? -1.041 -5.132 31.359 1.00 80.56 504 PRO A N 1
ATOM 3906 C CA . PRO A 1 504 ? -0.420 -6.157 30.538 1.00 80.56 504 PRO A CA 1
ATOM 3907 C C . PRO A 1 504 ? 0.910 -5.634 29.968 1.00 80.56 504 PRO A C 1
ATOM 3909 O O . PRO A 1 504 ? 1.087 -4.416 29.827 1.00 80.56 504 PRO A O 1
ATOM 3912 N N . PRO A 1 505 ? 1.848 -6.524 29.599 1.00 78.25 505 PRO A N 1
ATOM 3913 C CA . PRO A 1 505 ? 3.069 -6.138 28.907 1.00 78.25 505 PRO A CA 1
ATOM 3914 C C . PRO A 1 505 ? 2.762 -5.289 27.671 1.00 78.25 505 PRO A C 1
ATOM 3916 O O . PRO A 1 505 ? 1.913 -5.643 26.852 1.00 78.25 505 PRO A O 1
ATOM 3919 N N . THR A 1 506 ? 3.474 -4.174 27.518 1.00 73.06 506 THR A N 1
ATOM 3920 C CA . THR A 1 506 ? 3.392 -3.356 26.304 1.00 73.06 506 THR A CA 1
ATOM 3921 C C . THR A 1 506 ? 3.965 -4.145 25.129 1.00 73.06 506 THR A C 1
ATOM 3923 O O . THR A 1 506 ? 5.144 -4.495 25.136 1.00 73.06 506 THR A O 1
ATOM 3926 N N . LEU A 1 507 ? 3.140 -4.412 24.114 1.00 83.31 507 LEU A N 1
ATOM 3927 C CA . LEU A 1 507 ? 3.574 -5.027 22.863 1.00 83.31 507 LEU A CA 1
ATOM 3928 C C . LEU A 1 507 ? 3.790 -3.938 21.812 1.00 83.31 507 LEU A C 1
ATOM 3930 O O . LEU A 1 507 ? 2.853 -3.257 21.400 1.00 83.31 507 LEU A O 1
ATOM 3934 N N . GLY A 1 508 ? 5.039 -3.791 21.388 1.00 88.31 508 GLY A N 1
ATOM 3935 C CA . GLY A 1 508 ? 5.509 -2.771 20.462 1.00 88.31 508 GLY A CA 1
ATOM 3936 C C . GLY A 1 508 ? 6.444 -3.342 19.392 1.00 88.31 508 GLY A C 1
ATOM 3937 O O . GLY A 1 508 ? 6.835 -4.507 19.456 1.00 88.31 508 GLY A O 1
ATOM 3938 N N . ILE A 1 509 ? 6.842 -2.515 18.426 1.00 93.50 509 ILE A N 1
ATOM 3939 C CA . ILE A 1 509 ? 7.916 -2.842 17.477 1.00 93.50 509 ILE A CA 1
ATOM 3940 C C . ILE A 1 509 ? 9.253 -3.019 18.205 1.00 93.50 509 ILE A C 1
ATOM 3942 O O . ILE A 1 509 ? 10.013 -3.919 17.877 1.00 93.50 509 ILE A O 1
ATOM 3946 N N . ASP A 1 510 ? 9.512 -2.229 19.242 1.00 91.38 510 ASP A N 1
ATOM 3947 C CA . ASP A 1 510 ? 10.646 -2.399 20.153 1.00 91.38 510 ASP A CA 1
ATOM 3948 C C . ASP A 1 510 ? 10.622 -3.765 20.860 1.00 91.38 510 ASP A C 1
ATOM 3950 O O . ASP A 1 510 ? 11.636 -4.464 20.904 1.00 91.38 510 ASP A O 1
ATOM 3954 N N . ALA A 1 511 ? 9.453 -4.192 21.352 1.00 90.94 511 ALA A N 1
ATOM 3955 C CA . ALA A 1 511 ? 9.287 -5.514 21.956 1.00 90.94 511 ALA A CA 1
ATOM 3956 C C . ALA A 1 511 ? 9.486 -6.645 20.930 1.00 90.94 511 ALA A C 1
ATOM 3958 O O . ALA A 1 511 ? 10.152 -7.637 21.233 1.00 90.94 511 ALA A O 1
ATOM 3959 N N . TYR A 1 512 ? 8.966 -6.478 19.709 1.00 95.06 512 TYR A N 1
ATOM 3960 C CA . TYR A 1 512 ? 9.197 -7.407 18.603 1.00 95.06 512 TYR A CA 1
ATOM 3961 C C . TYR A 1 512 ? 10.691 -7.535 18.285 1.00 95.06 512 TYR A C 1
ATOM 3963 O O . TYR A 1 512 ? 11.222 -8.644 18.310 1.00 95.06 512 TYR A O 1
ATOM 3971 N N . LEU A 1 513 ? 11.387 -6.416 18.059 1.00 96.00 513 LEU A N 1
ATOM 3972 C CA . LEU A 1 513 ? 12.823 -6.397 17.776 1.00 96.00 513 LEU A CA 1
ATOM 3973 C C . LEU A 1 513 ? 13.618 -7.068 18.901 1.00 96.00 513 LEU A C 1
ATOM 3975 O O . LEU A 1 513 ? 14.442 -7.945 18.638 1.00 96.00 513 LEU A O 1
ATOM 3979 N N . SER A 1 514 ? 13.303 -6.742 20.158 1.00 94.19 514 SER A N 1
ATOM 3980 C CA . SER A 1 514 ? 13.945 -7.363 21.316 1.00 94.19 514 SER A CA 1
ATOM 3981 C C . SER A 1 514 ? 13.730 -8.879 21.359 1.00 94.19 514 SER A C 1
ATOM 3983 O O . SER A 1 514 ? 14.656 -9.611 21.712 1.00 94.19 514 SER A O 1
ATOM 3985 N N . SER A 1 515 ? 12.548 -9.365 20.964 1.00 94.50 515 SER A N 1
ATOM 3986 C CA . SER A 1 515 ? 12.229 -10.799 20.941 1.00 94.50 515 SER A CA 1
ATOM 3987 C C . SER A 1 515 ? 13.040 -11.600 19.917 1.00 94.50 515 SER A C 1
ATOM 3989 O O . SER A 1 515 ? 13.223 -12.804 20.092 1.00 94.50 515 SER A O 1
ATOM 3991 N N . ILE A 1 516 ? 13.553 -10.932 18.880 1.00 94.69 516 ILE A N 1
ATOM 3992 C CA . ILE A 1 516 ? 14.439 -11.510 17.862 1.00 94.69 516 ILE A CA 1
ATOM 3993 C C . ILE A 1 516 ? 15.903 -11.096 18.070 1.00 94.69 516 ILE A C 1
ATOM 3995 O O . ILE A 1 516 ? 16.701 -11.135 17.136 1.00 94.69 516 ILE A O 1
ATOM 3999 N N . GLU A 1 517 ? 16.254 -10.703 19.301 1.00 95.12 517 GLU A N 1
ATOM 4000 C CA . GLU A 1 517 ? 17.605 -10.314 19.730 1.00 95.12 517 GLU A CA 1
ATOM 4001 C C . GLU A 1 517 ? 18.190 -9.113 18.964 1.00 95.12 517 GLU A C 1
ATOM 4003 O O . GLU A 1 517 ? 19.408 -8.919 18.906 1.00 95.12 517 GLU A O 1
ATOM 4008 N N . LEU A 1 518 ? 17.324 -8.269 18.398 1.00 92.81 518 LEU A N 1
ATOM 4009 C CA . LEU A 1 518 ? 17.706 -7.013 17.768 1.00 92.81 518 LEU A CA 1
ATOM 4010 C C . LEU A 1 518 ? 17.432 -5.845 18.716 1.00 92.81 518 LEU A C 1
ATOM 4012 O O . LEU A 1 518 ? 16.371 -5.733 19.323 1.00 92.81 518 LEU A O 1
ATOM 4016 N N . ASN A 1 519 ? 18.404 -4.942 18.820 1.00 89.94 519 ASN A N 1
ATOM 4017 C CA . ASN A 1 519 ? 18.205 -3.658 19.480 1.00 89.94 519 ASN A CA 1
ATOM 4018 C C . ASN A 1 519 ? 17.767 -2.639 18.431 1.00 89.94 519 ASN A C 1
ATOM 4020 O O . ASN A 1 519 ? 18.396 -2.545 17.377 1.00 89.94 519 ASN A O 1
ATOM 4024 N N . GLY A 1 520 ? 16.738 -1.862 18.737 1.00 91.75 520 GLY A N 1
ATOM 4025 C CA . GLY A 1 520 ? 16.294 -0.768 17.887 1.00 91.75 520 GLY A CA 1
ATOM 4026 C C . GLY A 1 520 ? 14.910 -0.282 18.273 1.00 91.75 520 GLY A C 1
ATOM 4027 O O . GLY A 1 520 ? 14.271 -0.825 19.177 1.00 91.75 520 GLY A O 1
ATOM 4028 N N . ASP A 1 521 ? 14.463 0.750 17.577 1.00 91.94 521 ASP A N 1
ATOM 4029 C CA . ASP A 1 521 ? 13.132 1.319 17.722 1.00 91.94 521 ASP A CA 1
ATOM 4030 C C . ASP A 1 521 ? 12.314 1.226 16.420 1.00 91.94 521 ASP A C 1
ATOM 4032 O O . ASP A 1 521 ? 12.676 0.547 15.455 1.00 91.94 521 ASP A O 1
ATOM 4036 N N . LEU A 1 522 ? 11.170 1.913 16.398 1.00 93.56 522 LEU A N 1
ATOM 4037 C CA . LEU A 1 522 ? 10.311 2.018 15.221 1.00 93.56 522 LEU A CA 1
ATOM 4038 C C . LEU A 1 522 ? 11.063 2.545 13.984 1.00 93.56 522 LEU A C 1
ATOM 4040 O O . LEU A 1 522 ? 10.840 2.059 12.877 1.00 93.56 522 LEU A O 1
ATOM 4044 N N . GLN A 1 523 ? 11.946 3.527 14.159 1.00 94.81 523 GLN A N 1
ATOM 4045 C CA . GLN A 1 523 ? 12.683 4.147 13.060 1.00 94.81 523 GLN A CA 1
ATOM 4046 C C . GLN A 1 523 ? 13.793 3.226 12.549 1.00 94.81 523 GLN A C 1
ATOM 4048 O O . GLN A 1 523 ? 14.051 3.183 11.345 1.00 94.81 523 GLN A O 1
ATOM 4053 N N . ASP A 1 524 ? 14.436 2.453 13.429 1.00 95.38 524 ASP A N 1
ATOM 4054 C CA . ASP A 1 524 ? 15.340 1.377 13.011 1.00 95.38 524 ASP A CA 1
ATOM 4055 C C . ASP A 1 524 ? 14.594 0.303 12.201 1.00 95.38 524 ASP A C 1
ATOM 4057 O O . ASP A 1 524 ? 15.070 -0.086 11.134 1.00 95.38 524 ASP A O 1
ATOM 4061 N N . PHE A 1 525 ? 13.404 -0.124 12.644 1.00 97.62 525 PHE A N 1
ATOM 4062 C CA . PHE A 1 525 ? 12.578 -1.092 11.911 1.00 97.62 525 PHE A CA 1
ATOM 4063 C C . PHE A 1 525 ? 12.218 -0.598 10.504 1.00 97.62 525 PHE A C 1
ATOM 4065 O O . PHE A 1 525 ? 12.464 -1.302 9.524 1.00 97.62 525 PHE A O 1
ATOM 4072 N N . ILE A 1 526 ? 11.674 0.621 10.386 1.00 97.56 526 ILE A N 1
ATOM 4073 C CA . ILE A 1 526 ? 11.256 1.191 9.095 1.00 97.56 526 ILE A CA 1
ATOM 4074 C C . ILE A 1 526 ? 12.458 1.334 8.155 1.00 97.56 526 ILE A C 1
ATOM 4076 O O . ILE A 1 526 ? 12.381 0.956 6.986 1.00 97.56 526 ILE A O 1
ATOM 4080 N N . ARG A 1 527 ? 13.603 1.815 8.657 1.00 97.06 527 ARG A N 1
ATOM 4081 C CA . ARG A 1 527 ? 14.826 1.966 7.853 1.00 97.06 527 ARG A CA 1
ATOM 4082 C C . ARG A 1 527 ? 15.290 0.643 7.258 1.00 97.06 527 ARG A C 1
ATOM 4084 O O . ARG A 1 527 ? 15.718 0.629 6.107 1.00 97.06 527 ARG A O 1
ATOM 4091 N N . GLN A 1 528 ? 15.189 -0.444 8.019 1.00 97.19 528 GLN A N 1
ATOM 4092 C CA . GLN A 1 528 ? 15.541 -1.787 7.562 1.00 97.19 528 GLN A CA 1
ATOM 4093 C C . GLN A 1 528 ? 14.510 -2.338 6.572 1.00 97.19 528 GLN A C 1
ATOM 4095 O O . GLN A 1 528 ? 14.900 -2.845 5.523 1.00 97.19 528 GLN A O 1
ATOM 4100 N N . ALA A 1 529 ? 13.211 -2.150 6.828 1.00 97.69 529 ALA A N 1
ATOM 4101 C CA . ALA A 1 529 ? 12.150 -2.520 5.889 1.00 97.69 529 ALA A CA 1
ATOM 4102 C C . ALA A 1 529 ? 12.330 -1.838 4.518 1.00 97.69 529 ALA A C 1
ATOM 4104 O O . ALA A 1 529 ? 12.162 -2.470 3.477 1.00 97.69 529 ALA A O 1
ATOM 4105 N N . ARG A 1 530 ? 12.771 -0.572 4.496 1.00 98.12 530 ARG A N 1
ATOM 4106 C CA . ARG A 1 530 ? 13.095 0.162 3.257 1.00 98.12 530 ARG A CA 1
ATOM 4107 C C . ARG A 1 530 ? 14.246 -0.454 2.452 1.00 98.12 530 ARG A C 1
ATOM 4109 O O . ARG A 1 530 ? 14.338 -0.195 1.258 1.00 98.12 530 ARG A O 1
ATOM 4116 N N . GLN A 1 531 ? 15.109 -1.266 3.063 1.00 96.44 531 GLN A N 1
ATOM 4117 C CA . GLN A 1 531 ? 16.202 -1.959 2.364 1.00 96.44 531 GLN A CA 1
ATOM 4118 C C . GLN A 1 531 ? 15.757 -3.259 1.684 1.00 96.44 531 GLN A C 1
ATOM 4120 O O . GLN A 1 531 ? 16.589 -3.930 1.069 1.00 96.44 531 GLN A O 1
ATOM 4125 N N . MET A 1 532 ? 14.481 -3.641 1.814 1.00 94.25 532 MET A N 1
ATOM 4126 C CA . MET A 1 532 ? 13.950 -4.862 1.222 1.00 94.25 532 MET A CA 1
ATOM 4127 C C . MET A 1 532 ? 14.207 -4.885 -0.285 1.00 94.25 532 MET A C 1
ATOM 4129 O O . MET A 1 532 ? 13.902 -3.930 -1.004 1.00 94.25 532 MET A O 1
ATOM 4133 N N . SER A 1 533 ? 14.751 -5.999 -0.762 1.00 94.25 533 SER A N 1
ATOM 4134 C CA . SER A 1 533 ? 14.886 -6.326 -2.174 1.00 94.25 533 SER A CA 1
ATOM 4135 C C . SER A 1 533 ? 14.933 -7.836 -2.402 1.00 94.25 533 SER A C 1
ATOM 4137 O O . SER A 1 533 ? 15.100 -8.609 -1.460 1.00 94.25 533 SER A O 1
ATOM 4139 N N . ARG A 1 534 ? 14.883 -8.289 -3.659 1.00 91.19 534 ARG A N 1
ATOM 4140 C CA . ARG A 1 534 ? 15.136 -9.707 -3.993 1.00 91.19 534 ARG A CA 1
ATOM 4141 C C . ARG A 1 534 ? 16.529 -10.191 -3.579 1.00 91.19 534 ARG A C 1
ATOM 4143 O O . ARG A 1 534 ? 16.720 -11.372 -3.319 1.00 91.19 534 ARG A O 1
ATOM 4150 N N . THR A 1 535 ? 17.514 -9.296 -3.541 1.00 90.38 535 THR A N 1
ATOM 4151 C CA . THR A 1 535 ? 18.893 -9.583 -3.098 1.00 90.38 535 THR A CA 1
ATOM 4152 C C . THR A 1 535 ? 19.076 -9.397 -1.590 1.00 90.38 535 THR A C 1
ATOM 4154 O O . THR A 1 535 ? 20.109 -9.784 -1.044 1.00 90.38 535 THR A O 1
ATOM 4157 N N . ASN A 1 536 ? 18.080 -8.822 -0.916 1.00 90.00 536 ASN A N 1
ATOM 4158 C CA . ASN A 1 536 ? 18.081 -8.496 0.499 1.00 90.00 536 ASN A CA 1
ATOM 4159 C C . ASN A 1 536 ? 16.641 -8.565 1.056 1.00 90.00 536 ASN A C 1
ATOM 4161 O O . ASN A 1 536 ? 16.014 -7.529 1.265 1.00 90.00 536 ASN A O 1
ATOM 4165 N N . PRO A 1 537 ? 16.075 -9.762 1.292 1.00 82.69 537 PRO A N 1
ATOM 4166 C CA . PRO A 1 537 ? 14.638 -9.924 1.544 1.00 82.69 537 PRO A CA 1
ATOM 4167 C C . PRO A 1 537 ? 14.140 -9.293 2.852 1.00 82.69 537 PRO A C 1
ATOM 4169 O O . PRO A 1 537 ? 12.936 -9.147 3.017 1.00 82.69 537 PRO A O 1
ATOM 4172 N N . GLN A 1 538 ? 15.038 -8.927 3.780 1.00 89.88 538 GLN A N 1
ATOM 4173 C CA . GLN A 1 538 ? 14.699 -8.263 5.049 1.00 89.88 538 GLN A CA 1
ATOM 4174 C C . GLN A 1 538 ? 13.530 -8.944 5.791 1.00 89.88 538 GLN A C 1
ATOM 4176 O O . GLN A 1 538 ? 12.646 -8.277 6.316 1.00 89.88 538 GLN A O 1
ATOM 4181 N N . SER A 1 539 ? 13.514 -10.283 5.846 1.00 88.25 539 SER A N 1
ATOM 4182 C CA . SER A 1 539 ? 12.363 -11.063 6.337 1.00 88.25 539 SER A CA 1
ATOM 4183 C C . SER A 1 539 ? 11.907 -10.663 7.745 1.00 88.25 539 SER A C 1
ATOM 4185 O O . SER A 1 539 ? 10.713 -10.493 7.975 1.00 88.25 539 SER A O 1
ATOM 4187 N N . ASN A 1 540 ? 12.853 -10.407 8.654 1.00 93.81 540 ASN A N 1
ATOM 4188 C CA . ASN A 1 540 ? 12.593 -9.926 10.019 1.00 93.81 540 ASN A CA 1
ATOM 4189 C C . ASN A 1 540 ? 11.994 -8.508 10.088 1.00 93.81 540 ASN A C 1
ATOM 4191 O O . ASN A 1 540 ? 11.627 -8.048 11.160 1.00 93.81 540 ASN A O 1
ATOM 4195 N N . PHE A 1 541 ? 11.922 -7.791 8.973 1.00 96.12 541 PHE A N 1
ATOM 4196 C CA . PHE A 1 541 ? 11.361 -6.445 8.877 1.00 96.12 541 PHE A CA 1
ATOM 4197 C C . PHE A 1 541 ? 10.145 -6.418 7.942 1.00 96.12 541 PHE A C 1
ATOM 4199 O O . PHE A 1 541 ? 9.830 -5.388 7.355 1.00 96.12 541 PHE A O 1
ATOM 4206 N N . SER A 1 542 ? 9.463 -7.560 7.797 1.00 95.06 542 SER A N 1
ATOM 4207 C CA . SER A 1 542 ? 8.231 -7.712 7.018 1.00 95.06 542 SER A CA 1
ATOM 4208 C C . SER A 1 542 ? 6.976 -7.575 7.889 1.00 95.06 542 SER A C 1
ATOM 4210 O O . SER A 1 542 ? 7.002 -7.872 9.086 1.00 95.06 542 SER A O 1
ATOM 4212 N N . ALA A 1 543 ? 5.846 -7.185 7.285 1.00 96.56 543 ALA A N 1
ATOM 4213 C CA . ALA A 1 543 ? 4.552 -7.164 7.974 1.00 96.56 543 ALA A CA 1
ATOM 4214 C C . ALA A 1 543 ? 4.188 -8.554 8.524 1.00 96.56 543 ALA A C 1
ATOM 4216 O O . ALA A 1 543 ? 3.825 -8.679 9.694 1.00 96.56 543 ALA A O 1
ATOM 4217 N N . SER A 1 544 ? 4.375 -9.598 7.713 1.00 94.56 544 SER A N 1
ATOM 4218 C CA . SER A 1 544 ? 4.108 -10.991 8.077 1.00 94.56 544 SER A CA 1
ATOM 4219 C C . SER A 1 544 ? 4.831 -11.420 9.348 1.00 94.56 544 SER A C 1
ATOM 4221 O O . SER A 1 544 ? 4.190 -11.936 10.258 1.00 94.56 544 SER A O 1
ATOM 4223 N N . SER A 1 545 ? 6.137 -11.163 9.463 1.00 94.69 545 SER A N 1
ATOM 4224 C CA . SER A 1 545 ? 6.908 -11.612 10.628 1.00 94.69 545 SER A CA 1
ATOM 4225 C C . SER A 1 545 ? 6.490 -10.906 11.917 1.00 94.69 545 SER A C 1
ATOM 4227 O O . SER A 1 545 ? 6.467 -11.530 12.978 1.00 94.69 545 SER A O 1
ATOM 4229 N N . VAL A 1 546 ? 6.107 -9.629 11.833 1.00 95.94 546 VAL A N 1
ATOM 4230 C CA . VAL A 1 546 ? 5.574 -8.893 12.986 1.00 95.94 546 VAL A CA 1
ATOM 4231 C C . VAL A 1 546 ? 4.194 -9.431 13.369 1.00 95.94 546 VAL A C 1
ATOM 4233 O O . VAL A 1 546 ? 3.944 -9.703 14.541 1.00 95.94 546 VAL A O 1
ATOM 4236 N N . ILE A 1 547 ? 3.300 -9.631 12.399 1.00 94.69 547 ILE A N 1
ATOM 4237 C CA . ILE A 1 547 ? 1.932 -10.113 12.643 1.00 94.69 547 ILE A CA 1
ATOM 4238 C C . ILE A 1 547 ? 1.933 -11.531 13.218 1.00 94.69 547 ILE A C 1
ATOM 4240 O O . ILE A 1 547 ? 1.189 -11.806 14.162 1.00 94.69 547 ILE A O 1
ATOM 4244 N N . GLU A 1 548 ? 2.777 -12.422 12.700 1.00 94.06 548 GLU A N 1
ATOM 4245 C CA . GLU A 1 548 ? 2.959 -13.774 13.237 1.00 94.06 548 GLU A CA 1
ATOM 4246 C C . GLU A 1 548 ? 3.422 -13.732 14.693 1.00 94.06 548 GLU A C 1
ATOM 4248 O O . GLU A 1 548 ? 2.839 -14.402 15.550 1.00 94.06 548 GLU A O 1
ATOM 4253 N N . TRP A 1 549 ? 4.415 -12.891 14.999 1.00 94.12 549 TRP A N 1
ATOM 4254 C CA . TRP A 1 549 ? 4.882 -12.719 16.368 1.00 94.12 549 TRP A CA 1
ATOM 4255 C C . TRP A 1 549 ? 3.778 -12.189 17.287 1.00 94.12 549 TRP A C 1
ATOM 4257 O O . TRP A 1 549 ? 3.545 -12.786 18.339 1.00 94.12 549 TRP A O 1
ATOM 4267 N N . PHE A 1 550 ? 3.054 -11.140 16.884 1.00 89.88 550 PHE A N 1
ATOM 4268 C CA . PHE A 1 550 ? 1.941 -10.577 17.659 1.00 89.88 550 PHE A CA 1
ATOM 4269 C C . PHE A 1 550 ? 0.833 -11.604 17.909 1.00 89.88 550 PHE A C 1
ATOM 4271 O O . PHE A 1 550 ? 0.339 -11.720 19.026 1.00 89.88 550 PHE A O 1
ATOM 4278 N N . THR A 1 551 ? 0.481 -12.391 16.894 1.00 86.81 551 THR A N 1
ATOM 4279 C CA . THR A 1 551 ? -0.557 -13.430 16.995 1.00 86.81 551 THR A CA 1
ATOM 4280 C C . THR A 1 551 ? -0.133 -14.583 17.911 1.00 86.81 551 THR A C 1
ATOM 4282 O O . THR A 1 551 ? -0.983 -15.266 18.477 1.00 86.81 551 THR A O 1
ATOM 4285 N N . SER A 1 552 ? 1.175 -14.803 18.079 1.00 88.56 552 SER A N 1
ATOM 4286 C CA . SER A 1 552 ? 1.713 -15.809 19.002 1.00 88.56 552 SER A CA 1
ATOM 4287 C C . SER A 1 552 ? 1.769 -15.349 20.464 1.00 88.56 552 SER A C 1
ATOM 4289 O O . SER A 1 552 ? 1.997 -16.178 21.349 1.00 88.56 552 SER A O 1
ATOM 4291 N N . GLN A 1 553 ? 1.575 -14.052 20.734 1.00 85.94 553 GLN A N 1
ATOM 4292 C CA . GLN A 1 553 ? 1.613 -13.537 22.099 1.00 85.94 553 GLN A CA 1
ATOM 4293 C C . GLN A 1 553 ? 0.386 -14.002 22.898 1.00 85.94 553 GLN A C 1
ATOM 4295 O O . GLN A 1 553 ? -0.693 -14.181 22.324 1.00 85.94 553 GLN A O 1
ATOM 4300 N N . PRO A 1 554 ? 0.516 -14.183 24.227 1.00 78.31 554 PRO A N 1
ATOM 4301 C CA . PRO A 1 554 ? -0.627 -14.493 25.070 1.00 78.31 554 PRO A CA 1
ATOM 4302 C C . PRO A 1 554 ? -1.728 -13.438 24.926 1.00 78.31 554 PRO A C 1
ATOM 4304 O O . PRO A 1 554 ? -1.464 -12.236 24.920 1.00 78.31 554 PRO A O 1
ATOM 4307 N N . THR A 1 555 ? -2.974 -13.894 24.856 1.00 74.50 555 THR A N 1
ATOM 4308 C CA . THR A 1 555 ? -4.149 -13.020 24.937 1.00 74.50 555 THR A CA 1
ATOM 4309 C C . THR A 1 555 ? -4.193 -12.298 26.286 1.00 74.50 555 THR A C 1
ATOM 4311 O O . THR A 1 555 ? -3.656 -12.787 27.284 1.00 74.50 555 THR A O 1
ATOM 4314 N N . ILE A 1 556 ? -4.911 -11.174 26.348 1.00 70.19 556 ILE A N 1
ATOM 4315 C CA . ILE A 1 556 ? -5.173 -10.471 27.617 1.00 70.19 556 ILE A CA 1
ATOM 4316 C C . ILE A 1 556 ? -5.812 -11.419 28.651 1.00 70.19 556 ILE A C 1
ATOM 4318 O O . ILE A 1 556 ? -5.470 -11.385 29.828 1.00 70.19 556 ILE A O 1
ATOM 4322 N N . GLU A 1 557 ? -6.669 -12.339 28.206 1.00 65.38 557 GLU A N 1
ATOM 4323 C CA . GLU A 1 557 ? -7.282 -13.369 29.055 1.00 65.38 557 GLU A CA 1
ATOM 4324 C C . GLU A 1 557 ? -6.281 -14.408 29.577 1.00 65.38 557 GLU A C 1
ATOM 4326 O O . GLU A 1 557 ? -6.360 -14.837 30.726 1.00 65.38 557 GLU A O 1
ATOM 4331 N N . GLN A 1 558 ? -5.309 -14.817 28.762 1.00 69.62 558 GLN A N 1
ATOM 4332 C CA . GLN A 1 558 ? -4.251 -15.720 29.219 1.00 69.62 558 GLN A CA 1
ATOM 4333 C C . GLN A 1 558 ? -3.351 -15.039 30.251 1.00 69.62 558 GLN A C 1
ATOM 4335 O O . GLN A 1 558 ? -2.942 -15.690 31.213 1.00 69.62 558 GLN A O 1
ATOM 4340 N N . MET A 1 559 ? -3.105 -13.735 30.095 1.00 62.41 559 MET A N 1
ATOM 4341 C CA . MET A 1 559 ? -2.374 -12.932 31.079 1.00 62.41 559 MET A CA 1
ATOM 4342 C C . MET A 1 559 ? -3.128 -12.835 32.416 1.00 62.41 559 MET A C 1
ATOM 4344 O O . MET A 1 559 ? -2.493 -12.850 33.463 1.00 62.41 559 MET A O 1
ATOM 4348 N N . LEU A 1 560 ? -4.465 -12.843 32.391 1.00 56.31 560 LEU A N 1
ATOM 4349 C CA . LEU A 1 560 ? -5.329 -12.866 33.578 1.00 56.31 560 LEU A CA 1
ATOM 4350 C C . LEU A 1 560 ? -5.319 -14.189 34.358 1.00 56.31 560 LEU A C 1
ATOM 4352 O O . LEU A 1 560 ? -5.548 -14.190 35.560 1.00 56.31 560 LEU A O 1
ATOM 4356 N N . SER A 1 561 ? -5.091 -15.323 33.689 1.00 50.88 561 SER A N 1
ATOM 4357 C CA . SER A 1 561 ? -5.121 -16.656 34.324 1.00 50.88 561 SER A CA 1
ATOM 4358 C C . SER A 1 561 ? -3.826 -17.054 35.049 1.00 50.88 561 SER A C 1
ATOM 4360 O O . SER A 1 561 ? -3.763 -18.127 35.652 1.00 50.88 561 SER A O 1
ATOM 4362 N N . ALA A 1 562 ? -2.783 -16.227 34.936 1.00 47.41 562 ALA A N 1
ATOM 4363 C CA . ALA A 1 562 ? -1.453 -16.470 35.491 1.00 47.41 562 ALA A CA 1
ATOM 4364 C C . ALA A 1 562 ? -1.195 -15.746 36.831 1.00 47.41 562 ALA A C 1
ATOM 4366 O O . ALA A 1 562 ? -0.135 -15.952 37.428 1.00 47.41 562 ALA A O 1
ATOM 4367 N N . GLU A 1 563 ? -2.153 -14.936 37.292 1.00 41.62 563 GLU A N 1
ATOM 4368 C CA . GLU A 1 563 ? -2.215 -14.311 38.625 1.00 41.62 563 GLU A CA 1
ATOM 4369 C C . GLU A 1 563 ? -3.221 -15.053 39.519 1.00 41.62 563 GLU A C 1
ATOM 4371 O O . GLU A 1 563 ? -2.962 -15.137 40.745 1.00 41.62 563 GLU A O 1
#

Foldseek 3Di:
DDDDDDDDDDDDDDDDDDDDDDDDDDDDDPPPPPPPDDCCQFLHDDPPDPDDDADADPPAQEFEEAQVQEDLPFPSRDNNHHHHDLVSSVVNDDALDLYEYAYEFPGEAAEAHPADDGFYNDLNRTHEYAHGHDHLHAYEYQYALQEASYAHDDADEHERYEYGRHEYDHNPHAQQHAYEPAHHAAAYEHYEYEQYEFEDHLEPEEDDYDPPRYAAEAYEYYAYEQEHHFHQPDWGESYADDRYEHYEYAQYEQEHTGADVVSVGAQDQRYFHEHYDLNYYAYHAEQYEFEDTSAESYEAQQAYEAELYEYYQHLEDYEGHFDQDGDPLFHEYEAALYEHEAHEQSDPVGHRLEYYEYARHNAYEHEHYEAYDYDDDPDNEPYEYEDDRHQEDAHYHDEHYEYEARQHANEYDDYDPNYYAANAEHEHYEFEHEQPQDPVRDRSRARHEYAPPCPGHYAYEQYEYEYEDDDQFRYHYHHDGHGPVCCCVPGYVHYHYYYDPDGPDDDAPQNLCVVVVHHDHPVVLSVLSSSDGSSRNSVSSTSNVSSVVVVPDDDPVSVVVVD

Nearest PDB structures (foldseek):
  4zya-assembly1_B  TM=7.641E-01  e=1.442E+00  Homo sapiens
  4zya-assembly1_A  TM=7.691E-01  e=1.652E+00  Homo sapiens
  8oq1-assembly1_A  TM=5.061E-01  e=1.560E-01  Acinetobacter phage vB_AbaP_APK14
  4y9v-assembly1_A  TM=4.927E-01  e=4.233E-01  Acinetobacter phage AP22
  1rmg-assembly1_A  TM=3.935E-01  e=5.076E-01  Aspergillus aculeatus

Secondary structure (DSSP, 8-state):
-----------------SS---S---------------GGGBTT--TTSSS------TTPPEEEE-TTT--TTS-SSSTTS-BSSHHHHHHHSPTTS--EEEEETT-EESSPBPPP----SBTTB-EEEEEESS-SSPPEEEE-TTS-SEEE--SSPEEEEEEES-EEEETT--TT---EEEEE-S-EEEEEEES-EEESSSEEEEEE--TTT--EEEEEEES-EEE----SSS--EEEEEESEEEEEEES-EEESTT-BTTTTB---TT-EEEEE-TT-EEEEEES-EEES-SSEEEEETT-EEEES-EEES-SEEEEEE--SSPPTT-EEEEEES-EEEEE--SSSSS---EEEEEESEEEEEEES-EEEEE-S-S---SEEE--TT-SEEEEEEEES-EEES-SS-EEEPPPPTT-EEEEEEEES-EEEEE-PPPTT------SEEE-TTGGGTEEEES-EEEEES--S--EEETTEEE-HHHHHHHT-TT-EEEE-SSPPPP--HHHHHHHTT----HHHHHHHHTT-BTTB--GGGSHHHHHHHHHHSPPHHHHHTT-

Mean predicted aligned error: 8.46 Å

Radius of gyration: 29.85 Å; Cα contacts (8 Å, |Δi|>4): 1625; chains: 1; bounding box: 108×74×70 Å

Sequence (563 aa):
MATITHNTKRSRLNWTPRQLKRQALTLCACGVIAVSMSPSTALASDDGSFWTQFTPSVDTRLIFVSSSEGSDSNSGLTPERPVKSLDRAYELLRDGYPDWMLLKRGDAWYENMPSPSKSGRSEHEPLVIGAYGNDPERPILWTNPSQSGMQAMGADTISNVAFVGLHLEPDHRADDQAPTGIRWLRDCNNILFEDMYIAGYKDNITFQAYPDTNQLKNIHLNGCVIVDAWSSTSHAQGMYVSGVTGLTIENSVFDHNGWNHDAGAEPTIFNHNVYVQNNVSDVIFKNNISSDASSHGVQLRCGGIINDNLFLSNPLAVLIGGGTTPNEGGVEGEMRRNLIMYGRDIDPTLARGFGVTVSNIRQATIANNYFHIASRGYNRDVIMVGGDRDLMVTNLLIDNNLVVNWPGAISVRPPAASQIMNNITISNNAYYQDLTPQPNGNLNNALVGVFNSYENLASFKDNKYFHYNMHDRPFVVGTSLTTVDEWAENVEPSAEFHTLSSPPPTLGIDAYLSSIELNGDLQDFIRQARQMSRTNPQSNFSASSVIEWFTSQPTIEQMLSAE